Protein AF-A0A1V9XAT8-F1 (afdb_monomer_lite)

pLDDT: mean 76.66, std 19.84, range [25.23, 98.12]

Secondary structure (DSSP, 8-state):
---PPPP-PPPP------PPPPPPP-SSHHHHHHHHHHHHHHHHHHHHHHHHHHHHHHHHHHHHHHHHHHHHHHHHHHHHHHHHHHHHHHHHHHHHHSTTT--HHHHHHHHHHHSSHHHHGGG--HHHHHHHHHHHHHHHHHHHHHHHHHHHHHHHHHHHHHHHHTT-STTHHHHHHHHHHHHHHHHHHHHHHHHHHHHHHHHHHHHHHHHHHHHHHHHHHHHHHHHHHHHHHHHHHHHHHHHHHHHHHHHHHHHHHHHHTT---------------------HHHHHHHHHHHHHHHHHHHHHHHHHHHHHT--HHHHHHSHHHHHHHHHHHHHHHHHHHHHHHHHHHHHHHHHHHHHHHHHHHHHHHHHHHHHHHHHHHHHHHHHHHHHHHHHHHHHHHHHHHHHHHHHHHHHHHHHHHHHHHHHHHHHHHHHHHHHHHHHHHHHHHHHHHHHHHHHHHT------------------------------------------------STTHHHHHHHHHHHTTTT--HHHHHHHHHHHHHHHHHHHHHHHHHHHHHHHS-HHHHHHHHHHHHHHHHHHHHHHHHHHHHHHHHHHHHHHHHHHHHHHHHHHHHHHHHHHHHHHHHHHHHHHHHHHHHHHS-GGG--

Radius of gyration: 60.6 Å; chains: 1; bounding box: 123×68×230 Å

Foldseek 3Di:
DDDDDDDDDDDPDDPDDDDDDDDPDDDDPVRVVVVVVVVVVVVVVVVVVVVVVVVVVVVVVVVVVVVVVVVVVVVVVVVLVVLLVLLVVLVVLCVVQVVVPDDPVVPVVSVVLSPCCVVCCVVDDPVRNVVSVVVSVVSSVVSVVSSVVSVVVVVVVVVVVVCLVVVVDPCVVVVVVVVVVVVVVVVVVVVVVVVVVVVVVVVVVVVVVVVVVVVVVVVVVVVVVVVVVVVVVVVVVVVVVVVVVVVVVVVVVVVVCVVPCPDYDDYDDYDDEYDEEDDDDDDDVVVVVVVVVVVVVVVVVVVVVVVVVCVVPPDVVVVCPDPVVVVVVVVVVVVVVVVVVVVVVVVVVVVVVVVVVVVVVVVVVVVVVVVVVVVVVVVVVVVVVVVVVVVVVVVVVVVVVVVVVVVVVVVVCVVVVVVVVVVVVVVVVVVVVVVVVVVVVVVVVVVVVVVVVVVVVVVVVVDPDDDDDDDDDDDDDDDDDDDDDDDDDDDDDDDDDDDDDDDDDDDDDDDPPPPVVVVVVVVVVPVPDDPVVVVVVVVVVVVVVVVVVVVVVVVVVVVVVDDPVVVVVVVVVVVVVVVVVVVVVVVVVVVVVVVVVVVVVVVVVVVVVVVVVVVVVVVVVVVVVVVVVVVVVVVVVVVVPPDPVPPD

Sequence (648 aa):
MAKRLSLAEGPPAKKVHFEPVQLGAVSTLEEMDMRTLHFQNRKLAQRLEQRHRHEQELRGRIEHLEKRQQSDEGVLTTVNRYWNQLNEDLRILLQRFDAETADETEKENEDAATTSFMATLAQWDKEELEERLGQRVLVSTRAVSKLLQAFDRLMQRNHKIMEALNGKQGTAATLEKSVRALNQELTDENARLQAVITRLSEKDHCAELRHSTLQDRADSLETKNDELLNKVEELEYELHKSWTRSAKLDTSLADCLQRLKAQTMPGDKGGGDLGSKSGGLSVEGRIQELEQLNEEHKMALRTIEQLKMDLQYLPEHVVRETTEYKCLQSQFSVLYNESMQLQTQLEEYRQQLQGARLSHQRTIERMESEELTMQKKLRTEVIRLEDALAQVRKEYEKLRIEFEQNVTATEQAAPLTREMRNLLQTLQAHNRQAKGETARYKRKLKESTIEVARLRAELNSQGHHLVTSSCENLSLGGEPSEATSSGAEQSSSGSTRDGTAPVERQRQHGDDTVEIMLDLEELERDKGKSDAEIIRELRSQLKKAEEDKKELKLLLDTYKQVPKETRDKVALLAAEKRALADVDQIKEQIRKLIEAERKERRKLADEEALRKIRTLEEQVSQLKQSIASQKQEEILQWRITVDPSVFH

Structure (mmCIF, N/CA/C/O backbone):
data_AF-A0A1V9XAT8-F1
#
_entry.id   AF-A0A1V9XAT8-F1
#
loop_
_atom_site.group_PDB
_atom_site.id
_atom_site.type_symbol
_atom_site.label_atom_id
_atom_site.label_alt_id
_atom_site.label_comp_id
_atom_site.label_asym_id
_atom_site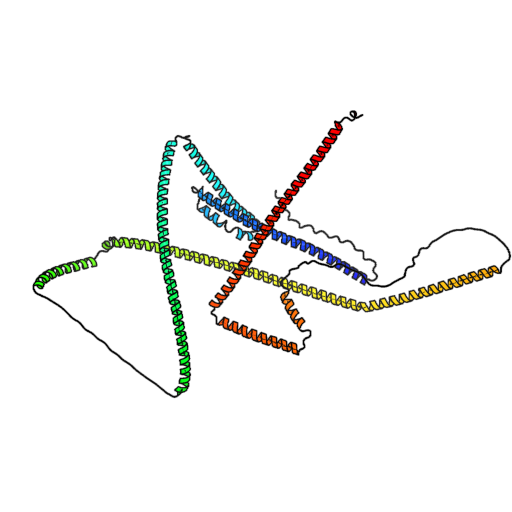.label_entity_id
_atom_site.label_seq_id
_atom_site.pdbx_PDB_ins_code
_atom_site.Cartn_x
_atom_site.Cartn_y
_atom_site.Cartn_z
_atom_site.occupancy
_atom_site.B_iso_or_equiv
_atom_site.auth_seq_id
_atom_site.auth_comp_id
_atom_site.auth_asym_id
_atom_site.auth_atom_id
_atom_site.pdbx_PDB_model_num
ATOM 1 N N . MET A 1 1 ? -16.111 -30.204 -32.776 1.00 37.34 1 MET A N 1
ATOM 2 C CA . MET A 1 1 ? -15.130 -29.731 -33.782 1.00 37.34 1 MET A CA 1
ATOM 3 C C . MET A 1 1 ? -14.201 -28.737 -33.105 1.00 37.34 1 MET A C 1
ATOM 5 O O . MET A 1 1 ? -14.707 -27.755 -32.583 1.00 37.34 1 MET A O 1
ATOM 9 N N . ALA A 1 2 ? -12.889 -28.979 -33.070 1.00 34.09 2 ALA A N 1
ATOM 10 C CA . ALA A 1 2 ? -11.941 -28.068 -32.424 1.00 34.09 2 ALA A CA 1
ATOM 11 C C . ALA A 1 2 ? -11.316 -27.111 -33.452 1.00 34.09 2 ALA A C 1
ATOM 13 O O . ALA A 1 2 ? -10.606 -27.555 -34.355 1.00 34.09 2 ALA A O 1
ATOM 14 N N . LYS A 1 3 ? -11.544 -25.798 -33.312 1.00 34.69 3 LYS A N 1
ATOM 15 C CA . LYS A 1 3 ? -10.731 -24.791 -34.008 1.00 34.69 3 LYS A CA 1
ATOM 16 C C . LYS A 1 3 ? -9.427 -24.612 -33.232 1.00 34.69 3 LYS A C 1
ATOM 18 O O . LYS A 1 3 ? -9.426 -23.966 -32.189 1.00 34.69 3 LYS A O 1
ATOM 23 N N . ARG A 1 4 ? -8.316 -25.148 -33.749 1.00 32.34 4 ARG A N 1
ATOM 24 C CA . ARG A 1 4 ? -6.984 -24.680 -33.337 1.00 32.34 4 ARG A CA 1
ATOM 25 C C . ARG A 1 4 ? -6.882 -23.197 -33.687 1.00 32.34 4 ARG A C 1
ATOM 27 O O . ARG A 1 4 ? -7.002 -22.846 -34.859 1.00 32.34 4 ARG A O 1
ATOM 34 N N . LEU A 1 5 ? -6.653 -22.348 -32.690 1.00 37.62 5 LEU A N 1
ATOM 35 C CA . LEU A 1 5 ? -6.169 -20.994 -32.930 1.00 37.62 5 LEU A CA 1
ATOM 36 C C . LEU A 1 5 ? -4.722 -21.105 -33.423 1.00 37.62 5 LEU A C 1
ATOM 38 O O . LEU A 1 5 ? -3.895 -21.764 -32.793 1.00 37.62 5 LEU A O 1
ATOM 42 N N . SER A 1 6 ? -4.433 -20.523 -34.583 1.00 33.72 6 SER A N 1
ATOM 43 C CA . SER A 1 6 ? -3.071 -20.426 -35.104 1.00 33.72 6 SER A CA 1
ATOM 44 C C . SER A 1 6 ? -2.253 -19.481 -34.230 1.00 33.72 6 SER A C 1
ATOM 46 O O . SER A 1 6 ? -2.740 -18.399 -33.892 1.00 33.72 6 SER A O 1
ATOM 48 N N . LEU A 1 7 ? -1.001 -19.840 -33.928 1.00 37.28 7 LEU A N 1
ATOM 49 C CA . LEU A 1 7 ? -0.043 -18.859 -33.419 1.00 37.28 7 LEU A CA 1
ATOM 50 C C . LEU A 1 7 ? 0.028 -17.681 -34.398 1.00 37.28 7 LEU A C 1
ATOM 52 O O . LEU A 1 7 ? 0.025 -17.882 -35.613 1.00 37.28 7 LEU A O 1
ATOM 56 N N . ALA A 1 8 ? 0.071 -16.461 -33.868 1.00 38.25 8 ALA A N 1
ATOM 57 C CA . ALA A 1 8 ? 0.208 -15.269 -34.689 1.00 38.25 8 ALA A CA 1
ATOM 58 C C . ALA A 1 8 ? 1.612 -15.240 -35.308 1.00 38.25 8 ALA A C 1
ATOM 60 O O . ALA A 1 8 ? 2.594 -14.960 -34.620 1.00 38.25 8 ALA A O 1
ATOM 61 N N . GLU A 1 9 ? 1.710 -15.541 -36.604 1.00 41.03 9 GLU A N 1
ATOM 62 C CA . GLU A 1 9 ? 2.953 -15.360 -37.349 1.00 41.03 9 GLU A CA 1
ATOM 63 C C . GLU A 1 9 ? 3.373 -13.885 -37.289 1.00 41.03 9 GLU A C 1
ATOM 65 O O . GLU A 1 9 ? 2.584 -12.977 -37.570 1.00 41.03 9 GLU A O 1
ATOM 70 N N . GLY A 1 10 ? 4.629 -13.638 -36.908 1.00 42.91 10 GLY A N 1
ATOM 71 C CA . GLY A 1 10 ? 5.208 -12.299 -36.969 1.00 42.91 10 GLY A CA 1
ATOM 72 C C . GLY A 1 10 ? 5.201 -11.770 -38.410 1.00 42.91 10 GLY A C 1
ATOM 73 O O . GLY A 1 10 ? 5.281 -12.564 -39.351 1.00 42.91 10 GLY A O 1
ATOM 74 N N . PRO A 1 11 ? 5.117 -10.441 -38.618 1.00 43.28 11 PRO A N 1
ATOM 75 C CA . PRO A 1 11 ? 5.024 -9.869 -39.957 1.00 43.28 11 PRO A CA 1
ATOM 76 C C . PRO A 1 11 ? 6.204 -10.339 -40.826 1.00 43.28 11 PRO A C 1
ATOM 78 O O . PRO A 1 11 ? 7.355 -10.242 -40.388 1.00 43.28 11 PRO A O 1
ATOM 81 N N . PRO A 1 12 ? 5.955 -10.846 -42.049 1.00 45.50 12 PRO A N 1
ATOM 82 C CA . PRO A 1 12 ? 6.986 -11.499 -42.844 1.00 45.50 12 PRO A CA 1
ATOM 83 C C . PRO A 1 12 ? 8.121 -10.526 -43.161 1.00 45.50 12 PRO A C 1
ATOM 85 O O . PRO A 1 12 ? 7.894 -9.414 -43.646 1.00 45.50 12 PRO A O 1
ATOM 88 N N . ALA A 1 13 ? 9.356 -10.962 -42.901 1.00 46.41 13 ALA A N 1
ATOM 89 C CA . ALA A 1 13 ? 10.553 -10.153 -43.090 1.00 46.41 13 ALA A CA 1
ATOM 90 C C . ALA A 1 13 ? 10.678 -9.701 -44.556 1.00 46.41 13 ALA A C 1
ATOM 92 O O . ALA A 1 13 ? 11.070 -10.475 -45.435 1.00 46.41 13 ALA A O 1
ATOM 93 N N . LYS A 1 14 ? 10.341 -8.430 -44.817 1.00 51.28 14 LYS A N 1
ATOM 94 C CA . LYS A 1 14 ? 10.412 -7.806 -46.143 1.00 51.28 14 LYS A CA 1
ATOM 95 C C . LYS A 1 14 ? 11.852 -7.888 -46.654 1.00 51.28 14 LYS A C 1
ATOM 97 O O . LYS A 1 14 ? 12.721 -7.150 -46.194 1.00 51.28 14 LYS A O 1
ATOM 102 N N . LYS A 1 15 ? 12.116 -8.796 -47.601 1.00 52.34 15 LYS A N 1
ATOM 103 C CA . LYS A 1 15 ? 13.439 -8.962 -48.218 1.00 52.34 15 LYS A CA 1
ATOM 104 C C . LYS A 1 15 ? 13.790 -7.692 -48.995 1.00 52.34 15 LYS A C 1
ATOM 106 O O . LYS A 1 15 ? 13.301 -7.489 -50.102 1.00 52.34 15 LYS A O 1
ATOM 111 N N . VAL A 1 16 ? 14.615 -6.836 -48.393 1.00 56.38 16 VAL A N 1
ATOM 112 C CA . VAL A 1 16 ? 15.017 -5.549 -48.972 1.00 56.38 16 VAL A CA 1
ATOM 113 C C . VAL A 1 16 ? 15.812 -5.792 -50.254 1.00 56.38 16 VAL A C 1
ATOM 115 O O . VAL A 1 16 ? 16.942 -6.284 -50.217 1.00 56.38 16 VAL A O 1
ATOM 118 N N . HIS A 1 17 ? 15.214 -5.444 -51.391 1.00 52.28 17 HIS A N 1
ATOM 119 C CA . HIS A 1 17 ? 15.908 -5.396 -52.668 1.00 52.28 17 HIS A CA 1
ATOM 120 C C . HIS A 1 17 ? 16.767 -4.125 -52.709 1.00 52.28 17 HIS A C 1
ATOM 122 O O . HIS A 1 17 ? 16.271 -3.032 -52.447 1.00 52.28 17 HIS A O 1
ATOM 128 N N . PHE A 1 18 ? 18.057 -4.274 -53.004 1.00 60.31 18 PHE A N 1
ATOM 129 C CA . PHE A 1 18 ? 18.987 -3.157 -53.174 1.00 60.31 18 PHE A CA 1
ATOM 130 C C . PHE A 1 18 ? 19.388 -3.099 -54.643 1.00 60.31 18 PHE A C 1
ATOM 132 O O . PHE A 1 18 ? 19.916 -4.084 -55.162 1.00 60.31 18 PHE A O 1
ATOM 139 N N . GLU A 1 19 ? 19.157 -1.955 -55.277 1.00 55.06 19 GLU A N 1
ATOM 140 C CA . GLU A 1 19 ? 19.412 -1.738 -56.700 1.00 55.06 19 GLU A CA 1
ATOM 141 C C . GLU A 1 19 ? 20.907 -1.930 -57.057 1.00 55.06 19 GLU A C 1
ATOM 143 O O . GLU A 1 19 ? 21.779 -1.526 -56.272 1.00 55.06 19 GLU A O 1
ATOM 148 N N . PRO A 1 20 ? 21.249 -2.573 -58.194 1.00 57.06 20 PRO A N 1
ATOM 149 C CA . PRO A 1 20 ? 22.641 -2.765 -58.597 1.00 57.06 20 PRO A CA 1
ATOM 150 C C . PRO A 1 20 ? 23.293 -1.448 -59.038 1.00 57.06 20 PRO A C 1
ATOM 152 O O . PRO A 1 20 ? 22.922 -0.868 -60.055 1.00 57.06 20 PRO A O 1
ATOM 155 N N . VAL A 1 21 ? 24.316 -0.998 -58.309 1.00 62.34 21 VAL A N 1
ATOM 156 C CA . VAL A 1 21 ? 25.124 0.164 -58.704 1.00 62.34 21 VAL A CA 1
ATOM 157 C C . VAL A 1 21 ? 26.245 -0.293 -59.634 1.00 62.34 21 VAL A C 1
ATOM 159 O O . VAL A 1 21 ? 27.079 -1.110 -59.244 1.00 62.34 21 VAL A O 1
ATOM 162 N N . GLN A 1 22 ? 26.289 0.249 -60.852 1.00 60.12 22 GLN A N 1
ATOM 163 C CA . GLN A 1 22 ? 27.420 0.044 -61.755 1.00 60.12 22 GLN A CA 1
ATOM 164 C C . GLN A 1 22 ? 28.644 0.815 -61.248 1.00 60.12 22 GLN A C 1
ATOM 166 O O . GLN A 1 22 ? 28.597 2.031 -61.062 1.00 60.12 22 GLN A O 1
ATOM 171 N N . LEU A 1 23 ? 29.758 0.109 -61.053 1.00 61.81 23 LEU A N 1
ATOM 172 C CA . LEU A 1 23 ? 31.059 0.745 -60.874 1.00 61.81 23 LEU A CA 1
ATOM 173 C C . LEU A 1 23 ? 31.529 1.254 -62.244 1.00 61.81 23 LEU A C 1
ATOM 175 O O . LEU A 1 23 ? 31.688 0.468 -63.175 1.00 61.81 23 LEU A O 1
ATOM 179 N N . GLY A 1 24 ? 31.734 2.569 -62.368 1.00 67.31 24 GLY A N 1
ATOM 180 C CA . GLY A 1 24 ? 32.330 3.167 -63.568 1.00 67.31 24 GLY A CA 1
ATOM 181 C C . GLY A 1 24 ? 33.772 2.697 -63.793 1.00 67.31 24 GLY A C 1
ATOM 182 O O . GLY A 1 24 ? 34.345 2.028 -62.934 1.00 67.31 24 GLY A O 1
ATOM 183 N N . ALA A 1 25 ? 34.377 3.079 -64.923 1.00 64.25 25 ALA A N 1
ATOM 184 C CA . ALA A 1 25 ? 35.721 2.642 -65.320 1.00 64.25 25 ALA A CA 1
ATOM 185 C C . ALA A 1 25 ? 36.759 2.741 -64.181 1.00 64.25 25 ALA A C 1
ATOM 187 O O . ALA A 1 25 ? 36.764 3.709 -63.411 1.00 64.25 25 ALA A O 1
ATOM 188 N N . VAL A 1 26 ? 37.605 1.714 -64.076 1.00 74.38 26 VAL A N 1
ATOM 189 C CA . VAL A 1 26 ? 38.590 1.508 -63.005 1.00 74.38 26 VAL A CA 1
ATOM 190 C C . VAL A 1 26 ? 39.963 1.282 -63.637 1.00 74.38 26 VAL A C 1
ATOM 192 O O . VAL A 1 26 ? 40.059 0.586 -64.647 1.00 74.38 26 VAL A O 1
ATOM 195 N N . SER A 1 27 ? 41.007 1.868 -63.056 1.00 71.94 27 SER A N 1
ATOM 196 C CA . SER A 1 27 ? 42.354 1.929 -63.643 1.00 71.94 27 SER A CA 1
ATOM 197 C C . SER A 1 27 ? 43.361 0.991 -62.968 1.00 71.94 27 SER A C 1
ATOM 199 O O . SER A 1 27 ? 44.339 0.595 -63.598 1.00 71.94 27 SER A O 1
ATOM 201 N N . THR A 1 28 ? 43.141 0.634 -61.697 1.00 82.62 28 THR A N 1
ATOM 202 C CA . THR A 1 28 ? 43.992 -0.282 -60.915 1.00 82.62 28 THR A CA 1
ATOM 203 C C . THR A 1 28 ? 43.147 -1.216 -60.044 1.00 82.62 28 THR A C 1
ATOM 205 O O . THR A 1 28 ? 41.977 -0.940 -59.772 1.00 82.62 28 THR A O 1
ATOM 208 N N . LEU A 1 29 ? 43.740 -2.322 -59.579 1.00 79.38 29 LEU A N 1
ATOM 209 C CA . LEU A 1 29 ? 43.073 -3.249 -58.657 1.00 79.38 29 LEU A CA 1
ATOM 210 C C . LEU A 1 29 ? 42.745 -2.570 -57.314 1.00 79.38 29 LEU A C 1
ATOM 212 O O . LEU A 1 29 ? 41.621 -2.664 -56.839 1.00 79.38 29 LEU A O 1
ATOM 216 N N . GLU A 1 30 ? 43.678 -1.780 -56.777 1.00 79.44 30 GLU A N 1
ATOM 217 C CA . GLU A 1 30 ? 43.482 -0.983 -55.556 1.00 79.44 30 GLU A CA 1
ATOM 218 C C . GLU A 1 30 ? 42.294 -0.014 -55.676 1.00 79.44 30 GLU A C 1
ATOM 220 O O . GLU A 1 30 ? 41.520 0.148 -54.735 1.00 79.44 30 GLU A O 1
ATOM 225 N N . GLU A 1 31 ? 42.097 0.607 -56.847 1.00 78.69 31 GLU A N 1
ATOM 226 C CA . GLU A 1 31 ? 40.939 1.466 -57.098 1.00 78.69 31 GLU A CA 1
ATOM 227 C C . GLU A 1 31 ? 39.627 0.657 -57.126 1.00 78.69 31 GLU A C 1
ATOM 229 O O . GLU A 1 31 ? 38.596 1.137 -56.644 1.00 78.69 31 GLU A O 1
ATOM 234 N N . MET A 1 32 ? 39.652 -0.581 -57.634 1.00 78.00 32 MET A N 1
ATOM 235 C CA . MET A 1 32 ? 38.500 -1.489 -57.603 1.00 78.00 32 MET A CA 1
ATOM 236 C C . MET A 1 32 ? 38.144 -1.879 -56.165 1.00 78.00 32 MET A C 1
ATOM 238 O O . MET A 1 32 ? 36.976 -1.786 -55.775 1.00 78.00 32 MET A O 1
ATOM 242 N N . ASP A 1 33 ? 39.138 -2.276 -55.374 1.00 79.56 33 ASP A N 1
ATOM 243 C CA . ASP A 1 33 ? 38.952 -2.737 -53.999 1.00 79.56 33 ASP A CA 1
ATOM 244 C C . ASP A 1 33 ? 38.520 -1.588 -53.084 1.00 79.56 33 ASP A C 1
ATOM 246 O O . ASP A 1 33 ? 37.549 -1.727 -52.338 1.00 79.56 33 ASP A O 1
ATOM 250 N N . MET A 1 34 ? 39.120 -0.401 -53.224 1.00 81.00 34 MET A N 1
ATOM 251 C CA . MET A 1 34 ? 38.693 0.798 -52.497 1.00 81.00 34 MET A CA 1
ATOM 252 C C . MET A 1 34 ? 37.253 1.195 -52.836 1.00 81.00 34 MET A C 1
ATOM 254 O O . MET A 1 34 ? 36.460 1.441 -51.922 1.00 81.00 34 MET A O 1
ATOM 258 N N . ARG A 1 35 ? 36.861 1.213 -54.120 1.00 81.75 35 ARG A N 1
ATOM 259 C CA . ARG A 1 35 ? 35.462 1.472 -54.520 1.00 81.75 35 ARG A CA 1
ATOM 260 C C . ARG A 1 35 ? 34.510 0.391 -53.989 1.00 81.75 35 ARG A C 1
ATOM 262 O O . ARG A 1 35 ? 33.398 0.709 -53.564 1.00 81.75 35 ARG A O 1
ATOM 269 N N . THR A 1 36 ? 34.953 -0.866 -53.954 1.00 82.56 36 THR A N 1
ATOM 270 C CA . THR A 1 36 ? 34.185 -2.002 -53.425 1.00 82.56 36 THR A CA 1
ATOM 271 C C . THR A 1 36 ? 33.974 -1.888 -51.915 1.00 82.56 36 THR A C 1
ATOM 273 O O . THR A 1 36 ? 32.838 -2.016 -51.457 1.00 82.56 36 THR A O 1
ATOM 276 N N . LEU A 1 37 ? 35.012 -1.557 -51.142 1.00 85.81 37 LEU A N 1
ATOM 277 C CA . LEU A 1 37 ? 34.921 -1.305 -49.701 1.00 85.81 37 LEU A CA 1
ATOM 278 C C . LEU A 1 37 ? 34.008 -0.113 -49.387 1.00 85.81 37 LEU A C 1
ATOM 280 O O . LEU A 1 37 ? 33.147 -0.221 -48.514 1.00 85.81 37 LEU A O 1
ATOM 284 N N . HIS A 1 38 ? 34.104 0.988 -50.142 1.00 78.31 38 HIS A N 1
ATOM 285 C CA . HIS A 1 38 ? 33.191 2.130 -49.996 1.00 78.31 38 HIS A CA 1
ATOM 286 C C . HIS A 1 38 ? 31.727 1.736 -50.258 1.00 78.31 38 HIS A C 1
ATOM 288 O O . HIS A 1 38 ? 30.834 2.142 -49.511 1.00 78.31 38 HIS A O 1
ATOM 294 N N . PHE A 1 39 ? 31.460 0.911 -51.277 1.00 81.88 39 PHE A N 1
ATOM 295 C CA . PHE A 1 39 ? 30.113 0.406 -51.555 1.00 81.88 39 PHE A CA 1
ATOM 296 C C . PHE A 1 39 ? 29.604 -0.551 -50.466 1.00 81.88 39 PHE A C 1
ATOM 298 O O . PHE A 1 39 ? 28.462 -0.421 -50.019 1.00 81.88 39 PHE A O 1
ATOM 305 N N . GLN A 1 40 ? 30.442 -1.481 -49.996 1.00 82.00 40 GLN A N 1
ATOM 306 C CA . GLN A 1 40 ? 30.100 -2.397 -48.904 1.00 82.00 40 GLN A CA 1
ATOM 307 C C . GLN A 1 40 ? 29.796 -1.633 -47.610 1.00 82.00 40 GLN A C 1
ATOM 309 O O . GLN A 1 40 ? 28.754 -1.871 -47.001 1.00 82.00 40 GLN A O 1
ATOM 314 N N . ASN A 1 41 ? 30.639 -0.667 -47.234 1.00 82.25 41 ASN A N 1
ATOM 315 C CA . ASN A 1 41 ? 30.453 0.163 -46.046 1.00 82.25 41 ASN A CA 1
ATOM 316 C C . ASN A 1 41 ? 29.171 1.014 -46.156 1.00 82.25 41 ASN A C 1
ATOM 318 O O . ASN A 1 41 ? 28.315 0.956 -45.275 1.00 82.25 41 ASN A O 1
ATOM 322 N N . ARG A 1 42 ? 28.922 1.666 -47.304 1.00 83.38 42 ARG A N 1
ATOM 323 C CA . ARG A 1 42 ? 27.652 2.373 -47.573 1.00 83.38 42 ARG A CA 1
ATOM 324 C C . ARG A 1 42 ? 26.425 1.457 -47.444 1.00 83.38 42 ARG A C 1
ATOM 326 O O . ARG A 1 42 ? 25.396 1.882 -46.920 1.00 83.38 42 ARG A O 1
ATOM 333 N N . LYS A 1 43 ? 26.524 0.196 -47.877 1.00 81.31 43 LYS A N 1
ATOM 334 C CA . LYS A 1 43 ? 25.447 -0.804 -47.767 1.00 81.31 43 LYS A CA 1
ATOM 335 C C . LYS A 1 43 ? 25.281 -1.353 -46.342 1.00 81.31 43 LYS A C 1
ATOM 337 O O . LYS A 1 43 ? 24.171 -1.730 -45.967 1.00 81.31 43 LYS A O 1
ATOM 342 N N . LEU A 1 44 ? 26.341 -1.373 -45.531 1.00 84.25 44 LEU A N 1
ATOM 343 C CA . LEU A 1 44 ? 26.272 -1.653 -44.092 1.00 84.25 44 LEU A CA 1
ATOM 344 C C . LEU A 1 44 ? 25.628 -0.488 -43.331 1.00 84.25 44 LEU A C 1
ATOM 346 O O . LEU A 1 44 ? 24.702 -0.730 -42.561 1.00 84.25 44 LEU A O 1
ATOM 350 N N . ALA A 1 45 ? 26.013 0.758 -43.618 1.00 83.38 45 ALA A N 1
ATOM 351 C CA . ALA A 1 45 ? 25.391 1.953 -43.049 1.00 83.38 45 ALA A CA 1
ATOM 352 C C . ALA A 1 45 ? 23.876 1.998 -43.326 1.00 83.38 45 ALA A C 1
ATOM 354 O O . ALA A 1 45 ? 23.088 2.162 -42.398 1.00 83.38 45 ALA A O 1
ATOM 355 N N . GLN A 1 46 ? 23.445 1.723 -44.564 1.00 82.12 46 GLN A N 1
ATOM 356 C CA . GLN A 1 46 ? 22.018 1.609 -44.909 1.00 82.12 46 GLN A CA 1
ATOM 357 C C . GLN A 1 46 ? 21.286 0.507 -44.120 1.00 82.12 46 GLN A C 1
ATOM 359 O O . GLN A 1 46 ? 20.133 0.688 -43.735 1.00 82.12 46 GLN A O 1
ATOM 364 N N . ARG A 1 47 ? 21.935 -0.637 -43.855 1.00 82.50 47 ARG A N 1
ATOM 365 C CA . ARG A 1 47 ? 21.360 -1.725 -43.040 1.00 82.50 47 ARG A CA 1
ATOM 366 C C . ARG A 1 47 ? 21.282 -1.367 -41.554 1.00 82.50 47 ARG A C 1
ATOM 368 O O . ARG A 1 47 ? 20.318 -1.758 -40.899 1.00 82.50 47 ARG A O 1
ATOM 375 N N . LEU A 1 48 ? 22.274 -0.648 -41.028 1.00 85.12 48 LEU A N 1
ATOM 376 C CA . LEU A 1 48 ? 22.274 -0.136 -39.656 1.00 85.12 48 LEU A CA 1
ATOM 377 C C . LEU A 1 48 ? 21.178 0.916 -39.471 1.00 85.12 48 LEU A C 1
ATOM 379 O O . LEU A 1 48 ? 20.401 0.815 -38.529 1.00 85.12 48 LEU A O 1
ATOM 383 N N . GLU A 1 49 ? 21.039 1.850 -40.411 1.00 86.12 49 GLU A N 1
ATOM 384 C CA . GLU A 1 49 ? 19.977 2.857 -40.388 1.00 86.12 49 GLU A CA 1
ATOM 385 C C . GLU A 1 49 ? 18.580 2.213 -40.474 1.00 86.12 49 GLU A C 1
ATOM 387 O O . GLU A 1 49 ? 17.690 2.558 -39.700 1.00 86.12 49 GLU A O 1
ATOM 392 N N . GLN A 1 50 ? 18.389 1.216 -41.348 1.00 82.25 50 GLN A N 1
ATOM 393 C CA . GLN A 1 50 ? 17.146 0.434 -41.414 1.00 82.25 50 GLN A CA 1
ATOM 394 C C . GLN A 1 50 ? 16.849 -0.304 -40.100 1.00 82.25 50 GLN A C 1
ATOM 396 O O . GLN A 1 50 ? 15.706 -0.285 -39.641 1.00 82.25 50 GLN A O 1
ATOM 401 N N . ARG A 1 51 ? 17.860 -0.921 -39.468 1.00 87.31 51 ARG A N 1
ATOM 402 C CA . ARG A 1 51 ? 17.705 -1.545 -38.144 1.00 87.31 51 ARG A CA 1
ATOM 403 C C . ARG A 1 51 ? 17.333 -0.524 -37.077 1.00 87.31 51 ARG A C 1
ATOM 405 O O . ARG A 1 51 ? 16.418 -0.795 -36.315 1.00 87.31 51 ARG A O 1
ATOM 412 N N . HIS A 1 52 ? 17.985 0.635 -37.047 1.00 84.94 52 HIS A N 1
ATOM 413 C CA . HIS A 1 52 ? 17.730 1.657 -36.036 1.00 84.94 52 HIS A CA 1
ATOM 414 C C . HIS A 1 52 ? 16.342 2.300 -36.192 1.00 84.94 52 HIS A C 1
ATOM 416 O O . HIS A 1 52 ? 15.656 2.516 -35.199 1.00 84.94 52 HIS A O 1
ATOM 422 N N . ARG A 1 53 ? 15.859 2.513 -37.425 1.00 87.38 53 ARG A N 1
ATOM 423 C CA . ARG A 1 53 ? 14.460 2.916 -37.669 1.00 87.38 53 ARG A CA 1
ATOM 424 C C . ARG A 1 53 ? 13.474 1.863 -37.150 1.00 87.38 53 ARG A C 1
ATOM 426 O O . ARG A 1 53 ? 12.533 2.215 -36.451 1.00 87.38 53 ARG A O 1
ATOM 433 N N . HIS A 1 54 ? 13.712 0.578 -37.420 1.00 83.56 54 HIS A N 1
ATOM 434 C CA . HIS A 1 54 ? 12.846 -0.494 -36.918 1.00 83.56 54 HIS A CA 1
ATO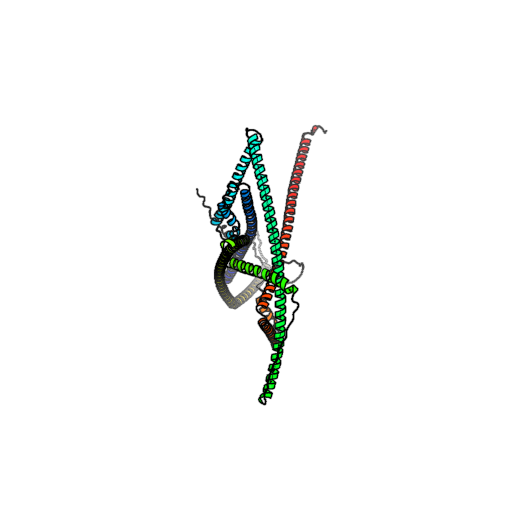M 435 C C . HIS A 1 54 ? 12.922 -0.662 -35.387 1.00 83.56 54 HIS A C 1
ATOM 437 O O . HIS A 1 54 ? 11.932 -0.961 -34.728 1.00 83.56 54 HIS A O 1
ATOM 443 N N . GLU A 1 55 ? 14.086 -0.410 -34.793 1.00 86.25 55 GLU A N 1
ATOM 444 C CA . GLU A 1 55 ? 14.268 -0.346 -33.344 1.00 86.25 55 GLU A CA 1
ATOM 445 C C . GLU A 1 55 ? 13.469 0.817 -32.730 1.00 86.25 55 GLU A C 1
ATOM 447 O O . GLU A 1 55 ? 12.808 0.630 -31.713 1.00 86.25 55 GLU A O 1
ATOM 452 N N . GLN A 1 56 ? 13.463 1.995 -33.366 1.00 88.56 56 GLN A N 1
ATOM 453 C CA . GLN A 1 56 ? 12.631 3.137 -32.964 1.00 88.56 56 GLN A CA 1
ATOM 454 C C . GLN A 1 56 ? 11.127 2.831 -33.100 1.00 88.56 56 GLN A C 1
ATOM 456 O O . GLN A 1 56 ? 10.367 3.143 -32.185 1.00 88.56 56 GLN A O 1
ATOM 461 N N . GLU A 1 57 ? 10.695 2.167 -34.182 1.00 89.19 57 GLU A N 1
ATOM 462 C CA . GLU A 1 57 ? 9.314 1.675 -34.348 1.00 89.19 57 GLU A CA 1
ATOM 463 C C . GLU A 1 57 ? 8.904 0.732 -33.202 1.00 89.19 57 GLU A C 1
ATOM 465 O O . GLU A 1 57 ? 7.807 0.851 -32.653 1.00 89.19 57 GLU A O 1
ATOM 470 N N . LEU A 1 58 ? 9.786 -0.198 -32.815 1.00 88.19 58 LEU A N 1
ATOM 471 C CA . LEU A 1 58 ? 9.539 -1.141 -31.723 1.00 88.19 58 LEU A CA 1
ATOM 472 C C . LEU A 1 58 ? 9.545 -0.455 -30.349 1.00 88.19 58 LEU A C 1
ATOM 474 O O . LEU A 1 58 ? 8.642 -0.714 -29.557 1.00 88.19 58 LEU A O 1
ATOM 478 N N . ARG A 1 59 ? 10.488 0.460 -30.084 1.00 89.19 59 ARG A N 1
ATOM 479 C CA . ARG A 1 59 ? 10.534 1.274 -28.853 1.00 89.19 59 ARG A CA 1
ATOM 480 C C . ARG A 1 59 ? 9.257 2.106 -28.685 1.00 89.19 59 ARG A C 1
ATOM 482 O O . ARG A 1 59 ? 8.623 2.027 -27.639 1.00 89.19 59 ARG A O 1
ATOM 489 N N . GLY A 1 60 ? 8.818 2.816 -29.727 1.00 89.81 60 GLY A N 1
ATOM 490 C CA . GLY A 1 60 ? 7.565 3.584 -29.696 1.00 89.81 60 GLY A CA 1
ATOM 491 C C . GLY A 1 60 ? 6.313 2.707 -29.555 1.00 89.81 60 GLY A C 1
ATOM 492 O O . GLY A 1 60 ? 5.328 3.114 -28.941 1.00 89.81 60 GLY A O 1
ATOM 493 N N . ARG A 1 61 ? 6.346 1.467 -30.068 1.00 91.19 61 ARG A N 1
ATOM 494 C CA . ARG A 1 61 ? 5.272 0.487 -29.847 1.00 91.19 61 ARG A CA 1
ATOM 495 C C . ARG A 1 61 ? 5.239 -0.035 -28.407 1.00 91.19 61 ARG A C 1
ATOM 497 O O . ARG A 1 61 ? 4.143 -0.263 -27.902 1.00 91.19 61 ARG A O 1
ATOM 504 N N . ILE A 1 62 ? 6.393 -0.216 -27.764 1.00 84.19 62 ILE A N 1
ATOM 505 C CA . ILE A 1 62 ? 6.492 -0.572 -26.340 1.00 84.19 62 ILE A CA 1
ATOM 506 C C . ILE A 1 62 ? 5.922 0.570 -25.490 1.00 84.19 62 ILE A C 1
ATOM 508 O O . ILE A 1 62 ? 4.951 0.344 -24.777 1.00 84.19 62 ILE A O 1
ATOM 512 N N . GLU A 1 63 ? 6.391 1.805 -25.691 1.00 91.75 63 GLU A N 1
ATOM 513 C CA . GLU A 1 63 ? 5.902 3.002 -24.984 1.00 91.75 63 GLU A CA 1
ATOM 514 C C . GLU A 1 63 ? 4.374 3.188 -25.120 1.00 91.75 63 GLU A C 1
ATOM 516 O O . GLU A 1 63 ? 3.680 3.562 -24.172 1.00 91.75 63 GLU A O 1
ATOM 521 N N . HIS A 1 64 ? 3.811 2.901 -26.300 1.00 89.94 64 HIS A N 1
ATOM 522 C CA . HIS A 1 64 ? 2.363 2.932 -26.515 1.00 89.94 64 HIS A CA 1
ATOM 523 C C . HIS A 1 64 ? 1.614 1.821 -25.754 1.00 89.94 64 HIS A C 1
ATOM 525 O O . HIS A 1 64 ? 0.523 2.066 -25.238 1.00 89.94 64 HIS A O 1
ATOM 531 N N . LEU A 1 65 ? 2.179 0.612 -25.674 1.00 88.81 65 LEU A N 1
ATOM 532 C CA . LEU A 1 65 ? 1.590 -0.501 -24.924 1.00 88.81 65 LEU A CA 1
ATOM 533 C C . LEU A 1 65 ? 1.662 -0.267 -23.410 1.00 88.81 65 LEU A C 1
ATOM 535 O O . LEU A 1 65 ? 0.670 -0.516 -22.734 1.00 88.81 65 LEU A O 1
ATOM 539 N N . GLU A 1 66 ? 2.767 0.280 -22.900 1.00 86.38 66 GLU A N 1
ATOM 540 C CA . GLU A 1 66 ? 2.945 0.658 -21.489 1.00 86.38 66 GLU A CA 1
ATOM 541 C C . GLU A 1 66 ? 1.930 1.730 -21.063 1.00 86.38 66 GLU A C 1
ATOM 543 O O . GLU A 1 66 ? 1.226 1.571 -20.065 1.00 86.38 66 GLU A O 1
ATOM 548 N N . LYS A 1 67 ? 1.765 2.791 -21.867 1.00 88.44 67 LYS A N 1
ATOM 549 C CA . LYS A 1 67 ? 0.747 3.829 -21.618 1.00 88.44 67 LYS A CA 1
ATOM 550 C C . LYS A 1 67 ? -0.677 3.279 -21.666 1.00 88.44 67 LYS A C 1
ATOM 552 O O . LYS A 1 67 ? -1.531 3.733 -20.905 1.00 88.44 67 LYS A O 1
ATOM 557 N N . ARG A 1 68 ? -0.953 2.302 -22.541 1.00 92.25 68 ARG A N 1
ATOM 558 C CA . ARG A 1 68 ? -2.264 1.641 -22.563 1.00 92.25 68 ARG A CA 1
ATOM 559 C C . ARG A 1 68 ? -2.462 0.764 -21.329 1.00 92.25 68 ARG A C 1
ATOM 561 O O . ARG A 1 68 ? -3.512 0.867 -20.715 1.00 92.25 68 ARG A O 1
ATOM 568 N N . GLN A 1 69 ? -1.453 -0.006 -20.918 1.00 85.69 69 GLN A N 1
ATOM 569 C CA . GLN A 1 69 ? -1.501 -0.823 -19.704 1.00 85.69 69 GLN A CA 1
ATOM 570 C C . GLN A 1 69 ? -1.830 0.025 -18.465 1.00 85.69 69 GLN A C 1
ATOM 572 O O . GLN A 1 69 ? -2.747 -0.324 -17.733 1.00 85.69 69 GLN A O 1
ATOM 577 N N . GLN A 1 70 ? -1.178 1.177 -18.281 1.00 81.62 70 GLN A N 1
ATOM 578 C CA . GLN A 1 70 ? -1.475 2.100 -17.171 1.00 81.62 70 GLN A CA 1
ATOM 579 C C . GLN A 1 70 ? -2.939 2.591 -17.182 1.00 81.62 70 GLN A C 1
ATOM 581 O O . GLN A 1 70 ? -3.570 2.730 -16.133 1.00 81.62 70 GLN A O 1
ATOM 586 N N . SER A 1 71 ? -3.509 2.824 -18.370 1.00 88.38 71 SER A N 1
ATOM 587 C CA . SER A 1 71 ? -4.933 3.152 -18.528 1.00 88.38 71 SER A CA 1
ATOM 588 C C . SER A 1 71 ? -5.838 1.953 -18.210 1.00 88.38 71 SER A C 1
ATOM 590 O O . SER A 1 71 ? -6.841 2.106 -17.510 1.00 88.38 71 SER A O 1
ATOM 592 N N . ASP A 1 72 ? -5.487 0.765 -18.704 1.00 84.62 72 ASP A N 1
ATOM 593 C CA . ASP A 1 72 ? -6.228 -0.484 -18.506 1.00 84.62 72 ASP A CA 1
ATOM 594 C C . ASP A 1 72 ? -6.246 -0.876 -17.002 1.00 84.62 72 ASP A C 1
ATOM 596 O O . ASP A 1 72 ? -7.288 -1.263 -16.471 1.00 84.62 72 ASP A O 1
ATOM 600 N N . GLU A 1 73 ? -5.143 -0.666 -16.272 1.00 84.19 73 GLU A N 1
ATOM 601 C CA . GLU A 1 73 ? -5.009 -0.847 -14.812 1.00 84.19 73 GLU A CA 1
ATOM 602 C C . GLU A 1 73 ? -5.887 0.127 -14.000 1.00 84.19 73 GLU A C 1
ATOM 604 O O . GLU A 1 73 ? -6.526 -0.266 -13.015 1.00 84.19 73 GLU A O 1
ATOM 609 N N . GLY A 1 74 ? -5.986 1.391 -14.430 1.00 84.12 74 GLY A N 1
ATOM 610 C CA . GLY A 1 74 ? -6.892 2.377 -13.830 1.00 84.12 74 GLY A CA 1
ATOM 611 C C . GLY A 1 74 ? -8.372 2.015 -14.014 1.00 84.12 74 GLY A C 1
ATOM 612 O O . GLY A 1 74 ? -9.182 2.161 -13.087 1.00 84.12 74 GLY A O 1
ATOM 613 N N . VAL A 1 75 ? -8.729 1.467 -15.181 1.00 89.88 75 VAL A N 1
ATOM 614 C CA . VAL A 1 75 ? -10.073 0.928 -15.449 1.00 89.88 75 VAL A CA 1
ATOM 615 C C . VAL A 1 75 ? -10.339 -0.318 -14.600 1.00 89.88 75 VAL A C 1
ATOM 617 O O . VAL A 1 75 ? -11.372 -0.369 -13.933 1.00 89.88 75 VAL A O 1
ATOM 620 N N . LEU A 1 76 ? -9.409 -1.277 -14.538 1.00 84.94 76 LEU A N 1
ATOM 621 C CA . LEU A 1 76 ? -9.516 -2.481 -13.699 1.00 84.94 76 LEU A CA 1
ATOM 622 C C . LEU A 1 76 ? -9.733 -2.139 -12.220 1.00 84.94 76 LEU A C 1
ATOM 624 O O . LEU A 1 76 ? -10.646 -2.672 -11.590 1.00 84.94 76 LEU A O 1
ATOM 628 N N . THR A 1 77 ? -8.961 -1.194 -11.683 1.00 83.06 77 THR A N 1
ATOM 629 C CA . THR A 1 77 ? -9.105 -0.709 -10.299 1.00 83.06 77 THR A CA 1
ATOM 630 C C . THR A 1 77 ? -10.491 -0.100 -10.058 1.00 83.06 77 THR A C 1
ATOM 632 O O . THR A 1 77 ? -11.134 -0.364 -9.038 1.00 83.06 77 THR A O 1
ATOM 635 N N . THR A 1 78 ? -10.995 0.668 -11.028 1.00 86.56 78 THR A N 1
ATOM 636 C CA . THR A 1 78 ? -12.331 1.280 -10.978 1.00 86.56 78 THR A CA 1
ATOM 637 C C . THR A 1 78 ? -13.443 0.226 -11.010 1.00 86.56 78 THR A C 1
ATOM 639 O O . THR A 1 78 ? -14.358 0.280 -10.185 1.00 86.56 78 THR A O 1
ATOM 642 N N . VAL A 1 79 ? -13.349 -0.759 -11.910 1.00 87.94 79 VAL A N 1
ATOM 643 C CA . VAL A 1 79 ? -14.293 -1.885 -12.018 1.00 87.94 79 VAL A CA 1
ATOM 644 C C . VAL A 1 79 ? -14.279 -2.730 -10.744 1.00 87.94 79 VAL A C 1
ATOM 646 O O . VAL A 1 79 ? -15.342 -3.035 -10.210 1.00 87.94 79 VAL A O 1
ATOM 649 N N . ASN A 1 80 ? -13.100 -3.041 -10.197 1.00 85.25 80 ASN A N 1
ATOM 650 C CA . ASN A 1 80 ? -12.966 -3.803 -8.957 1.00 85.25 80 ASN A CA 1
ATOM 651 C C . ASN A 1 80 ? -13.664 -3.120 -7.769 1.00 85.25 80 ASN A C 1
ATOM 653 O O . ASN A 1 80 ? -14.335 -3.790 -6.984 1.00 85.25 80 ASN A O 1
ATOM 657 N N . ARG A 1 81 ? -13.550 -1.788 -7.657 1.00 84.94 81 ARG A N 1
ATOM 658 C CA . ARG A 1 81 ? -14.237 -1.005 -6.618 1.00 84.94 81 ARG A CA 1
ATOM 659 C C . ARG A 1 81 ? -15.760 -1.088 -6.758 1.00 84.94 81 ARG A C 1
ATOM 661 O O . ARG A 1 81 ? -16.439 -1.323 -5.764 1.00 84.94 81 ARG A O 1
ATOM 668 N N . TYR A 1 82 ? -16.293 -0.934 -7.972 1.00 90.31 82 TYR A N 1
ATOM 669 C CA . TYR A 1 82 ? -17.735 -1.065 -8.213 1.00 90.31 82 TYR A CA 1
ATOM 670 C C . TYR A 1 82 ? -18.246 -2.499 -8.014 1.00 90.31 82 TYR A C 1
ATOM 672 O O . TYR A 1 82 ? -19.356 -2.673 -7.523 1.00 90.31 82 TYR A O 1
ATOM 680 N N . TRP A 1 83 ? -17.443 -3.523 -8.321 1.00 88.94 83 TRP A N 1
ATOM 681 C CA . TRP A 1 83 ? -17.814 -4.917 -8.061 1.00 88.94 83 TRP A CA 1
ATOM 682 C C . TRP A 1 83 ? -17.879 -5.229 -6.561 1.00 88.94 83 TRP A C 1
ATOM 684 O O . TRP A 1 83 ? -18.791 -5.917 -6.110 1.00 88.94 83 TRP A O 1
ATOM 694 N N . ASN A 1 84 ? -16.945 -4.699 -5.766 1.00 84.94 84 ASN A N 1
ATOM 695 C CA . ASN A 1 84 ? -16.998 -4.852 -4.311 1.00 84.94 84 ASN A CA 1
ATOM 696 C C . ASN A 1 84 ? -18.179 -4.090 -3.695 1.00 84.94 84 ASN A C 1
ATOM 698 O O . ASN A 1 84 ? -18.835 -4.638 -2.815 1.00 84.94 84 ASN A O 1
ATOM 702 N N . GLN A 1 85 ? -18.507 -2.894 -4.202 1.00 87.38 85 GLN A N 1
ATOM 703 C CA . GLN A 1 85 ? -19.732 -2.187 -3.809 1.00 87.38 85 GLN A CA 1
ATOM 704 C C . GLN A 1 85 ? -20.983 -3.020 -4.126 1.00 87.38 85 GLN A C 1
ATOM 706 O O . GLN A 1 85 ? -21.809 -3.216 -3.247 1.00 87.38 85 GLN A O 1
ATOM 711 N N . LEU A 1 86 ? -21.089 -3.574 -5.341 1.00 88.25 86 LEU A N 1
ATOM 712 C CA . LEU A 1 86 ? -22.212 -4.429 -5.741 1.00 88.25 86 LEU A CA 1
ATOM 713 C C . LEU A 1 86 ? -22.363 -5.654 -4.827 1.00 88.25 86 LEU A C 1
ATOM 715 O O . LEU A 1 86 ? -23.481 -5.996 -4.453 1.00 88.25 86 LEU A O 1
ATOM 719 N N . ASN A 1 87 ? -21.260 -6.312 -4.461 1.00 84.88 87 ASN A N 1
ATOM 720 C CA . ASN A 1 87 ? -21.308 -7.454 -3.549 1.00 84.88 87 ASN A CA 1
ATOM 721 C C . ASN A 1 87 ? -21.794 -7.049 -2.148 1.00 84.88 87 ASN A C 1
ATOM 723 O O . ASN A 1 87 ? -22.641 -7.743 -1.593 1.00 84.88 87 ASN A O 1
ATOM 727 N N . GLU A 1 88 ? -21.325 -5.922 -1.604 1.00 83.69 88 GLU A N 1
ATOM 728 C CA . GLU A 1 88 ? -21.787 -5.428 -0.300 1.00 83.69 88 GLU A CA 1
ATOM 729 C C . GLU A 1 88 ? -23.257 -4.980 -0.339 1.00 83.69 88 GLU A C 1
ATOM 731 O O . GLU A 1 88 ? -24.034 -5.333 0.548 1.00 83.69 88 GLU A O 1
ATOM 736 N N . ASP A 1 89 ? -23.680 -4.290 -1.401 1.00 87.44 89 ASP A N 1
ATOM 737 C CA . ASP A 1 89 ? -25.076 -3.897 -1.608 1.00 87.44 89 ASP A CA 1
ATOM 738 C C . ASP A 1 89 ? -25.990 -5.139 -1.664 1.00 87.44 89 ASP A C 1
ATOM 740 O O . ASP A 1 89 ? -27.041 -5.171 -1.020 1.00 87.44 89 ASP A O 1
ATOM 744 N N . LEU A 1 90 ? -25.577 -6.198 -2.376 1.00 86.12 90 LEU A N 1
ATOM 745 C CA . LEU A 1 90 ? -26.289 -7.481 -2.425 1.00 86.12 90 LEU A CA 1
ATOM 746 C C . LEU A 1 90 ? -26.337 -8.171 -1.054 1.00 86.12 90 LEU A C 1
ATOM 748 O O . LEU A 1 90 ? -27.396 -8.671 -0.672 1.00 86.12 90 LEU A O 1
ATOM 752 N N . ARG A 1 91 ? -25.232 -8.164 -0.297 1.00 84.38 91 ARG A N 1
ATOM 753 C CA . ARG A 1 91 ? -25.138 -8.741 1.054 1.00 84.38 91 ARG A CA 1
ATOM 754 C C . ARG A 1 91 ? -26.089 -8.038 2.029 1.00 84.38 91 ARG A C 1
ATOM 756 O O . ARG A 1 91 ? -26.876 -8.699 2.708 1.00 84.38 91 ARG A O 1
ATOM 763 N N . ILE A 1 92 ? -26.104 -6.702 2.023 1.00 84.50 92 ILE A N 1
ATOM 764 C CA . ILE A 1 92 ? -27.016 -5.870 2.826 1.00 84.50 92 ILE A CA 1
ATOM 765 C C . ILE A 1 92 ? -28.481 -6.090 2.414 1.00 84.50 92 ILE A C 1
ATOM 767 O O . ILE A 1 92 ? -29.362 -6.155 3.275 1.00 84.50 92 ILE A O 1
ATOM 771 N N . LEU A 1 93 ? -28.772 -6.208 1.115 1.00 86.38 93 LEU A N 1
ATOM 772 C CA . LEU A 1 93 ? -30.127 -6.478 0.624 1.00 86.38 93 LEU A CA 1
ATOM 773 C C . LEU A 1 93 ? -30.613 -7.874 1.040 1.00 86.38 93 LEU A C 1
ATOM 775 O O . LEU A 1 93 ? -31.739 -7.997 1.521 1.00 86.38 93 LEU A O 1
ATOM 779 N N . LEU A 1 94 ? -29.769 -8.905 0.941 1.00 84.31 94 LEU A N 1
ATOM 780 C CA . LEU A 1 94 ? -30.084 -10.254 1.420 1.00 84.31 94 LEU A CA 1
ATOM 781 C C . LEU A 1 94 ? -30.324 -10.282 2.933 1.00 84.31 94 LEU A C 1
ATOM 783 O O . LEU A 1 94 ? -31.335 -10.824 3.372 1.00 84.31 94 LEU A O 1
ATOM 787 N N . GLN A 1 95 ? -29.476 -9.620 3.728 1.00 81.62 95 GLN A N 1
ATOM 788 C CA . GLN A 1 95 ? -29.665 -9.512 5.179 1.00 81.62 95 GLN A CA 1
ATOM 789 C C . GLN A 1 95 ? -30.995 -8.830 5.558 1.00 81.62 95 GLN A C 1
ATOM 791 O O . GLN A 1 95 ? -31.567 -9.137 6.601 1.00 81.62 95 GLN A O 1
ATOM 796 N N . ARG A 1 96 ? -31.507 -7.915 4.722 1.00 82.44 96 ARG A N 1
ATOM 797 C CA . ARG A 1 96 ? -32.781 -7.207 4.951 1.00 82.44 96 ARG A CA 1
ATOM 798 C C . ARG A 1 96 ? -34.015 -7.963 4.462 1.00 82.44 96 ARG A C 1
ATOM 800 O O . ARG A 1 96 ? -35.078 -7.795 5.053 1.00 82.44 96 ARG A O 1
ATOM 807 N N . PHE A 1 97 ? -33.903 -8.735 3.379 1.00 79.75 97 PHE A N 1
ATOM 808 C CA . PHE A 1 97 ? -35.058 -9.326 2.688 1.00 79.75 97 PHE A CA 1
ATOM 809 C C . PHE A 1 97 ? -35.157 -10.856 2.772 1.00 79.75 97 PHE A C 1
ATOM 811 O O . PHE A 1 97 ? -36.246 -11.376 2.544 1.00 79.75 97 PHE A O 1
ATOM 818 N N . ASP A 1 98 ? -34.084 -11.566 3.134 1.00 76.38 98 ASP A N 1
ATOM 819 C CA . ASP A 1 98 ? -34.059 -13.035 3.267 1.00 76.38 98 ASP A CA 1
ATOM 820 C C . ASP A 1 98 ? -33.679 -13.509 4.686 1.00 76.38 98 ASP A C 1
ATOM 822 O O . ASP A 1 98 ? -33.295 -14.658 4.892 1.00 76.38 98 ASP A O 1
ATOM 826 N N . ALA A 1 99 ? -33.817 -12.633 5.690 1.00 62.28 99 ALA A N 1
ATOM 827 C CA . ALA A 1 99 ? -33.488 -12.903 7.097 1.00 62.28 99 ALA A CA 1
ATOM 828 C C . ALA A 1 99 ? -34.205 -14.132 7.700 1.00 62.28 99 ALA A C 1
ATOM 830 O O . ALA A 1 99 ? -33.735 -14.692 8.684 1.00 62.28 99 ALA A O 1
ATOM 831 N N . GLU A 1 100 ? -35.324 -14.562 7.108 1.00 59.25 100 GLU A N 1
ATOM 832 C CA . GLU A 1 100 ? -36.081 -15.755 7.510 1.00 59.25 100 GLU A CA 1
ATOM 833 C C . GLU A 1 100 ? -35.423 -17.079 7.039 1.00 59.25 100 GLU A C 1
ATOM 835 O O . GLU A 1 100 ? -35.779 -18.140 7.551 1.00 59.25 100 GLU A O 1
ATOM 840 N N . THR A 1 101 ? -34.464 -17.050 6.094 1.00 60.38 101 THR A N 1
ATOM 841 C CA . THR A 1 101 ? -33.732 -18.244 5.601 1.00 60.38 101 THR A CA 1
ATOM 842 C C . THR A 1 101 ? -32.218 -18.052 5.428 1.00 60.38 101 THR A C 1
ATOM 844 O O . THR A 1 101 ? -31.575 -18.836 4.731 1.00 60.38 101 THR A O 1
ATOM 847 N N . ALA A 1 102 ? -31.628 -17.025 6.041 1.00 57.28 102 ALA A N 1
ATOM 848 C CA . ALA A 1 102 ? -30.192 -16.770 5.954 1.00 57.28 102 ALA A CA 1
ATOM 849 C C . ALA A 1 102 ? -29.381 -17.786 6.785 1.00 57.28 102 ALA A C 1
ATOM 851 O O . ALA A 1 102 ? -29.405 -17.747 8.013 1.00 57.28 102 ALA A O 1
ATOM 852 N N . ASP A 1 103 ? -28.632 -18.667 6.118 1.00 57.22 103 ASP A N 1
ATOM 853 C CA . ASP A 1 103 ? -27.663 -19.558 6.764 1.00 57.22 103 ASP A CA 1
ATOM 854 C C . ASP A 1 103 ? -26.374 -18.778 7.086 1.00 57.22 103 ASP A C 1
ATOM 856 O O . ASP A 1 103 ? -25.737 -18.208 6.195 1.00 57.22 103 ASP A O 1
ATOM 860 N N . GLU A 1 104 ? -25.997 -18.720 8.366 1.00 54.50 104 GLU A N 1
ATOM 861 C CA . GLU A 1 104 ? -24.807 -17.987 8.823 1.00 54.50 104 GLU A CA 1
ATOM 862 C C . GLU A 1 104 ? -23.512 -18.527 8.188 1.00 54.50 104 GLU A C 1
ATOM 864 O O . GLU A 1 104 ? -22.593 -17.753 7.919 1.00 54.50 104 GLU A O 1
ATOM 869 N N . THR A 1 105 ? -23.461 -19.825 7.858 1.00 52.59 105 THR A N 1
ATOM 870 C CA . THR A 1 105 ? -22.259 -20.484 7.313 1.00 52.59 105 THR A CA 1
ATOM 871 C C . THR A 1 105 ? -21.887 -20.038 5.893 1.00 52.59 105 THR A C 1
ATOM 873 O O . THR A 1 105 ? -20.739 -20.197 5.470 1.00 52.59 105 THR A O 1
ATOM 876 N N . GLU A 1 106 ? -22.819 -19.440 5.141 1.00 53.41 106 GLU A N 1
ATOM 877 C CA . GLU A 1 106 ? -22.514 -18.893 3.814 1.00 53.41 106 GLU A CA 1
ATOM 878 C C . GLU A 1 106 ? -21.897 -17.484 3.871 1.00 53.41 106 GLU A C 1
ATOM 880 O O . GLU A 1 106 ? -21.170 -17.120 2.948 1.00 53.41 106 GLU A O 1
ATOM 885 N N . LYS A 1 107 ? -22.128 -16.700 4.937 1.00 55.47 107 LYS A N 1
ATOM 886 C CA . LYS A 1 107 ? -21.682 -15.293 5.016 1.00 55.47 107 LYS A CA 1
ATOM 887 C C . LYS A 1 107 ? -20.160 -15.162 5.109 1.00 55.47 107 LYS A C 1
ATOM 889 O O . LYS A 1 107 ? -19.564 -14.348 4.407 1.00 55.47 107 LYS A O 1
ATOM 894 N N . GLU A 1 108 ? -19.526 -16.001 5.929 1.00 51.19 108 GLU A N 1
ATOM 895 C CA . GLU A 1 108 ? -18.079 -15.952 6.205 1.00 51.19 108 GLU A CA 1
ATOM 896 C C . GLU A 1 108 ? -17.214 -16.147 4.943 1.00 51.19 108 GLU A C 1
ATOM 898 O O . GLU A 1 108 ? -16.097 -15.634 4.858 1.00 51.19 108 GLU A O 1
ATOM 903 N N . ASN A 1 109 ? -17.736 -16.850 3.931 1.00 50.06 109 ASN A N 1
ATOM 904 C CA . ASN A 1 109 ? -17.026 -17.121 2.680 1.00 50.06 109 ASN A CA 1
ATOM 905 C C . ASN A 1 109 ? -17.062 -15.948 1.677 1.00 50.06 109 ASN A C 1
ATOM 907 O O . ASN A 1 109 ? -16.190 -15.868 0.809 1.00 50.06 109 ASN A O 1
ATOM 911 N N . GLU A 1 110 ? -18.040 -15.039 1.766 1.00 56.53 110 GLU A N 1
ATOM 912 C CA . GLU A 1 110 ? -18.181 -13.919 0.819 1.00 56.53 110 GLU A CA 1
ATOM 913 C C . GLU A 1 110 ? -17.305 -12.711 1.222 1.00 56.53 110 GLU A C 1
ATOM 915 O O . GLU A 1 110 ? -16.658 -12.096 0.363 1.00 56.53 110 GLU A O 1
ATOM 920 N N . ASP A 1 111 ? -17.192 -12.432 2.526 1.00 53.53 111 ASP A N 1
ATOM 921 C CA . ASP A 1 111 ? -16.403 -11.314 3.073 1.00 53.53 111 ASP A CA 1
ATOM 922 C C . ASP A 1 111 ? -14.882 -11.487 2.828 1.00 53.53 111 ASP A C 1
ATOM 924 O O . ASP A 1 111 ? -14.173 -10.525 2.516 1.00 53.53 111 ASP A O 1
ATOM 928 N N . ALA A 1 112 ? -14.366 -12.721 2.895 1.00 50.06 112 ALA A N 1
ATOM 929 C CA . ALA A 1 112 ? -12.939 -13.016 2.708 1.00 50.06 112 ALA A CA 1
ATOM 930 C C . ALA A 1 112 ? -12.462 -12.922 1.241 1.00 50.06 112 ALA A C 1
ATOM 932 O O . ALA A 1 112 ? -11.290 -12.643 0.977 1.00 50.06 112 ALA A O 1
ATOM 933 N N . ALA A 1 113 ? -13.350 -13.153 0.269 1.00 54.28 113 ALA A N 1
ATOM 934 C CA . ALA A 1 113 ? -12.984 -13.267 -1.147 1.00 54.28 113 ALA A CA 1
ATOM 935 C C . ALA A 1 113 ? -12.844 -11.912 -1.872 1.00 54.28 113 ALA A C 1
ATOM 937 O O . ALA A 1 113 ? -12.152 -11.808 -2.888 1.00 54.28 113 ALA A O 1
ATOM 938 N N . THR A 1 114 ? -13.511 -10.865 -1.381 1.00 52.84 114 THR A N 1
ATOM 939 C CA . THR A 1 114 ? -13.646 -9.577 -2.088 1.00 52.84 114 THR A CA 1
ATOM 940 C C . THR A 1 114 ? -12.500 -8.599 -1.826 1.00 52.84 114 THR A C 1
ATOM 942 O O . THR A 1 114 ? -12.151 -7.807 -2.706 1.00 52.84 114 THR A O 1
ATOM 945 N N . THR A 1 115 ? -11.882 -8.648 -0.647 1.00 52.38 115 THR A N 1
ATOM 946 C CA . THR A 1 115 ? -10.884 -7.659 -0.196 1.00 52.38 115 THR A CA 1
ATOM 947 C C . THR A 1 115 ? -9.482 -7.868 -0.781 1.00 52.38 115 THR A C 1
ATOM 949 O O . THR A 1 115 ? -8.756 -6.894 -0.963 1.00 52.38 115 THR A O 1
ATOM 952 N N . SER A 1 116 ? -9.109 -9.102 -1.140 1.00 63.06 116 SER A N 1
ATOM 953 C CA . SER A 1 116 ? -7.743 -9.452 -1.583 1.00 63.06 116 SER A CA 1
ATOM 954 C C . SER A 1 116 ? -7.529 -9.443 -3.113 1.00 63.06 116 SER A C 1
ATOM 956 O O . SER A 1 116 ? -6.395 -9.392 -3.586 1.00 63.06 116 SER A O 1
ATOM 958 N N . PHE A 1 117 ? -8.602 -9.443 -3.916 1.00 69.44 117 PHE A N 1
ATOM 959 C CA . PHE A 1 117 ? -8.567 -9.801 -5.350 1.00 69.44 117 PHE A CA 1
ATOM 960 C C . PHE A 1 117 ? -7.567 -9.013 -6.226 1.00 69.44 117 PHE A C 1
ATOM 962 O O . PHE A 1 117 ? -6.991 -9.578 -7.150 1.00 69.44 117 PHE A O 1
ATOM 969 N N . MET A 1 118 ? -7.335 -7.720 -5.963 1.00 69.31 118 MET A N 1
ATOM 970 C CA . MET A 1 118 ? -6.363 -6.924 -6.740 1.00 69.31 118 MET A CA 1
ATOM 971 C C . MET A 1 118 ? -4.904 -7.190 -6.343 1.00 69.31 118 MET A C 1
ATOM 973 O O . MET A 1 118 ? -4.018 -7.021 -7.175 1.00 69.31 118 MET A O 1
ATOM 977 N N . ALA A 1 119 ? -4.638 -7.603 -5.100 1.00 68.88 119 ALA A N 1
ATOM 978 C CA . ALA A 1 119 ? -3.278 -7.847 -4.611 1.00 68.88 119 ALA A CA 1
ATOM 979 C C . ALA A 1 119 ? -2.681 -9.154 -5.166 1.00 68.88 119 ALA A C 1
ATOM 981 O O . ALA A 1 119 ? -1.463 -9.283 -5.290 1.00 68.88 119 ALA A O 1
ATOM 982 N N . THR A 1 120 ? -3.541 -10.109 -5.524 1.00 71.19 120 THR A N 1
ATOM 983 C CA . THR A 1 120 ? -3.177 -11.399 -6.125 1.00 71.19 120 THR A CA 1
ATOM 984 C C . THR A 1 120 ? -3.295 -11.423 -7.651 1.00 71.19 120 THR A C 1
ATOM 986 O O . THR A 1 120 ? -2.690 -12.288 -8.276 1.00 71.19 120 THR A O 1
ATOM 989 N N . LEU A 1 121 ? -3.975 -10.448 -8.273 1.00 72.62 121 LEU A N 1
ATOM 990 C CA . LEU A 1 121 ? -4.184 -10.378 -9.730 1.00 72.62 121 LEU A CA 1
ATOM 991 C C . LEU A 1 121 ? -2.879 -10.459 -10.549 1.00 72.62 121 LEU A C 1
ATOM 993 O O . LEU A 1 121 ? -2.858 -11.057 -11.618 1.00 72.62 121 LEU A O 1
ATOM 997 N N . ALA A 1 122 ? -1.789 -9.874 -10.041 1.00 69.50 122 ALA A N 1
ATOM 998 C CA . ALA A 1 122 ? -0.473 -9.868 -10.689 1.00 69.50 122 ALA A CA 1
ATOM 999 C C . ALA A 1 122 ? 0.334 -11.174 -10.503 1.00 69.50 122 ALA A C 1
ATOM 1001 O O . ALA A 1 122 ? 1.462 -11.267 -10.983 1.00 69.50 122 ALA A O 1
ATOM 1002 N N . GLN A 1 123 ? -0.210 -12.153 -9.772 1.00 73.81 123 GLN A N 1
ATOM 1003 C CA . GLN A 1 123 ? 0.434 -13.437 -9.466 1.00 73.81 123 GLN A CA 1
ATOM 1004 C C . GLN A 1 123 ? -0.163 -14.602 -10.270 1.00 73.81 123 GLN A C 1
ATOM 1006 O O . GLN A 1 123 ? 0.453 -15.661 -10.325 1.00 73.81 123 GLN A O 1
ATOM 1011 N N . TRP A 1 124 ? -1.340 -14.410 -10.874 1.00 80.75 124 TRP A N 1
ATOM 1012 C CA . TRP A 1 124 ? -2.055 -15.435 -11.635 1.00 80.75 124 TRP A CA 1
ATOM 1013 C C . TRP A 1 124 ? -1.604 -15.491 -13.092 1.00 80.75 124 TRP A C 1
ATOM 1015 O O . TRP A 1 124 ? -1.363 -14.456 -13.721 1.00 80.75 124 TRP A O 1
ATOM 1025 N N . ASP A 1 125 ? -1.548 -16.699 -13.653 1.00 79.19 125 ASP A N 1
ATOM 1026 C CA . ASP A 1 125 ? -1.438 -16.861 -15.102 1.00 79.19 125 ASP A CA 1
ATOM 1027 C C . ASP A 1 125 ? -2.790 -16.635 -15.814 1.00 79.19 125 ASP A C 1
ATOM 1029 O O . ASP A 1 125 ? -3.801 -16.277 -15.204 1.00 79.19 125 ASP A O 1
ATOM 1033 N N . LYS A 1 126 ? -2.817 -16.788 -17.143 1.00 79.56 126 LYS A N 1
ATOM 1034 C CA . LYS A 1 126 ? -4.022 -16.516 -17.937 1.00 79.56 126 LYS A CA 1
ATOM 1035 C C . LYS A 1 126 ? -5.164 -17.511 -17.661 1.00 79.56 126 LYS A C 1
ATOM 1037 O O . LYS A 1 126 ? -6.327 -17.121 -17.756 1.00 79.56 126 LYS A O 1
ATOM 1042 N N . GLU A 1 127 ? -4.857 -18.774 -17.384 1.00 80.50 127 GLU A N 1
ATOM 1043 C CA . GLU A 1 127 ? -5.865 -19.814 -17.146 1.00 80.50 127 GLU A CA 1
ATOM 1044 C C . GLU A 1 127 ? -6.394 -19.706 -15.708 1.00 80.50 127 GLU A C 1
ATOM 1046 O O . GLU A 1 127 ? -7.610 -19.710 -15.501 1.00 80.50 127 GLU A O 1
ATOM 1051 N N . GLU A 1 128 ? -5.510 -19.446 -14.737 1.00 81.75 128 GLU A N 1
ATOM 1052 C CA . GLU A 1 128 ? -5.901 -19.109 -13.363 1.00 81.75 128 GLU A CA 1
ATOM 1053 C C . GLU A 1 128 ? -6.763 -17.837 -13.294 1.00 81.75 128 GLU A C 1
ATOM 1055 O O . GLU A 1 128 ? -7.785 -17.821 -12.608 1.00 81.75 128 GLU A O 1
ATOM 1060 N N . LEU A 1 129 ? -6.400 -16.769 -14.016 1.00 82.06 129 LEU A N 1
ATOM 1061 C CA . LEU A 1 129 ? -7.152 -15.509 -14.026 1.00 82.06 129 LEU A CA 1
ATOM 1062 C C . LEU A 1 129 ? -8.583 -15.689 -14.562 1.00 82.06 129 LEU A C 1
ATOM 1064 O O . LEU A 1 129 ? -9.521 -15.118 -13.998 1.00 82.06 129 LEU A O 1
ATOM 1068 N N . GLU A 1 130 ? -8.766 -16.483 -15.623 1.00 84.31 130 GLU A N 1
ATOM 1069 C CA . GLU A 1 130 ? -10.099 -16.799 -16.155 1.00 84.31 130 GLU A CA 1
ATOM 1070 C C . GLU A 1 130 ? -10.926 -17.619 -15.148 1.00 84.31 130 GLU A C 1
ATOM 1072 O O . GLU A 1 130 ? -12.106 -17.314 -14.946 1.00 84.31 130 GLU A O 1
ATOM 1077 N N . GLU A 1 131 ? -10.318 -18.579 -14.436 1.00 85.00 131 GLU A N 1
ATOM 1078 C CA . GLU A 1 131 ? -11.009 -19.333 -13.383 1.00 85.00 131 GLU A CA 1
ATOM 1079 C C . GLU A 1 131 ? -11.393 -18.443 -12.186 1.00 85.00 131 GLU A C 1
ATOM 1081 O O . GLU A 1 131 ? -12.551 -18.438 -11.763 1.00 85.00 131 GLU A O 1
ATOM 1086 N N . ARG A 1 132 ? -10.458 -17.645 -11.650 1.00 80.94 132 ARG A N 1
ATOM 1087 C CA . ARG A 1 132 ? -10.688 -16.782 -10.474 1.00 80.94 132 ARG A CA 1
ATOM 1088 C C . ARG A 1 132 ? -11.716 -15.690 -10.742 1.00 80.94 132 ARG A C 1
ATOM 1090 O O . ARG A 1 132 ? -12.544 -15.399 -9.874 1.00 80.94 132 ARG A O 1
ATOM 1097 N N . LEU A 1 133 ? -11.716 -15.114 -11.945 1.00 83.94 133 LEU A N 1
ATOM 1098 C CA . LEU A 1 133 ? -12.759 -14.178 -12.358 1.00 83.94 133 LEU A CA 1
ATOM 1099 C C . LEU A 1 133 ? -14.118 -14.889 -12.482 1.00 83.94 133 LEU A C 1
ATOM 1101 O O . LEU A 1 133 ? -15.120 -14.368 -11.991 1.00 83.94 133 LEU A O 1
ATOM 1105 N N . GLY A 1 134 ? -14.150 -16.102 -13.046 1.00 85.94 134 GLY A N 1
ATOM 1106 C CA . GLY A 1 134 ? -15.348 -16.944 -13.107 1.00 85.94 134 GLY A CA 1
ATOM 1107 C C . GLY A 1 134 ? -15.927 -17.279 -11.727 1.00 85.94 134 GLY A C 1
ATOM 1108 O O . GLY A 1 134 ? -17.128 -17.107 -11.511 1.00 85.94 134 GLY A O 1
ATOM 1109 N N . GLN A 1 135 ? -15.081 -17.671 -10.767 1.00 84.25 135 GLN A N 1
ATOM 1110 C CA . GLN A 1 135 ? -15.464 -17.917 -9.370 1.00 84.25 135 GLN A CA 1
ATOM 1111 C C . GLN A 1 135 ? -16.110 -16.669 -8.739 1.00 84.25 135 GLN A C 1
ATOM 1113 O O . GLN A 1 135 ? -17.194 -16.759 -8.159 1.00 84.25 135 GLN A O 1
ATOM 1118 N N . ARG A 1 136 ? -15.504 -15.484 -8.910 1.00 85.06 136 ARG A N 1
ATOM 1119 C CA . ARG A 1 136 ? -16.040 -14.213 -8.389 1.00 85.06 136 ARG A CA 1
ATOM 1120 C C . ARG A 1 136 ? -17.395 -13.845 -9.002 1.00 85.06 136 ARG A C 1
ATOM 1122 O O . ARG A 1 136 ? -18.298 -13.433 -8.277 1.00 85.06 136 ARG A O 1
ATOM 1129 N N . VAL A 1 137 ? -17.556 -14.021 -10.316 1.00 88.50 137 VAL A N 1
ATOM 1130 C CA . VAL A 1 137 ? -18.835 -13.786 -11.013 1.00 88.50 137 VAL A CA 1
ATOM 1131 C C . VAL A 1 137 ? -19.912 -14.769 -10.544 1.00 88.50 137 VAL A C 1
ATOM 1133 O O . VAL A 1 137 ? -21.068 -14.375 -10.370 1.00 88.50 137 VAL A O 1
ATOM 1136 N N . LEU A 1 138 ? -19.549 -16.030 -10.287 1.00 86.94 138 LEU A N 1
ATOM 1137 C CA . LEU A 1 138 ? -20.471 -17.059 -9.804 1.00 86.94 138 LEU A CA 1
ATOM 1138 C C . LEU A 1 138 ? -21.034 -16.729 -8.412 1.00 86.94 138 LEU A C 1
ATOM 1140 O O . LEU A 1 138 ? -22.237 -16.893 -8.205 1.00 86.94 138 LEU A O 1
ATOM 1144 N N . VAL A 1 139 ? -20.209 -16.212 -7.491 1.00 84.00 139 VAL A N 1
ATOM 1145 C CA . VAL A 1 139 ? -20.656 -15.748 -6.161 1.00 84.00 139 VAL A CA 1
ATOM 1146 C C . VAL A 1 139 ? -21.693 -14.631 -6.295 1.00 84.00 139 VAL A C 1
ATOM 1148 O O . VAL A 1 139 ? -22.824 -14.790 -5.836 1.00 84.00 139 VAL A O 1
ATOM 1151 N N . SER A 1 140 ? -21.376 -13.550 -7.017 1.00 85.88 140 SER A N 1
ATOM 1152 C CA . SER A 1 140 ? -22.322 -12.443 -7.238 1.00 85.88 140 SER A CA 1
ATOM 1153 C C . SER A 1 140 ? -23.619 -12.914 -7.915 1.00 85.88 140 SER A C 1
ATOM 1155 O O . SER A 1 140 ? -24.710 -12.474 -7.557 1.00 85.88 140 SER A O 1
ATOM 1157 N N . THR A 1 141 ? -23.530 -13.867 -8.849 1.00 90.62 141 THR A N 1
ATOM 1158 C CA . THR A 1 141 ? -24.696 -14.457 -9.533 1.00 90.62 141 THR A CA 1
ATOM 1159 C C . THR A 1 141 ? -25.560 -15.301 -8.587 1.00 90.62 141 THR A C 1
ATOM 1161 O O . THR A 1 141 ? -26.791 -15.241 -8.662 1.00 90.62 141 THR A O 1
ATOM 1164 N N . ARG A 1 142 ? -24.950 -16.050 -7.656 1.00 86.31 142 ARG A N 1
ATOM 1165 C CA . ARG A 1 142 ? -25.652 -16.794 -6.592 1.00 86.31 142 ARG A CA 1
ATOM 1166 C C . ARG A 1 142 ? -26.374 -15.828 -5.647 1.00 86.31 142 ARG A C 1
ATOM 1168 O O . ARG A 1 142 ? -27.551 -16.044 -5.367 1.00 86.31 142 ARG A O 1
ATOM 1175 N N . ALA A 1 143 ? -25.721 -14.740 -5.235 1.00 85.38 143 ALA A N 1
ATOM 1176 C CA . ALA A 1 143 ? -26.316 -13.701 -4.392 1.00 85.38 143 ALA A CA 1
ATOM 1177 C C . ALA A 1 143 ? -27.523 -13.012 -5.065 1.00 85.38 143 ALA A C 1
ATOM 1179 O O . ALA A 1 143 ? -28.598 -12.940 -4.470 1.00 85.38 143 ALA A O 1
ATOM 1180 N N . VAL A 1 144 ? -27.406 -12.609 -6.339 1.00 90.81 144 VAL A N 1
ATOM 1181 C CA . VAL A 1 144 ? -28.540 -12.074 -7.125 1.00 90.81 144 VAL A CA 1
ATOM 1182 C C . VAL A 1 144 ? -29.678 -13.098 -7.229 1.00 90.81 144 VAL A C 1
ATOM 1184 O O . VAL A 1 144 ? -30.844 -12.750 -7.052 1.00 90.81 144 VAL A O 1
ATOM 1187 N N . SER A 1 145 ? -29.356 -14.374 -7.458 1.00 89.75 145 SER A N 1
ATOM 1188 C CA . SER A 1 145 ? -30.355 -15.447 -7.580 1.00 89.75 145 SER A CA 1
ATOM 1189 C C . SER A 1 145 ? -31.120 -15.709 -6.276 1.00 89.75 145 SER A C 1
ATOM 1191 O O . SER A 1 145 ? -32.316 -16.000 -6.325 1.00 89.75 145 SER A O 1
ATOM 1193 N N . LYS A 1 146 ? -30.465 -15.586 -5.112 1.00 86.81 146 LYS A N 1
ATOM 1194 C CA . LYS A 1 146 ? -31.126 -15.592 -3.794 1.00 86.81 146 LYS A CA 1
ATOM 1195 C C . LYS A 1 146 ? -32.027 -14.367 -3.621 1.00 86.81 146 LYS A C 1
ATOM 1197 O O . LYS A 1 146 ? -33.175 -14.510 -3.213 1.00 86.81 146 LYS A O 1
ATOM 1202 N N . LEU A 1 147 ? -31.541 -13.176 -3.980 1.00 88.56 147 LEU A N 1
ATOM 1203 C CA . LEU A 1 147 ? -32.275 -11.922 -3.784 1.00 88.56 147 LEU A CA 1
ATOM 1204 C C . LEU A 1 147 ? -33.566 -11.876 -4.616 1.00 88.56 147 LEU A C 1
ATOM 1206 O O . LEU A 1 147 ? -34.593 -11.409 -4.129 1.00 88.56 147 LEU A O 1
ATOM 1210 N N . LEU A 1 148 ? -33.542 -12.427 -5.834 1.00 90.94 148 LEU A N 1
ATOM 1211 C CA . LEU A 1 148 ? -34.742 -12.610 -6.655 1.00 90.94 148 LEU A CA 1
ATOM 1212 C C . LEU A 1 148 ? -35.753 -13.561 -5.991 1.00 90.94 148 LEU A C 1
ATOM 1214 O O . LEU A 1 148 ? -36.935 -13.237 -5.934 1.00 90.94 148 LEU A O 1
ATOM 1218 N N . GLN A 1 149 ? -35.306 -14.680 -5.409 1.00 89.31 149 GLN A N 1
ATOM 1219 C CA . GLN A 1 149 ? -36.195 -15.591 -4.671 1.00 89.31 149 GLN A CA 1
ATOM 1220 C C . GLN A 1 149 ? -36.798 -14.933 -3.422 1.00 89.31 149 GLN A C 1
ATOM 1222 O O . GLN A 1 149 ? -37.988 -15.104 -3.160 1.00 89.31 149 GLN A O 1
ATOM 1227 N N . ALA A 1 150 ? -36.010 -14.162 -2.668 1.00 86.69 150 ALA A N 1
ATOM 1228 C CA . ALA A 1 150 ? -36.494 -13.384 -1.529 1.00 86.69 150 ALA A CA 1
ATOM 1229 C C . ALA A 1 150 ? -37.569 -12.369 -1.963 1.00 86.69 150 ALA A C 1
ATOM 1231 O O . ALA A 1 150 ? -38.634 -12.270 -1.348 1.00 86.69 150 ALA A O 1
ATOM 1232 N N . PHE A 1 151 ? -37.336 -11.676 -3.083 1.00 87.56 151 PHE A N 1
ATOM 1233 C CA . PHE A 1 151 ? -38.295 -10.741 -3.665 1.00 87.56 151 PHE A CA 1
ATOM 1234 C C . PHE A 1 151 ? -39.582 -11.435 -4.140 1.00 87.56 151 PHE A C 1
ATOM 1236 O O . PHE A 1 151 ? -40.672 -10.950 -3.839 1.00 87.56 151 PHE A O 1
ATOM 1243 N N . ASP A 1 152 ? -39.494 -12.600 -4.791 1.00 89.81 152 ASP A N 1
ATOM 1244 C CA . ASP A 1 152 ? -40.662 -13.393 -5.201 1.00 89.81 152 ASP A CA 1
ATOM 1245 C C . ASP A 1 152 ? -41.493 -13.869 -3.998 1.00 89.81 152 ASP A C 1
ATOM 1247 O O . ASP A 1 152 ? -42.724 -13.765 -4.012 1.00 89.81 152 ASP A O 1
ATOM 1251 N N . ARG A 1 153 ? -40.847 -14.345 -2.923 1.00 85.31 153 ARG A N 1
ATOM 1252 C CA . ARG A 1 153 ? -41.522 -14.713 -1.661 1.00 85.31 153 ARG A CA 1
ATOM 1253 C C . ARG A 1 153 ? -42.252 -13.508 -1.062 1.00 85.31 153 ARG A C 1
ATOM 1255 O O . ARG A 1 153 ? -43.423 -13.617 -0.689 1.00 85.31 153 ARG A O 1
ATOM 1262 N N . LEU A 1 154 ? -41.589 -12.352 -1.011 1.00 86.44 154 LEU A N 1
ATOM 1263 C CA . LEU A 1 154 ? -42.142 -11.105 -0.481 1.00 86.44 154 LEU A CA 1
ATOM 1264 C C . LEU A 1 154 ? -43.305 -10.582 -1.340 1.00 86.44 154 LEU A C 1
ATOM 1266 O O . LEU A 1 154 ? -44.338 -10.193 -0.795 1.00 86.44 154 LEU A O 1
ATOM 1270 N N . MET A 1 155 ? -43.202 -10.659 -2.668 1.00 87.81 155 MET A N 1
ATOM 1271 C CA . MET A 1 155 ? -44.289 -10.345 -3.601 1.00 87.81 155 MET A CA 1
ATOM 1272 C C . MET A 1 155 ? -45.493 -11.273 -3.408 1.00 87.81 155 MET A C 1
ATOM 1274 O O . MET A 1 155 ? -46.623 -10.793 -3.311 1.00 87.81 155 MET A O 1
ATOM 1278 N N . GLN A 1 156 ? -45.278 -12.584 -3.265 1.00 87.56 156 GLN A N 1
ATOM 1279 C CA . GLN A 1 156 ? -46.351 -13.541 -2.968 1.00 87.56 156 GLN A CA 1
ATOM 1280 C C . GLN A 1 156 ? -47.004 -13.283 -1.601 1.00 87.56 156 GLN A C 1
ATOM 1282 O O . GLN A 1 156 ? -48.227 -13.392 -1.477 1.00 87.56 156 GLN A O 1
ATOM 1287 N N . ARG A 1 157 ? -46.222 -12.921 -0.573 1.00 84.12 157 ARG A N 1
ATOM 1288 C CA . ARG A 1 157 ? -46.736 -12.540 0.755 1.00 84.12 157 ARG A CA 1
ATOM 1289 C C . ARG A 1 157 ? -47.600 -11.282 0.664 1.00 84.12 157 ARG A C 1
ATOM 1291 O O . ARG A 1 157 ? -48.735 -11.285 1.135 1.00 84.12 157 ARG A O 1
ATOM 1298 N N . ASN A 1 158 ? -47.102 -10.246 -0.008 1.00 85.31 158 ASN A N 1
ATOM 1299 C CA . ASN A 1 158 ? -47.814 -8.984 -0.202 1.00 85.31 158 ASN A CA 1
ATOM 1300 C C . ASN A 1 158 ? -49.091 -9.168 -1.039 1.00 85.31 158 ASN A C 1
ATOM 1302 O O . ASN A 1 158 ? -50.114 -8.566 -0.721 1.00 85.31 158 ASN A O 1
ATOM 1306 N N . HIS A 1 159 ? -49.076 -10.044 -2.049 1.00 85.19 159 HIS A N 1
ATOM 1307 C CA . HIS A 1 159 ? -50.267 -10.388 -2.829 1.00 85.19 159 HIS A CA 1
ATOM 1308 C C . HIS A 1 159 ? -51.337 -11.075 -1.966 1.00 85.19 159 HIS A C 1
ATOM 1310 O O . HIS A 1 159 ? -52.484 -10.636 -1.960 1.00 85.19 159 HIS A O 1
ATOM 1316 N N . LYS A 1 160 ? -50.962 -12.076 -1.154 1.00 80.31 160 LYS A N 1
ATOM 1317 C CA . LYS A 1 160 ? -51.881 -12.744 -0.208 1.00 80.31 160 LYS A CA 1
ATOM 1318 C C . LYS A 1 160 ? -52.487 -11.762 0.804 1.00 80.31 160 LYS A C 1
ATOM 1320 O O . LYS A 1 160 ? -53.686 -11.819 1.065 1.00 80.31 160 LYS A O 1
ATOM 1325 N N . ILE A 1 161 ? -51.683 -10.834 1.332 1.00 78.25 161 ILE A N 1
ATOM 1326 C CA . ILE A 1 161 ? -52.156 -9.759 2.222 1.00 78.25 161 ILE A CA 1
ATOM 1327 C C . ILE A 1 161 ? -53.142 -8.840 1.483 1.00 78.25 161 ILE A C 1
ATOM 1329 O O . ILE A 1 161 ? -54.210 -8.539 2.010 1.00 78.25 161 ILE A O 1
ATOM 1333 N N . MET A 1 162 ? -52.836 -8.446 0.244 1.00 82.06 162 MET A N 1
ATOM 1334 C CA . MET A 1 162 ? -53.709 -7.612 -0.587 1.00 82.06 162 MET A CA 1
ATOM 1335 C C . MET A 1 162 ? -55.045 -8.300 -0.912 1.00 82.06 162 MET A C 1
ATOM 1337 O O . MET A 1 162 ? -56.088 -7.652 -0.875 1.00 82.06 162 MET A O 1
ATOM 1341 N N . GLU A 1 163 ? -55.059 -9.606 -1.190 1.00 77.00 163 GLU A N 1
ATOM 1342 C CA . GLU A 1 163 ? -56.305 -10.355 -1.414 1.00 77.00 163 GLU A CA 1
ATOM 1343 C C . GLU A 1 163 ? -57.148 -10.512 -0.140 1.00 77.00 163 GLU A C 1
ATOM 1345 O O . GLU A 1 163 ? -58.378 -10.417 -0.207 1.00 77.00 163 GLU A O 1
ATOM 1350 N N . ALA A 1 164 ? -56.502 -10.691 1.018 1.00 69.38 164 ALA A N 1
ATOM 1351 C CA . ALA A 1 164 ? -57.172 -10.750 2.316 1.00 69.38 164 ALA A CA 1
ATOM 1352 C C . ALA A 1 164 ? -57.759 -9.388 2.738 1.00 69.38 164 ALA A C 1
ATOM 1354 O O . ALA A 1 164 ? -58.866 -9.348 3.276 1.00 69.38 164 ALA A O 1
ATOM 1355 N N . LEU A 1 165 ? -57.058 -8.281 2.454 1.00 70.00 165 LEU A N 1
ATOM 1356 C CA . LEU A 1 165 ? -57.547 -6.909 2.656 1.00 70.00 165 LEU A CA 1
ATOM 1357 C C . LEU A 1 165 ? -58.697 -6.556 1.701 1.00 70.00 165 LEU A C 1
ATOM 1359 O O . LEU A 1 165 ? -59.664 -5.925 2.114 1.00 70.00 165 LEU A O 1
ATOM 1363 N N . ASN A 1 166 ? -58.642 -7.026 0.451 1.00 75.25 166 ASN A N 1
ATOM 1364 C CA . ASN A 1 166 ? -59.715 -6.868 -0.538 1.00 75.25 166 ASN A CA 1
ATOM 1365 C C . ASN A 1 166 ? -60.930 -7.796 -0.295 1.00 75.25 166 ASN A C 1
ATOM 1367 O O . ASN A 1 166 ? -61.787 -7.922 -1.168 1.00 75.25 166 ASN A O 1
ATOM 1371 N N . GLY A 1 167 ? -61.013 -8.470 0.859 1.00 61.41 167 GLY A N 1
ATOM 1372 C CA . GLY A 1 167 ? -62.205 -9.208 1.297 1.00 61.41 167 GLY A CA 1
ATOM 1373 C C . GLY A 1 167 ? -62.577 -10.439 0.461 1.00 61.41 167 GLY A C 1
ATOM 1374 O O . GLY A 1 167 ? -63.682 -10.957 0.611 1.00 61.41 167 GLY A O 1
ATOM 1375 N N . LYS A 1 168 ? -61.686 -10.933 -0.411 1.00 58.88 168 LYS A N 1
ATOM 1376 C CA . LYS A 1 168 ? -61.974 -12.073 -1.308 1.00 58.88 168 LYS A CA 1
ATOM 1377 C C . LYS A 1 168 ? -62.073 -13.428 -0.599 1.00 58.88 168 LYS A C 1
ATOM 1379 O O . LYS A 1 168 ? -62.506 -14.407 -1.202 1.00 58.88 168 LYS A O 1
ATOM 1384 N N . GLN A 1 169 ? -61.669 -13.498 0.664 1.00 54.34 169 GLN A N 1
ATOM 1385 C CA . GLN A 1 169 ? -61.906 -14.638 1.543 1.00 54.34 169 GLN A CA 1
ATOM 1386 C C . GLN A 1 169 ? -62.641 -14.156 2.797 1.00 54.34 169 GLN A C 1
ATOM 1388 O O . GLN A 1 169 ? -62.543 -12.989 3.176 1.00 54.34 169 GLN A O 1
ATOM 1393 N N . GLY A 1 170 ? -63.301 -15.073 3.514 1.00 55.38 170 GLY A N 1
ATOM 1394 C CA . GLY A 1 170 ? -63.899 -14.818 4.837 1.00 55.38 170 GLY A CA 1
ATOM 1395 C C . GLY A 1 170 ? -62.880 -14.501 5.946 1.00 55.38 170 GLY A C 1
ATOM 1396 O O . GLY A 1 170 ? -63.184 -14.619 7.129 1.00 55.38 170 GLY A O 1
ATOM 1397 N N . THR A 1 171 ? -61.659 -14.121 5.572 1.00 54.50 171 THR A N 1
ATOM 1398 C CA . THR A 1 171 ? -60.528 -13.824 6.442 1.00 54.50 171 THR A CA 1
ATOM 1399 C C . THR A 1 171 ? -60.669 -12.516 7.195 1.00 54.50 171 THR A C 1
ATOM 1401 O O . THR A 1 171 ? -59.922 -12.353 8.142 1.00 54.50 171 THR A O 1
ATOM 1404 N N . ALA A 1 172 ? -61.575 -11.595 6.843 1.00 54.66 172 ALA A N 1
ATOM 1405 C CA . ALA A 1 172 ? -61.628 -10.251 7.440 1.00 54.66 172 ALA A CA 1
ATOM 1406 C C . ALA A 1 172 ? -61.583 -10.257 8.986 1.00 54.66 172 ALA A C 1
ATOM 1408 O O . ALA A 1 172 ? -60.712 -9.621 9.571 1.00 54.66 172 ALA A O 1
ATOM 1409 N N . ALA A 1 173 ? -62.424 -11.059 9.650 1.00 58.19 173 ALA A N 1
ATOM 1410 C CA . ALA A 1 173 ? -62.443 -11.175 11.116 1.00 58.19 173 ALA A CA 1
ATOM 1411 C C . ALA A 1 173 ? -61.240 -11.944 11.712 1.00 58.19 173 ALA A C 1
ATOM 1413 O O . ALA A 1 173 ? -60.929 -11.801 12.895 1.00 58.19 173 ALA A O 1
ATOM 1414 N N . THR A 1 174 ? -60.558 -12.768 10.913 1.00 62.44 174 THR A N 1
ATOM 1415 C CA . THR A 1 174 ? -59.322 -13.472 11.303 1.00 62.44 174 THR A CA 1
ATOM 1416 C C . THR A 1 174 ? -58.111 -12.555 11.143 1.00 62.44 174 THR A C 1
ATOM 1418 O O . THR A 1 174 ? -57.275 -12.477 12.034 1.00 62.44 174 THR A O 1
ATOM 1421 N N . LEU A 1 175 ? -58.065 -11.799 10.045 1.00 63.91 175 LEU A N 1
ATOM 1422 C CA . LEU A 1 175 ? -57.067 -10.790 9.724 1.00 63.91 175 LEU A CA 1
ATOM 1423 C C . LEU A 1 175 ? -57.133 -9.644 10.732 1.00 63.91 175 LEU A C 1
ATOM 1425 O O . LEU A 1 175 ? -56.097 -9.224 11.216 1.00 63.91 175 LEU A O 1
ATOM 1429 N N . GLU A 1 176 ? -58.325 -9.197 11.132 1.00 71.56 176 GLU A N 1
ATOM 1430 C CA . GLU A 1 176 ? -58.487 -8.189 12.186 1.00 71.56 176 GLU A CA 1
ATOM 1431 C C . GLU A 1 176 ? -57.940 -8.679 13.542 1.00 71.56 176 GLU A C 1
ATOM 1433 O O . GLU A 1 176 ? -57.300 -7.918 14.267 1.00 71.56 176 GLU A O 1
ATOM 1438 N N . LYS A 1 177 ? -58.116 -9.970 13.870 1.00 72.56 177 LYS A N 1
ATOM 1439 C CA . LYS A 1 177 ? -57.496 -10.590 15.054 1.00 72.56 177 LYS A CA 1
ATOM 1440 C C . LYS A 1 177 ? -55.975 -10.688 14.921 1.00 72.56 177 LYS A C 1
ATOM 1442 O O . LYS A 1 177 ? -55.285 -10.316 15.862 1.00 72.56 177 LYS A O 1
ATOM 1447 N N . SER A 1 178 ? -55.450 -11.126 13.775 1.00 73.56 178 SER A N 1
ATOM 1448 C CA . SER A 1 178 ? -54.002 -11.188 13.523 1.00 73.56 178 SER A CA 1
ATOM 1449 C C . SER A 1 178 ? -53.349 -9.805 13.476 1.00 73.56 178 SER A C 1
ATOM 1451 O O . SER A 1 178 ? -52.236 -9.658 13.954 1.00 73.56 178 SER A O 1
ATOM 1453 N N . VAL A 1 179 ? -54.034 -8.778 12.969 1.00 75.19 179 VAL A N 1
ATOM 1454 C CA . VAL A 1 179 ? -53.572 -7.380 12.983 1.00 75.19 179 VAL A CA 1
ATOM 1455 C C . VAL A 1 179 ? -53.625 -6.803 14.397 1.00 75.19 179 VAL A C 1
ATOM 1457 O O . VAL A 1 179 ? -52.734 -6.044 14.765 1.00 75.19 179 VAL A O 1
ATOM 1460 N N . ARG A 1 180 ? -54.607 -7.178 15.228 1.00 76.62 180 ARG A N 1
ATOM 1461 C CA . ARG A 1 180 ? -54.593 -6.832 16.660 1.00 76.62 180 ARG A CA 1
ATOM 1462 C C . ARG A 1 180 ? -53.486 -7.562 17.430 1.00 76.62 180 ARG A C 1
ATOM 1464 O O . ARG A 1 180 ? -52.850 -6.925 18.258 1.00 76.62 180 ARG A O 1
ATOM 1471 N N . ALA A 1 181 ? -53.204 -8.830 17.122 1.00 77.38 181 ALA A N 1
ATOM 1472 C CA . ALA A 1 181 ? -52.074 -9.566 17.698 1.00 77.38 181 ALA A CA 1
ATOM 1473 C C . ALA A 1 181 ? -50.724 -8.954 17.285 1.00 77.38 181 ALA A C 1
ATOM 1475 O O . ALA A 1 181 ? -49.947 -8.577 18.151 1.00 77.38 181 ALA A O 1
ATOM 1476 N N . LEU A 1 182 ? -50.499 -8.729 15.986 1.00 76.62 182 LEU A N 1
ATOM 1477 C CA . LEU A 1 182 ? -49.284 -8.087 15.471 1.00 76.62 182 LEU A CA 1
ATOM 1478 C C . LEU A 1 182 ? -49.105 -6.655 15.986 1.00 76.62 182 LEU A C 1
ATOM 1480 O O . LEU A 1 182 ? -47.981 -6.258 16.259 1.00 76.62 182 LEU A O 1
ATOM 1484 N N . ASN A 1 183 ? -50.178 -5.872 16.153 1.00 80.31 183 ASN A N 1
ATOM 1485 C CA . ASN A 1 183 ? -50.068 -4.558 16.796 1.00 80.31 183 ASN A CA 1
ATOM 1486 C C . ASN A 1 183 ? -49.707 -4.673 18.282 1.00 80.31 183 ASN A C 1
ATOM 1488 O O . ASN A 1 183 ? -48.930 -3.848 18.750 1.00 80.31 183 ASN A O 1
ATOM 1492 N N . GLN A 1 184 ? -50.222 -5.676 19.005 1.00 87.75 184 GLN A N 1
ATOM 1493 C CA . GLN A 1 184 ? -49.838 -5.922 20.398 1.00 87.75 184 GLN A CA 1
ATOM 1494 C C . GLN A 1 184 ? -48.358 -6.318 20.493 1.00 87.75 184 GLN A C 1
ATOM 1496 O O . GLN A 1 184 ? -47.607 -5.690 21.230 1.00 87.75 184 GLN A O 1
ATOM 1501 N N . GLU A 1 185 ? -47.912 -7.272 19.672 1.00 86.38 185 GLU A N 1
ATOM 1502 C CA . GLU A 1 185 ? -46.504 -7.674 19.551 1.00 86.38 185 GLU A CA 1
ATOM 1503 C C . GLU A 1 185 ? -45.606 -6.480 19.172 1.00 86.38 185 GLU A C 1
ATOM 1505 O O . GLU A 1 185 ? -44.531 -6.305 19.742 1.00 86.38 185 GLU A O 1
ATOM 1510 N N . LEU A 1 186 ? -46.064 -5.598 18.275 1.00 85.12 186 LEU A N 1
ATOM 1511 C CA . LEU A 1 186 ? -45.343 -4.385 17.886 1.00 85.12 186 LEU A CA 1
ATOM 1512 C C . LEU A 1 186 ? -45.307 -3.330 19.006 1.00 85.12 186 LEU A C 1
ATOM 1514 O O . LEU A 1 186 ? -44.308 -2.618 19.120 1.00 85.12 186 LEU A O 1
ATOM 1518 N N . THR A 1 187 ? -46.348 -3.201 19.837 1.00 88.38 187 THR A N 1
ATOM 1519 C CA . THR A 1 187 ? -46.308 -2.327 21.025 1.00 88.38 187 THR A CA 1
ATOM 1520 C C . THR A 1 187 ? -45.432 -2.901 22.130 1.00 88.38 187 THR A C 1
ATOM 1522 O O . THR A 1 187 ? -44.701 -2.145 22.768 1.00 88.38 187 THR A O 1
ATOM 1525 N N . ASP A 1 188 ? -45.443 -4.220 22.312 1.00 89.25 188 ASP A N 1
ATOM 1526 C CA . ASP A 1 188 ? -44.658 -4.915 23.330 1.00 89.25 188 ASP A CA 1
ATOM 1527 C C . ASP A 1 188 ? -43.162 -4.885 22.964 1.00 89.25 188 ASP A C 1
ATOM 1529 O O . ASP A 1 188 ? -42.324 -4.560 23.810 1.00 89.25 188 ASP A O 1
ATOM 1533 N N . GLU A 1 189 ? -42.810 -5.097 21.687 1.00 85.94 189 GLU A N 1
ATOM 1534 C CA . GLU A 1 189 ? -41.430 -4.932 21.213 1.00 85.94 189 GLU A CA 1
ATOM 1535 C C . GLU A 1 189 ? -41.013 -3.451 21.175 1.00 85.94 189 GLU A C 1
ATOM 1537 O O . GLU A 1 189 ? -39.871 -3.150 21.501 1.00 85.94 189 GLU A O 1
ATOM 1542 N N . ASN A 1 190 ? -41.908 -2.488 20.899 1.00 85.56 190 ASN A N 1
ATOM 1543 C CA . ASN A 1 190 ? -41.580 -1.063 21.086 1.00 85.56 190 ASN A CA 1
ATOM 1544 C C . ASN A 1 190 ? -41.272 -0.736 22.555 1.00 85.56 190 ASN A C 1
ATOM 1546 O O . ASN A 1 190 ? -40.294 -0.043 22.829 1.00 85.56 190 ASN A O 1
ATOM 1550 N N . ALA A 1 191 ? -42.062 -1.241 23.506 1.00 91.38 191 ALA A N 1
ATOM 1551 C CA . ALA A 1 191 ? -41.809 -1.049 24.934 1.00 91.38 191 ALA A CA 1
ATOM 1552 C C . ALA A 1 191 ? -40.477 -1.690 25.365 1.00 91.38 191 ALA A C 1
ATOM 1554 O O . ALA A 1 191 ? -39.710 -1.099 26.129 1.00 91.38 191 ALA A O 1
ATOM 1555 N N . ARG A 1 192 ? -40.156 -2.868 24.819 1.00 93.62 192 ARG A N 1
ATOM 1556 C CA . ARG A 1 192 ? -38.869 -3.548 25.004 1.00 93.62 192 ARG A CA 1
ATOM 1557 C C . ARG A 1 192 ? -37.699 -2.780 24.384 1.00 93.62 192 ARG A C 1
ATOM 1559 O O . ARG A 1 192 ? -36.682 -2.621 25.054 1.00 93.62 192 ARG A O 1
ATOM 1566 N N . LEU A 1 193 ? -37.834 -2.267 23.162 1.00 90.06 193 LEU A N 1
ATOM 1567 C CA . LEU A 1 193 ? -36.818 -1.450 22.492 1.00 90.06 193 LEU A CA 1
ATOM 1568 C C . LEU A 1 193 ? -36.574 -0.137 23.243 1.00 90.06 193 LEU A C 1
ATOM 1570 O O . LEU A 1 193 ? -35.420 0.213 23.468 1.00 90.06 193 LEU A O 1
ATOM 1574 N N . GLN A 1 194 ? -37.626 0.537 23.719 1.00 90.44 194 GLN A N 1
ATOM 1575 C CA . GLN A 1 194 ? -37.505 1.699 24.608 1.00 90.44 194 GLN A CA 1
ATOM 1576 C C . GLN A 1 194 ? -36.731 1.340 25.886 1.00 90.44 194 GLN A C 1
ATOM 1578 O O . GLN A 1 194 ? -35.747 1.999 26.207 1.00 90.44 194 GLN A O 1
ATOM 1583 N N . ALA A 1 195 ? -37.083 0.241 26.564 1.00 91.44 195 ALA A N 1
ATOM 1584 C CA . ALA A 1 195 ? -36.363 -0.215 27.755 1.00 91.44 195 ALA A CA 1
ATOM 1585 C C . ALA A 1 195 ? -34.894 -0.607 27.477 1.00 91.44 195 ALA A C 1
ATOM 1587 O O . ALA A 1 195 ? -34.041 -0.458 28.353 1.00 91.44 195 ALA A O 1
ATOM 1588 N N . VAL A 1 196 ? -34.572 -1.094 26.273 1.00 91.62 196 VAL A N 1
ATOM 1589 C CA . VAL A 1 196 ? -33.185 -1.328 25.835 1.00 91.62 196 VAL A CA 1
ATOM 1590 C C . VAL A 1 196 ? -32.460 -0.005 25.582 1.00 91.62 196 VAL A C 1
ATOM 1592 O O . VAL A 1 196 ? -31.337 0.143 26.053 1.00 91.62 196 VAL A O 1
ATOM 1595 N N . ILE A 1 197 ? -33.092 0.970 24.923 1.00 90.31 197 ILE A N 1
ATOM 1596 C CA . ILE A 1 197 ? -32.530 2.313 24.696 1.00 90.31 197 ILE A CA 1
ATOM 1597 C C . ILE A 1 197 ? -32.233 3.007 26.032 1.00 90.31 197 ILE A C 1
ATOM 1599 O O . ILE A 1 197 ? -31.125 3.511 26.208 1.00 90.31 197 ILE A O 1
ATOM 1603 N N . THR A 1 198 ? -33.152 2.966 27.005 1.00 92.19 198 THR A N 1
ATOM 1604 C CA . THR A 1 198 ? -32.913 3.508 28.354 1.00 92.19 198 THR A CA 1
ATOM 1605 C C . THR A 1 198 ? -31.707 2.838 29.014 1.00 92.19 198 THR A C 1
ATOM 1607 O O . THR A 1 198 ? -30.779 3.530 29.418 1.00 92.19 198 THR A O 1
ATOM 1610 N N . ARG A 1 199 ? -31.647 1.498 29.034 1.00 91.94 199 ARG A N 1
ATOM 1611 C CA . ARG A 1 199 ? -30.519 0.744 29.622 1.00 91.94 199 ARG A CA 1
ATOM 1612 C C . ARG A 1 199 ? -29.187 0.964 28.911 1.00 91.94 199 ARG A C 1
ATOM 1614 O O . ARG A 1 199 ? -28.137 0.830 29.536 1.00 91.94 199 ARG A O 1
ATOM 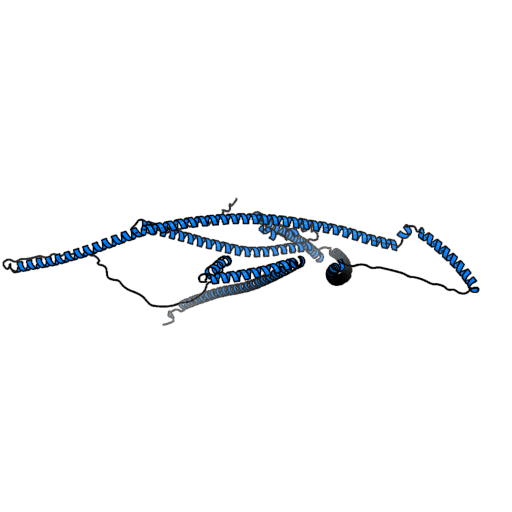1621 N N . LEU A 1 200 ? -29.205 1.231 27.606 1.00 87.88 200 LEU A N 1
ATOM 1622 C CA . LEU A 1 200 ? -28.003 1.593 26.863 1.00 87.88 200 LEU A CA 1
ATOM 1623 C C . LEU A 1 200 ? -27.563 3.009 27.227 1.00 87.88 200 LEU A C 1
ATOM 1625 O O . LEU A 1 200 ? -26.398 3.178 27.554 1.00 87.88 200 LEU A O 1
ATOM 1629 N N . SER A 1 201 ? -28.477 3.982 27.293 1.00 87.50 201 SER A N 1
ATOM 1630 C CA . SER A 1 201 ? -28.149 5.350 27.719 1.00 87.50 201 SER A CA 1
ATOM 1631 C C . SER A 1 201 ? -27.641 5.414 29.167 1.00 87.50 201 SER A C 1
ATOM 1633 O O . SER A 1 201 ? -26.685 6.131 29.443 1.00 87.50 201 SER A O 1
ATOM 1635 N N . GLU A 1 202 ? -28.221 4.629 30.081 1.00 91.06 202 GLU A N 1
ATOM 1636 C CA . GLU A 1 202 ? -27.742 4.483 31.465 1.00 91.06 202 GLU A CA 1
ATOM 1637 C C . GLU A 1 202 ? -26.309 3.926 31.515 1.00 91.06 202 GLU A C 1
ATOM 1639 O O . GLU A 1 202 ? -25.475 4.396 32.292 1.00 91.06 202 GLU A O 1
ATOM 1644 N N . LYS A 1 203 ? -26.007 2.922 30.679 1.00 88.19 203 LYS A N 1
ATOM 1645 C CA . LYS A 1 203 ? -24.666 2.326 30.575 1.00 88.19 203 LYS A CA 1
ATOM 1646 C C . LYS A 1 203 ? -23.652 3.269 29.942 1.00 88.19 203 LYS A C 1
ATOM 1648 O O . LYS A 1 203 ? -22.522 3.310 30.418 1.00 88.19 203 LYS A O 1
ATOM 1653 N N . ASP A 1 204 ? -24.056 3.986 28.901 1.00 83.75 204 ASP A N 1
ATOM 1654 C CA . ASP A 1 204 ? -23.233 4.948 28.170 1.00 83.75 204 ASP A CA 1
ATOM 1655 C C . ASP A 1 204 ? -22.822 6.087 29.108 1.00 83.75 204 ASP A C 1
ATOM 1657 O O . ASP A 1 204 ? -21.638 6.281 29.363 1.00 83.75 204 ASP A O 1
ATOM 1661 N N . HIS A 1 205 ? -23.787 6.695 29.805 1.00 90.12 205 HIS A N 1
ATOM 1662 C CA . HIS A 1 205 ? -23.512 7.719 30.813 1.00 90.12 205 HIS A CA 1
ATOM 1663 C C . HIS A 1 205 ? -22.659 7.207 31.994 1.00 90.12 205 HIS A C 1
ATOM 1665 O O . HIS A 1 205 ? -21.791 7.907 32.518 1.00 90.12 205 HIS A O 1
ATOM 1671 N N . CYS A 1 206 ? -22.840 5.945 32.402 1.00 90.56 206 CYS A N 1
ATOM 1672 C CA . CYS A 1 206 ? -21.967 5.311 33.393 1.00 90.56 206 CYS A CA 1
ATOM 1673 C C . CYS A 1 206 ? -20.532 5.098 32.864 1.00 90.56 206 CYS A C 1
ATOM 1675 O O . CYS A 1 206 ? -19.574 5.172 33.639 1.00 90.56 206 CYS A O 1
ATOM 1677 N N . ALA A 1 207 ? -20.360 4.856 31.561 1.00 82.38 207 ALA A N 1
ATOM 1678 C CA . ALA A 1 207 ? -19.058 4.762 30.909 1.00 82.38 207 ALA A CA 1
ATOM 1679 C C . ALA A 1 207 ? -18.396 6.141 30.740 1.00 82.38 207 ALA A C 1
ATOM 1681 O O . ALA A 1 207 ? -17.213 6.257 31.052 1.00 82.38 207 ALA A O 1
ATOM 1682 N N . GLU A 1 208 ? -19.143 7.186 30.361 1.00 87.06 208 GLU A N 1
ATOM 1683 C CA . GLU A 1 208 ? -18.679 8.585 30.343 1.00 87.06 208 GLU A CA 1
ATOM 1684 C C . GLU A 1 208 ? -18.134 9.011 31.714 1.00 87.06 208 GLU A C 1
ATOM 1686 O O . GLU A 1 208 ? -17.014 9.513 31.823 1.00 87.06 208 GLU A O 1
ATOM 1691 N N . LEU A 1 209 ? -18.896 8.759 32.785 1.00 87.56 209 LEU A N 1
ATOM 1692 C CA . LEU A 1 209 ? -18.491 9.122 34.143 1.00 87.56 209 LEU A CA 1
ATOM 1693 C C . LEU A 1 209 ? -17.216 8.378 34.572 1.00 87.56 209 LEU A C 1
ATOM 1695 O O . LEU A 1 209 ? -16.306 8.979 35.144 1.00 87.56 209 LEU A O 1
ATOM 1699 N N . ARG A 1 210 ? -17.108 7.082 34.246 1.00 85.19 210 ARG A N 1
ATOM 1700 C CA . ARG A 1 210 ? -15.883 6.296 34.477 1.00 85.19 210 ARG A CA 1
ATOM 1701 C C . ARG A 1 210 ? -14.705 6.845 33.676 1.00 85.19 210 ARG A C 1
ATOM 1703 O O . ARG A 1 210 ? -13.627 6.989 34.247 1.00 85.19 210 ARG A O 1
ATOM 1710 N N . HIS A 1 211 ? -14.910 7.186 32.403 1.00 82.19 211 HIS A N 1
ATOM 1711 C CA . HIS A 1 211 ? -13.893 7.799 31.550 1.00 82.19 211 HIS A CA 1
ATOM 1712 C C . HIS A 1 211 ? -13.369 9.099 32.170 1.00 82.19 211 HIS A C 1
ATOM 1714 O O . HIS A 1 211 ? -12.158 9.242 32.304 1.00 82.19 211 HIS A O 1
ATOM 1720 N N . SER A 1 212 ? -14.253 9.993 32.637 1.00 81.38 212 SER A N 1
ATOM 1721 C CA . SER A 1 212 ? -13.848 11.211 33.358 1.00 81.38 212 SER A CA 1
ATOM 1722 C C . SER A 1 212 ? -12.960 10.878 34.559 1.00 81.38 212 SER A C 1
ATOM 1724 O O . SER A 1 212 ? -11.827 11.335 34.616 1.00 81.38 212 SER A O 1
ATOM 1726 N N . THR A 1 213 ? -13.398 9.981 35.454 1.00 85.25 213 THR A N 1
ATOM 1727 C CA . THR A 1 213 ? -12.605 9.632 36.653 1.00 85.25 213 THR A CA 1
ATOM 1728 C C . THR A 1 213 ? -11.265 8.946 36.353 1.00 85.25 213 THR A C 1
ATOM 1730 O O . THR A 1 213 ? -10.360 8.965 37.191 1.00 85.25 213 THR A O 1
ATOM 1733 N N . LEU A 1 214 ? -11.121 8.321 35.179 1.00 78.81 214 LEU A N 1
ATOM 1734 C CA . LEU A 1 214 ? -9.854 7.759 34.710 1.00 78.81 214 LEU A CA 1
ATOM 1735 C C . LEU A 1 214 ? -8.955 8.831 34.082 1.00 78.81 214 LEU A C 1
ATOM 1737 O O . LEU A 1 214 ? -7.749 8.782 34.312 1.00 78.81 214 LEU A O 1
ATOM 1741 N N . GLN A 1 215 ? -9.526 9.809 33.373 1.00 83.50 215 GLN A N 1
ATOM 1742 C CA . GLN A 1 215 ? -8.808 10.980 32.862 1.00 83.50 215 GLN A CA 1
ATOM 1743 C C . GLN A 1 215 ? -8.281 11.840 34.018 1.00 83.50 215 GLN A C 1
ATOM 1745 O O . GLN A 1 215 ? -7.075 12.026 34.122 1.00 83.50 215 GLN A O 1
ATOM 1750 N N . ASP A 1 216 ? -9.139 12.225 34.971 1.00 89.38 216 ASP A N 1
ATOM 1751 C CA . ASP A 1 216 ? -8.758 12.987 36.173 1.00 89.38 216 ASP A CA 1
ATOM 1752 C C . ASP A 1 216 ? -7.594 12.312 36.932 1.00 89.38 216 ASP A C 1
ATOM 1754 O O . ASP A 1 216 ? -6.707 12.960 37.497 1.00 89.38 216 ASP A O 1
ATOM 1758 N N . ARG A 1 217 ? -7.579 10.971 36.938 1.00 86.12 217 ARG A N 1
ATOM 1759 C CA . ARG A 1 217 ? -6.514 10.160 37.536 1.00 86.12 217 ARG A CA 1
ATOM 1760 C C . ARG A 1 217 ? -5.243 10.111 36.683 1.00 86.12 217 ARG A C 1
ATOM 1762 O O . ARG A 1 217 ? -4.163 10.056 37.271 1.00 86.12 217 ARG A O 1
ATOM 1769 N N . ALA A 1 218 ? -5.350 10.090 35.356 1.00 75.56 218 ALA A N 1
ATOM 1770 C CA . ALA A 1 218 ? -4.211 10.139 34.444 1.00 75.56 218 ALA A CA 1
ATOM 1771 C C . ALA A 1 218 ? -3.497 11.493 34.553 1.00 75.56 218 ALA A C 1
ATOM 1773 O O . ALA A 1 218 ? -2.308 11.519 34.861 1.00 75.56 218 ALA A O 1
ATOM 1774 N N . ASP A 1 219 ? -4.244 12.594 34.469 1.00 83.94 219 ASP A N 1
ATOM 1775 C CA . ASP A 1 219 ? -3.751 13.969 34.618 1.00 83.94 219 ASP A CA 1
ATOM 1776 C C . ASP A 1 219 ? -3.076 14.163 35.995 1.00 83.94 219 ASP A C 1
ATOM 1778 O O . ASP A 1 219 ? -1.999 14.752 36.123 1.00 83.94 219 ASP A O 1
ATOM 1782 N N . SER A 1 220 ? -3.660 13.581 37.053 1.00 89.81 220 SER A N 1
ATOM 1783 C CA . SER A 1 220 ? -3.076 13.575 38.403 1.00 89.81 220 SER A CA 1
ATOM 1784 C C . SER A 1 220 ? -1.826 12.687 38.547 1.00 89.81 220 SER A C 1
ATOM 1786 O O . SER A 1 220 ? -1.113 12.799 39.545 1.00 89.81 220 SER A O 1
ATOM 1788 N N . LEU A 1 221 ? -1.543 11.780 37.612 1.00 85.19 221 LEU A N 1
ATOM 1789 C CA . LEU A 1 221 ? -0.310 10.982 37.589 1.00 85.19 221 LEU A CA 1
ATOM 1790 C C . LEU A 1 221 ? 0.759 11.612 36.689 1.00 85.19 221 LEU A C 1
ATOM 1792 O O . LEU A 1 221 ? 1.929 11.569 37.056 1.00 85.19 221 LEU A O 1
ATOM 1796 N N . GLU A 1 222 ? 0.365 12.244 35.584 1.00 87.62 222 GLU A N 1
ATOM 1797 C CA . GLU A 1 222 ? 1.247 13.026 34.709 1.00 87.62 222 GLU A CA 1
ATOM 1798 C C . GLU A 1 222 ? 1.856 14.211 35.473 1.00 87.62 222 GLU A C 1
ATOM 1800 O O . GLU A 1 222 ? 3.075 14.305 35.593 1.00 87.62 222 GLU A O 1
ATOM 1805 N N . THR A 1 223 ? 1.028 15.006 36.157 1.00 90.75 223 THR A N 1
ATOM 1806 C CA . THR A 1 223 ? 1.498 16.098 37.036 1.00 90.75 223 THR A CA 1
ATOM 1807 C C . THR A 1 223 ? 2.466 15.633 38.134 1.00 90.75 223 THR A C 1
ATOM 1809 O O . THR A 1 223 ? 3.468 16.298 38.387 1.00 90.75 223 THR A O 1
ATOM 1812 N N . LYS A 1 224 ? 2.238 14.465 38.755 1.00 91.19 224 LYS A N 1
ATOM 1813 C CA . LYS A 1 224 ? 3.188 13.884 39.731 1.00 91.19 224 LYS A CA 1
ATOM 1814 C C . LYS A 1 224 ? 4.476 13.382 39.081 1.00 91.19 224 LYS A C 1
ATOM 1816 O O . LYS A 1 224 ? 5.522 13.384 39.725 1.00 91.19 224 LYS A O 1
ATOM 1821 N N . ASN A 1 225 ? 4.414 12.916 37.836 1.00 87.12 225 ASN A N 1
ATOM 1822 C CA . ASN A 1 225 ? 5.598 12.520 37.085 1.00 87.12 225 ASN A CA 1
ATOM 1823 C C . ASN A 1 225 ? 6.461 13.749 36.767 1.00 87.12 225 ASN A C 1
ATOM 1825 O O . ASN A 1 225 ? 7.668 13.704 36.987 1.00 87.12 225 ASN A O 1
ATOM 1829 N N . ASP A 1 226 ? 5.847 14.866 36.378 1.00 91.62 226 ASP A N 1
ATOM 1830 C CA . ASP A 1 226 ? 6.543 16.140 36.176 1.00 91.62 226 ASP A CA 1
ATOM 1831 C C . ASP A 1 226 ? 7.157 16.671 37.482 1.00 91.62 226 ASP A C 1
ATOM 1833 O O . ASP A 1 226 ? 8.324 17.065 37.494 1.00 91.62 226 ASP A O 1
ATOM 1837 N N . GLU A 1 227 ? 6.436 16.630 38.610 1.00 95.50 227 GLU A N 1
ATOM 1838 C CA . GLU A 1 227 ? 6.991 16.961 39.936 1.00 95.50 227 GLU A CA 1
ATOM 1839 C C . GLU A 1 227 ? 8.231 16.110 40.275 1.00 95.50 227 GLU A C 1
ATOM 1841 O O . GLU A 1 227 ? 9.231 16.631 40.778 1.00 95.50 227 GLU A O 1
ATOM 1846 N N . LEU A 1 228 ? 8.197 14.807 39.971 1.00 92.00 228 LEU A N 1
ATOM 1847 C CA . LEU A 1 228 ? 9.319 13.895 40.201 1.00 92.00 228 LEU A CA 1
ATOM 1848 C C . LEU A 1 228 ? 10.489 14.133 39.235 1.00 92.00 228 LEU A C 1
ATOM 1850 O O . LEU A 1 228 ? 11.635 14.072 39.677 1.00 92.00 228 LEU A O 1
ATOM 1854 N N . LEU A 1 229 ? 10.232 14.446 37.962 1.00 93.81 229 LEU A N 1
ATOM 1855 C CA . LEU A 1 229 ? 11.266 14.796 36.980 1.00 93.81 229 LEU A CA 1
ATOM 1856 C C . LEU A 1 229 ? 11.999 16.080 37.385 1.00 93.81 229 LEU A C 1
ATOM 1858 O O . LEU A 1 229 ? 13.222 16.062 37.515 1.00 93.81 229 LEU A O 1
ATOM 1862 N N . ASN A 1 230 ? 11.259 17.144 37.719 1.00 94.75 230 ASN A N 1
ATOM 1863 C CA . ASN A 1 230 ? 11.832 18.370 38.288 1.00 94.75 230 ASN A CA 1
ATOM 1864 C C . ASN A 1 230 ? 12.682 18.060 39.536 1.00 94.75 230 ASN A C 1
ATOM 1866 O O . ASN A 1 230 ? 13.760 18.626 39.725 1.00 94.75 230 ASN A O 1
ATOM 1870 N N . LYS A 1 231 ? 12.238 17.118 40.385 1.00 95.25 231 LYS A N 1
ATOM 1871 C CA . LYS A 1 231 ? 12.991 16.734 41.584 1.00 95.25 231 LYS A CA 1
ATOM 1872 C C . LYS A 1 231 ? 14.254 15.917 41.290 1.00 95.25 231 LYS A C 1
ATOM 1874 O O . LYS A 1 231 ? 15.216 16.022 42.053 1.00 95.25 231 LYS A O 1
ATOM 1879 N N . VAL A 1 232 ? 14.286 15.141 40.208 1.00 93.44 232 VAL A N 1
ATOM 1880 C CA . VAL A 1 232 ? 15.516 14.500 39.717 1.00 93.44 232 VAL A CA 1
ATOM 1881 C C . VAL A 1 232 ? 16.497 15.565 39.227 1.00 93.44 232 VAL A C 1
ATOM 1883 O O . VAL A 1 232 ? 17.637 15.562 39.683 1.00 93.44 232 VAL A O 1
ATOM 1886 N N . GLU A 1 233 ? 16.056 16.529 38.414 1.00 95.81 233 GLU A N 1
ATOM 1887 C CA . GLU A 1 233 ? 16.914 17.617 37.913 1.00 95.81 233 GLU A CA 1
ATOM 1888 C C . GLU A 1 233 ? 17.528 18.462 39.051 1.00 95.81 233 GLU A C 1
ATOM 1890 O O . GLU A 1 233 ? 18.731 18.739 39.043 1.00 95.81 233 GLU A O 1
ATOM 1895 N N . GLU A 1 234 ? 16.753 18.802 40.092 1.00 96.62 234 GLU A N 1
ATOM 1896 C CA . GLU A 1 234 ? 17.278 19.461 41.302 1.00 96.62 234 GLU A CA 1
ATOM 1897 C C . GLU A 1 234 ? 18.384 18.642 41.998 1.00 96.62 234 GLU A C 1
ATOM 1899 O O . GLU A 1 234 ? 19.387 19.196 42.466 1.00 96.62 234 GLU A O 1
ATOM 1904 N N . LEU A 1 235 ? 18.196 17.323 42.105 1.00 93.88 235 LEU A N 1
ATOM 1905 C CA . LEU A 1 235 ? 19.133 16.426 42.782 1.00 93.88 235 LEU A CA 1
ATOM 1906 C C . LEU A 1 235 ? 20.397 16.185 41.949 1.00 93.88 235 LEU A C 1
ATOM 1908 O O . LEU A 1 235 ? 21.489 16.158 42.517 1.00 93.88 235 LEU A O 1
ATOM 1912 N N . GLU A 1 236 ? 20.280 16.077 40.626 1.00 95.06 236 GLU A N 1
ATOM 1913 C CA . GLU A 1 236 ? 21.423 16.017 39.711 1.00 95.06 236 GLU A CA 1
ATOM 1914 C C . GLU A 1 236 ? 22.241 17.316 39.750 1.00 95.06 236 GLU A C 1
ATOM 1916 O O . GLU A 1 236 ? 23.474 17.268 39.800 1.00 95.06 236 GLU A O 1
ATOM 1921 N N . TYR A 1 237 ? 21.579 18.475 39.833 1.00 96.62 237 TYR A N 1
ATOM 1922 C CA . TYR A 1 237 ? 22.248 19.766 39.990 1.00 96.62 237 TYR A CA 1
ATOM 1923 C C . TYR A 1 237 ? 23.026 19.866 41.314 1.00 96.62 237 TYR A C 1
ATOM 1925 O O . TYR A 1 237 ? 24.221 20.190 41.307 1.00 96.62 237 TYR A O 1
ATOM 1933 N N . GLU A 1 238 ? 22.408 19.546 42.460 1.00 96.25 238 GLU A N 1
ATOM 1934 C CA . GLU A 1 238 ? 23.120 19.543 43.748 1.00 96.25 238 GLU A CA 1
ATOM 1935 C C . GLU A 1 238 ? 24.219 18.466 43.809 1.00 96.25 238 GLU A C 1
ATOM 1937 O O . GLU A 1 238 ? 25.277 18.716 44.395 1.00 96.25 238 GLU A O 1
ATOM 1942 N N . LEU A 1 239 ? 24.036 17.310 43.159 1.00 92.50 239 LEU A N 1
ATOM 1943 C CA . LEU A 1 239 ? 25.066 16.276 43.029 1.00 92.50 239 LEU A CA 1
ATOM 1944 C C . LEU A 1 239 ? 26.264 16.778 42.212 1.00 92.50 239 LEU A C 1
ATOM 1946 O O . LEU A 1 239 ? 27.397 16.677 42.682 1.00 92.50 239 LEU A O 1
ATOM 1950 N N . HIS A 1 240 ? 26.045 17.380 41.041 1.00 95.75 240 HIS A N 1
ATOM 1951 C CA . HIS A 1 240 ? 27.112 17.935 40.199 1.00 95.75 240 HIS A CA 1
ATOM 1952 C C . HIS A 1 240 ? 27.875 19.070 40.908 1.00 95.75 240 HIS A C 1
ATOM 1954 O O . HIS A 1 240 ? 29.110 19.141 40.884 1.00 95.75 240 HIS A O 1
ATOM 1960 N N . LYS A 1 241 ? 27.145 19.931 41.620 1.00 97.12 241 LYS A N 1
ATOM 1961 C CA . LYS A 1 241 ? 27.670 20.999 42.485 1.00 97.12 241 LYS A CA 1
ATOM 1962 C C . LYS A 1 241 ? 28.471 20.442 43.670 1.00 97.12 241 LYS A C 1
ATOM 1964 O O . LYS A 1 241 ? 29.506 21.010 44.026 1.00 97.12 241 LYS A O 1
ATOM 1969 N N . SER A 1 242 ? 28.041 19.325 44.260 1.00 89.56 242 SER A N 1
ATOM 1970 C CA . SER A 1 242 ? 28.773 18.603 45.309 1.00 89.56 242 SER A CA 1
ATOM 1971 C C . SER A 1 242 ? 30.047 17.947 44.767 1.00 89.56 242 SER A C 1
ATOM 1973 O O . SER A 1 242 ? 31.126 18.147 45.319 1.00 89.56 242 SER A O 1
ATOM 1975 N N . TRP A 1 243 ? 29.968 17.273 43.620 1.00 95.06 243 TRP A N 1
ATOM 1976 C CA . TRP A 1 243 ? 31.111 16.667 42.933 1.00 95.06 243 TRP A CA 1
ATOM 1977 C C . TRP A 1 243 ? 32.165 17.714 42.543 1.00 95.06 243 TRP A C 1
ATOM 1979 O O . TRP A 1 243 ? 33.354 17.532 42.797 1.00 95.06 243 TRP A O 1
ATOM 1989 N N . THR A 1 244 ? 31.727 18.883 42.067 1.00 94.12 244 THR A N 1
ATOM 1990 C CA . THR A 1 244 ? 32.592 20.045 41.794 1.00 94.12 244 THR A CA 1
ATOM 1991 C C . THR A 1 244 ? 33.264 20.603 43.058 1.00 94.12 244 THR A C 1
ATOM 1993 O O . THR A 1 244 ? 34.376 21.131 42.984 1.00 94.12 244 THR A O 1
ATOM 1996 N N . ARG A 1 245 ? 32.620 20.508 44.232 1.00 93.94 245 ARG A N 1
ATOM 1997 C CA . ARG A 1 245 ? 33.252 20.835 45.525 1.00 93.94 245 ARG A CA 1
ATOM 1998 C C . ARG A 1 245 ? 34.260 19.762 45.932 1.00 93.94 245 ARG A C 1
ATOM 2000 O O . ARG A 1 245 ? 35.354 20.142 46.340 1.00 93.94 245 ARG A O 1
ATOM 2007 N N . SER A 1 246 ? 33.930 18.475 45.773 1.00 89.50 246 SER A N 1
ATOM 2008 C CA . SER A 1 246 ? 34.861 17.366 46.029 1.00 89.50 246 SER A CA 1
ATOM 2009 C C . SER A 1 246 ? 36.119 17.543 45.197 1.00 89.50 246 SER A C 1
ATOM 2011 O O . SER A 1 246 ? 37.164 17.775 45.777 1.00 89.50 246 SER A O 1
ATOM 2013 N N . ALA A 1 247 ? 36.025 17.638 43.867 1.00 91.38 247 ALA A N 1
ATOM 2014 C CA . ALA A 1 247 ? 37.190 17.780 42.990 1.00 91.38 247 ALA A CA 1
ATOM 2015 C C . ALA A 1 247 ? 38.127 18.949 43.381 1.00 91.38 247 ALA A C 1
ATOM 2017 O O . ALA A 1 247 ? 39.351 18.833 43.287 1.00 91.38 247 ALA A O 1
ATOM 2018 N N . LYS A 1 248 ? 37.578 20.068 43.881 1.00 93.50 248 LYS A N 1
ATOM 2019 C CA . LYS A 1 248 ? 38.358 21.200 44.420 1.00 93.50 248 LYS A CA 1
ATOM 2020 C C . LYS A 1 248 ? 39.020 20.880 45.764 1.00 93.50 248 LYS A C 1
ATOM 2022 O O . LYS A 1 248 ? 40.169 21.270 45.973 1.00 93.50 248 LYS A O 1
ATOM 2027 N N . LEU A 1 249 ? 38.324 20.181 46.659 1.00 89.81 249 LEU A N 1
ATOM 2028 C CA . LEU A 1 249 ? 38.880 19.682 47.919 1.00 89.81 249 LEU A CA 1
ATOM 2029 C C . LEU A 1 249 ? 39.922 18.585 47.684 1.00 89.81 249 LEU A C 1
ATOM 2031 O O . LEU A 1 249 ? 40.970 18.649 48.300 1.00 89.81 249 LEU A O 1
ATOM 2035 N N . ASP A 1 250 ? 39.695 17.656 46.759 1.00 88.88 250 ASP A N 1
ATOM 2036 C CA . ASP A 1 250 ? 40.617 16.586 46.369 1.00 88.88 250 ASP A CA 1
ATOM 2037 C C . ASP A 1 250 ? 41.905 17.163 45.758 1.00 88.88 250 ASP A C 1
ATOM 2039 O O . ASP A 1 250 ? 43.005 16.740 46.109 1.00 88.88 250 ASP A O 1
ATOM 2043 N N . THR A 1 251 ? 41.790 18.212 44.931 1.00 88.19 251 THR A N 1
ATOM 2044 C CA . THR A 1 251 ? 42.948 18.981 44.433 1.00 88.19 251 THR A CA 1
ATOM 2045 C C . THR A 1 251 ? 43.687 19.670 45.587 1.00 88.19 251 THR A C 1
ATOM 2047 O O . THR A 1 251 ? 44.899 19.523 45.735 1.00 88.19 251 THR A O 1
ATOM 2050 N N . SER A 1 252 ? 42.952 20.362 46.465 1.00 89.19 252 SER A N 1
ATOM 2051 C CA . SER A 1 252 ? 43.522 21.045 47.639 1.00 89.19 252 SER A CA 1
ATOM 2052 C C . SER A 1 252 ? 44.147 20.065 48.639 1.00 89.19 252 SER A C 1
ATOM 2054 O O . SER A 1 252 ? 45.107 20.404 49.324 1.00 89.19 252 SER A O 1
ATOM 2056 N N . LEU A 1 253 ? 43.625 18.840 48.724 1.00 85.00 253 LEU A N 1
ATOM 2057 C CA . LEU A 1 253 ? 44.115 17.761 49.568 1.00 85.00 253 LEU A CA 1
ATOM 2058 C C . LEU A 1 253 ? 45.331 17.079 48.942 1.00 85.00 253 LEU A C 1
ATOM 2060 O O . LEU A 1 253 ? 46.223 16.694 49.684 1.00 85.00 253 LEU A O 1
ATOM 2064 N N . ALA A 1 254 ? 45.438 16.987 47.615 1.00 83.38 254 ALA A N 1
ATOM 2065 C CA . ALA A 1 254 ? 46.675 16.577 46.951 1.00 83.38 254 ALA A CA 1
ATOM 2066 C C . ALA A 1 254 ? 47.812 17.579 47.238 1.00 83.38 254 ALA A C 1
ATOM 2068 O O . ALA A 1 254 ? 48.891 17.171 47.677 1.00 83.38 254 ALA A O 1
ATOM 2069 N N . ASP A 1 255 ? 47.542 18.884 47.112 1.00 82.56 255 ASP A N 1
ATOM 2070 C CA . ASP A 1 255 ? 48.467 19.961 47.498 1.00 82.56 255 ASP A CA 1
ATOM 2071 C C . ASP A 1 255 ? 48.811 19.909 48.997 1.00 82.56 255 ASP A C 1
ATOM 2073 O O . ASP A 1 255 ? 49.972 20.035 49.399 1.00 82.56 255 ASP A O 1
ATOM 2077 N N . CYS A 1 256 ? 47.813 19.705 49.859 1.00 81.19 256 CYS A N 1
ATOM 2078 C CA . CYS A 1 256 ? 48.026 19.601 51.298 1.00 81.19 256 CYS A CA 1
ATOM 2079 C C . CYS A 1 256 ? 48.707 18.294 51.710 1.00 81.19 256 CYS A C 1
ATOM 2081 O O . CYS A 1 256 ? 49.450 18.329 52.678 1.00 81.19 256 CYS A O 1
ATOM 2083 N N . LEU A 1 257 ? 48.560 17.178 50.993 1.00 75.56 257 LEU A N 1
ATOM 2084 C CA . LEU A 1 257 ? 49.291 15.929 51.250 1.00 75.56 257 LEU A CA 1
ATOM 2085 C C . LEU A 1 257 ? 50.721 15.969 50.697 1.00 75.56 257 LEU A C 1
ATOM 2087 O O . LEU A 1 257 ? 51.599 15.341 51.288 1.00 75.56 257 LEU A O 1
ATOM 2091 N N . GLN A 1 258 ? 51.003 16.758 49.651 1.00 69.00 258 GLN A N 1
ATOM 2092 C CA . GLN A 1 258 ? 52.384 17.147 49.330 1.00 69.00 258 GLN A CA 1
ATOM 2093 C C . GLN A 1 258 ? 53.034 17.884 50.513 1.00 69.00 258 GLN A C 1
ATOM 2095 O O . GLN A 1 258 ? 54.171 17.581 50.867 1.00 69.00 258 GLN A O 1
ATOM 2100 N N . ARG A 1 259 ? 52.307 18.807 51.160 1.00 72.75 259 ARG A N 1
ATOM 2101 C CA . ARG A 1 259 ? 52.792 19.565 52.334 1.00 72.75 259 ARG A CA 1
ATOM 2102 C C . ARG A 1 259 ? 52.816 18.738 53.630 1.00 72.75 259 ARG A C 1
ATOM 2104 O O . ARG A 1 259 ? 53.705 18.922 54.454 1.00 72.75 259 ARG A O 1
ATOM 2111 N N . LEU A 1 260 ? 51.847 17.840 53.823 1.00 60.47 260 LEU A N 1
ATOM 2112 C CA . LEU A 1 260 ? 51.567 17.125 55.077 1.00 60.47 260 LEU A CA 1
ATOM 2113 C C . LEU A 1 260 ? 52.060 15.671 55.089 1.00 60.47 260 LEU A C 1
ATOM 2115 O O . LEU A 1 260 ? 52.070 15.050 56.147 1.00 60.47 260 LEU A O 1
ATOM 2119 N N . LYS A 1 261 ? 52.724 15.211 54.019 1.00 58.56 261 LYS A N 1
ATOM 2120 C CA . LYS A 1 261 ? 53.804 14.207 54.138 1.00 58.56 261 LYS A CA 1
ATOM 2121 C C . LYS A 1 261 ? 54.958 14.640 55.077 1.00 58.56 261 LYS A C 1
ATOM 2123 O O . LYS A 1 261 ? 55.964 13.943 55.161 1.00 58.56 261 LYS A O 1
ATOM 2128 N N . ALA A 1 262 ? 54.776 15.736 55.824 1.00 47.72 262 ALA A N 1
ATOM 2129 C CA . ALA A 1 262 ? 55.547 16.156 56.984 1.00 47.72 262 ALA A CA 1
ATOM 2130 C C . ALA A 1 262 ? 54.831 16.178 58.398 1.00 47.72 262 ALA A C 1
ATOM 2132 O O . ALA A 1 262 ? 55.598 16.365 59.340 1.00 47.72 262 ALA A O 1
ATOM 2133 N N . GLN A 1 263 ? 53.474 16.081 58.629 1.00 54.62 263 GLN A N 1
ATOM 2134 C CA . GLN A 1 263 ? 52.722 16.493 59.917 1.00 54.62 263 GLN A CA 1
ATOM 2135 C C . GLN A 1 263 ? 51.317 15.719 60.296 1.00 54.62 263 GLN A C 1
ATOM 2137 O O . GLN A 1 263 ? 51.057 14.770 59.567 1.00 54.62 263 GLN A O 1
ATOM 2142 N N . THR A 1 264 ? 50.428 15.977 61.372 1.00 45.16 264 THR A N 1
ATOM 2143 C CA . THR A 1 264 ? 49.369 15.017 62.080 1.00 45.16 264 THR A CA 1
ATOM 2144 C C . THR A 1 264 ? 47.776 15.282 62.484 1.00 45.16 264 THR A C 1
ATOM 2146 O O . THR A 1 264 ? 47.047 15.596 61.552 1.00 45.16 264 THR A O 1
ATOM 2149 N N . MET A 1 265 ? 47.139 15.011 63.725 1.00 39.97 265 MET A N 1
ATOM 2150 C CA . MET A 1 265 ? 45.731 14.343 64.074 1.00 39.97 265 MET A CA 1
ATOM 2151 C C . MET A 1 265 ? 44.613 14.845 65.216 1.00 39.97 265 MET A C 1
ATOM 2153 O O . MET A 1 265 ? 44.977 15.770 65.937 1.00 39.97 265 MET A O 1
ATOM 2157 N N . PRO A 1 266 ? 43.316 14.281 65.456 1.00 49.94 266 PRO A N 1
ATOM 2158 C CA . PRO A 1 266 ? 42.051 14.803 66.259 1.00 49.94 266 PRO A CA 1
ATOM 2159 C C . PRO A 1 266 ? 40.942 13.907 67.135 1.00 49.94 266 PRO A C 1
ATOM 2161 O O . PRO A 1 266 ? 41.134 12.697 67.185 1.00 49.94 266 PRO A O 1
ATOM 2164 N N . GLY A 1 267 ? 39.772 14.416 67.769 1.00 36.44 267 GLY A N 1
ATOM 2165 C CA . GLY A 1 267 ? 38.515 13.747 68.497 1.00 36.44 267 GLY A CA 1
ATOM 2166 C C . GLY A 1 267 ? 37.416 14.662 69.321 1.00 36.44 267 GLY A C 1
ATOM 2167 O O . GLY A 1 267 ? 37.735 15.846 69.309 1.00 36.44 267 GLY A O 1
ATOM 2168 N N . ASP A 1 268 ? 36.231 14.453 70.087 1.00 37.81 268 ASP A N 1
ATOM 2169 C CA . ASP A 1 268 ? 34.989 13.541 70.473 1.00 37.81 268 ASP A CA 1
ATOM 2170 C C . ASP A 1 268 ? 33.943 14.176 71.621 1.00 37.81 268 ASP A C 1
ATOM 2172 O O . ASP A 1 268 ? 34.438 15.162 72.157 1.00 37.81 268 ASP A O 1
ATOM 2176 N N . LYS A 1 269 ? 32.678 13.893 72.241 1.00 42.31 269 LYS A N 1
ATOM 2177 C CA . LYS A 1 269 ? 31.201 13.303 72.141 1.00 42.31 269 LYS A CA 1
ATOM 2178 C C . LYS A 1 269 ? 30.115 13.453 73.417 1.00 42.31 269 LYS A C 1
ATOM 2180 O O . LYS A 1 269 ? 30.626 13.407 74.528 1.00 42.31 269 LYS A O 1
ATOM 2185 N N . GLY A 1 270 ? 28.693 13.522 73.372 1.00 38.56 270 GLY A N 1
ATOM 2186 C CA . GLY A 1 270 ? 27.552 13.322 74.487 1.00 38.56 270 GLY A CA 1
ATOM 2187 C C . GLY A 1 270 ? 26.118 14.151 74.503 1.00 38.56 270 GLY A C 1
ATOM 2188 O O . GLY A 1 270 ? 26.136 15.072 73.697 1.00 38.56 270 GLY A O 1
ATOM 2189 N N . GLY A 1 271 ? 24.875 14.113 75.218 1.00 38.91 271 GLY A N 1
ATOM 2190 C CA . GLY A 1 271 ? 23.829 13.285 76.082 1.00 38.91 271 GLY A CA 1
ATOM 2191 C C . GLY A 1 271 ? 22.539 13.985 76.899 1.00 38.91 271 GLY A C 1
ATOM 2192 O O . GLY A 1 271 ? 22.759 15.123 77.295 1.00 38.91 271 GLY A O 1
ATOM 2193 N N . GLY A 1 272 ? 21.268 13.425 77.232 1.00 38.16 272 GLY A N 1
ATOM 2194 C CA . GLY A 1 272 ? 20.114 13.936 78.223 1.00 38.16 272 GLY A CA 1
ATOM 2195 C C . GLY A 1 272 ? 18.499 13.508 78.232 1.00 38.16 272 GLY A C 1
ATOM 2196 O O . GLY A 1 272 ? 18.127 12.985 77.188 1.00 38.16 272 GLY A O 1
ATOM 2197 N N . ASP A 1 273 ? 17.543 13.691 79.284 1.00 40.59 273 ASP A N 1
ATOM 2198 C CA . ASP A 1 273 ? 15.972 13.351 79.393 1.00 40.59 273 ASP A CA 1
ATOM 2199 C C . ASP A 1 273 ? 14.935 13.759 80.663 1.00 40.59 273 ASP A C 1
ATOM 2201 O O . ASP A 1 273 ? 15.477 14.210 81.672 1.00 40.59 273 ASP A O 1
ATOM 2205 N N . LEU A 1 274 ? 13.522 13.538 80.681 1.00 40.66 274 LEU A N 1
ATOM 2206 C CA . LEU A 1 274 ? 12.318 13.376 81.742 1.00 40.66 274 LEU A CA 1
ATOM 2207 C C . LEU A 1 274 ? 11.212 14.499 82.255 1.00 40.66 274 LEU A C 1
ATOM 2209 O O . LEU A 1 274 ? 11.578 15.660 82.117 1.00 40.66 274 LEU A O 1
ATOM 2213 N N . GLY A 1 275 ? 9.930 14.456 82.899 1.00 44.31 275 GLY A N 1
ATOM 2214 C CA . GLY A 1 275 ? 8.630 13.620 83.275 1.00 44.31 275 GLY A CA 1
ATOM 2215 C C . GLY A 1 275 ? 7.495 14.114 84.412 1.00 44.31 275 GLY A C 1
ATOM 2216 O O . GLY A 1 275 ? 7.956 14.773 85.338 1.00 44.31 275 GLY A O 1
ATOM 2217 N N . SER A 1 276 ? 6.087 13.860 84.476 1.00 44.53 276 SER A N 1
ATOM 2218 C CA . SER A 1 276 ? 5.005 14.217 85.617 1.00 44.53 276 SER A CA 1
ATOM 2219 C C . SER A 1 276 ? 3.408 13.717 85.689 1.00 44.53 276 SER A C 1
ATOM 2221 O O . SER A 1 276 ? 3.062 12.945 84.799 1.00 44.53 276 SER A O 1
ATOM 2223 N N . LYS A 1 277 ? 2.425 14.052 86.683 1.00 46.06 277 LYS A N 1
ATOM 2224 C CA . LYS A 1 277 ? 0.938 13.502 86.980 1.00 46.06 277 LYS A CA 1
ATOM 2225 C C . LYS A 1 277 ? -0.138 14.075 88.132 1.00 46.06 277 LYS A C 1
ATOM 2227 O O . LYS A 1 277 ? 0.405 14.474 89.154 1.00 46.06 277 LYS A O 1
ATOM 2232 N N . SER A 1 278 ? -1.571 13.986 88.130 1.00 46.28 278 SER A N 1
ATOM 2233 C CA . SER A 1 278 ? -2.692 13.698 89.266 1.00 46.28 278 SER A CA 1
ATOM 2234 C C . SER A 1 278 ? -4.225 14.360 89.419 1.00 46.28 278 SER A C 1
ATOM 2236 O O . SER A 1 278 ? -4.433 15.362 88.746 1.00 46.28 278 SER A O 1
ATOM 2238 N N . GLY A 1 279 ? -5.287 13.899 90.261 1.00 49.69 279 GLY A N 1
ATOM 2239 C CA . GLY A 1 279 ? -6.713 14.520 90.657 1.00 49.69 279 GLY A CA 1
ATOM 2240 C C . GLY A 1 279 ? -8.000 13.761 91.415 1.00 49.69 279 GLY A C 1
ATOM 2241 O O . GLY A 1 279 ? -7.907 12.540 91.492 1.00 49.69 279 GLY A O 1
ATOM 2242 N N . GLY A 1 280 ? -9.182 14.363 91.954 1.00 41.75 280 GLY A N 1
ATOM 2243 C CA . GLY A 1 280 ? -10.551 13.734 92.512 1.00 41.75 280 GLY A CA 1
ATOM 2244 C C . GLY A 1 280 ? -11.728 14.469 93.451 1.00 41.75 280 GLY A C 1
ATOM 2245 O O . GLY A 1 280 ? -11.397 15.540 93.948 1.00 41.75 280 GLY A O 1
ATOM 2246 N N . LEU A 1 281 ? -13.048 13.995 93.745 1.00 48.41 281 LEU A N 1
ATOM 2247 C CA . LEU A 1 281 ? -14.184 14.551 94.720 1.00 48.41 281 LEU A CA 1
ATOM 2248 C C . LEU A 1 281 ? -15.548 13.743 95.200 1.00 48.41 281 LEU A C 1
ATOM 2250 O O . LEU A 1 281 ? -16.160 13.076 94.374 1.00 48.41 281 LEU A O 1
ATOM 2254 N N . SER A 1 282 ? -16.123 13.972 96.446 1.00 50.19 282 SER A N 1
ATOM 2255 C CA . SER A 1 282 ? -17.498 13.716 97.145 1.00 50.19 282 SER A CA 1
ATOM 2256 C C . SER A 1 282 ? -18.122 12.305 97.533 1.00 50.19 282 SER A C 1
ATOM 2258 O O . SER A 1 282 ? -17.858 11.326 96.848 1.00 50.19 282 SER A O 1
ATOM 2260 N N . VAL A 1 283 ? -18.961 12.185 98.620 1.00 61.47 283 VAL A N 1
ATOM 2261 C CA . VAL A 1 283 ? -19.256 10.906 99.393 1.00 61.47 283 VAL A CA 1
ATOM 2262 C C . VAL A 1 283 ? -20.723 10.445 99.734 1.00 61.47 283 VAL A C 1
ATOM 2264 O O . VAL A 1 283 ? -21.179 9.498 99.113 1.00 61.47 283 VAL A O 1
ATOM 2267 N N . GLU A 1 284 ? -21.461 10.944 100.750 1.00 54.19 284 GLU A N 1
ATOM 2268 C CA . GLU A 1 284 ? -22.488 10.088 101.439 1.00 54.19 284 GLU A CA 1
ATOM 2269 C C . GLU A 1 284 ? -23.822 9.823 100.699 1.00 54.19 284 GLU A C 1
ATOM 2271 O O . GLU A 1 284 ? -24.176 8.676 100.450 1.00 54.19 284 GLU A O 1
ATOM 2276 N N . GLY A 1 285 ? -24.572 10.852 100.279 1.00 59.19 285 GLY A N 1
ATOM 2277 C CA . GLY A 1 285 ? -25.751 10.637 99.409 1.00 59.19 285 GLY A CA 1
ATOM 2278 C C . GLY A 1 285 ? -25.358 10.042 98.048 1.00 59.19 285 GLY A C 1
ATOM 2279 O O . GLY A 1 285 ? -26.134 9.348 97.396 1.00 59.19 285 GLY A O 1
ATOM 2280 N N . ARG A 1 286 ? -24.092 10.261 97.676 1.00 60.62 286 ARG A N 1
ATOM 2281 C CA . ARG A 1 286 ? -23.426 9.648 96.538 1.00 60.62 286 ARG A CA 1
ATOM 2282 C C . ARG A 1 286 ? -23.168 8.150 96.769 1.00 60.62 286 ARG A C 1
ATOM 2284 O O . ARG A 1 286 ? -23.152 7.439 95.781 1.00 60.62 286 ARG A O 1
ATOM 2291 N N . ILE A 1 287 ? -23.055 7.639 98.004 1.00 72.75 287 ILE A N 1
ATOM 2292 C CA . ILE A 1 287 ? -22.935 6.195 98.292 1.00 72.75 287 ILE A CA 1
ATOM 2293 C C . ILE A 1 287 ? -24.219 5.452 97.929 1.00 72.75 287 ILE A C 1
ATOM 2295 O O . ILE A 1 287 ? -24.121 4.479 97.201 1.00 72.75 287 ILE A O 1
ATOM 2299 N N . GLN A 1 288 ? -25.409 5.903 98.340 1.00 75.31 288 GLN A N 1
ATOM 2300 C CA . GLN A 1 288 ? -26.651 5.186 97.992 1.00 75.31 288 GLN A CA 1
ATOM 2301 C C . GLN A 1 288 ? -26.960 5.248 96.488 1.00 75.31 288 GLN A C 1
ATOM 2303 O O . GLN A 1 288 ? -27.341 4.239 95.894 1.00 75.31 288 GLN A O 1
ATOM 2308 N N . GLU A 1 289 ? -26.715 6.399 95.850 1.00 75.94 289 GLU A N 1
ATOM 2309 C CA . GLU A 1 289 ? -26.750 6.522 94.387 1.00 75.94 289 GLU A CA 1
ATOM 2310 C C . GLU A 1 289 ? -25.746 5.551 93.736 1.00 75.94 289 GLU A C 1
ATOM 2312 O O . GLU A 1 289 ? -26.119 4.794 92.845 1.00 75.94 289 GLU A O 1
ATOM 2317 N N . LEU A 1 290 ? -24.495 5.508 94.218 1.00 75.69 290 LEU A N 1
ATOM 2318 C CA . LEU A 1 290 ? -23.460 4.588 93.738 1.00 75.69 290 LEU A CA 1
ATOM 2319 C C . LEU A 1 290 ? -23.779 3.120 94.020 1.00 75.69 290 LEU A C 1
ATOM 2321 O O . LEU A 1 290 ? -23.394 2.294 93.210 1.00 75.69 290 LEU A O 1
ATOM 2325 N N . GLU A 1 291 ? -24.436 2.753 95.118 1.00 81.81 291 GLU A N 1
ATOM 2326 C CA . GLU A 1 291 ? -24.815 1.368 95.421 1.00 81.81 291 GLU A CA 1
ATOM 2327 C C . GLU A 1 291 ? -25.842 0.859 94.409 1.00 81.81 291 GLU A C 1
ATOM 2329 O O . GLU A 1 291 ? -25.683 -0.239 93.867 1.00 81.81 291 GLU A O 1
ATOM 2334 N N . GLN A 1 292 ? -26.833 1.695 94.088 1.00 84.06 292 GLN A N 1
ATOM 2335 C CA . GLN A 1 292 ? -27.834 1.410 93.066 1.00 84.06 292 GLN A CA 1
ATOM 2336 C C . GLN A 1 292 ? -27.191 1.356 91.669 1.00 84.06 292 GLN A C 1
ATOM 2338 O O . GLN A 1 292 ? -27.322 0.345 90.976 1.00 84.06 292 GLN A O 1
ATOM 2343 N N . LEU A 1 293 ? -26.374 2.358 91.313 1.00 84.06 293 LEU A N 1
ATOM 2344 C CA . LEU A 1 293 ? -25.616 2.391 90.055 1.00 84.06 293 LEU A CA 1
ATOM 2345 C C . LEU A 1 293 ? -24.623 1.222 89.929 1.00 84.06 293 LEU A C 1
ATOM 2347 O O . LEU A 1 293 ? -24.361 0.750 88.829 1.00 84.06 293 LEU A O 1
ATOM 2351 N N . ASN A 1 294 ? -24.052 0.747 91.038 1.00 86.50 294 ASN A N 1
ATOM 2352 C CA . ASN A 1 294 ? -23.099 -0.363 91.089 1.00 86.50 294 ASN A CA 1
ATOM 2353 C C . ASN A 1 294 ? -23.800 -1.708 90.884 1.00 86.50 294 ASN A C 1
ATOM 2355 O O . ASN A 1 294 ? -23.248 -2.568 90.202 1.00 86.50 294 ASN A O 1
ATOM 2359 N N . GLU A 1 295 ? -25.006 -1.921 91.421 1.00 89.38 295 GLU A N 1
ATOM 2360 C CA . GLU A 1 295 ? -25.753 -3.144 91.103 1.00 89.38 295 GLU A CA 1
ATOM 2361 C C . GLU A 1 295 ? -26.320 -3.108 89.675 1.00 89.38 295 GLU A C 1
ATOM 2363 O O . GLU A 1 295 ? -26.219 -4.112 88.975 1.00 89.38 295 GLU A O 1
ATOM 2368 N N . GLU A 1 296 ? -26.781 -1.954 89.177 1.00 88.19 296 GLU A N 1
ATOM 2369 C CA . GLU A 1 296 ? -27.100 -1.770 87.750 1.00 88.19 296 GLU A CA 1
ATOM 2370 C C . GLU A 1 296 ? -25.876 -2.032 86.855 1.00 88.19 296 GLU A C 1
ATOM 2372 O O . GLU A 1 296 ? -25.972 -2.758 85.866 1.00 88.19 296 GLU A O 1
ATOM 2377 N N . HIS A 1 297 ? -24.697 -1.531 87.236 1.00 88.69 297 HIS A N 1
ATOM 2378 C CA . HIS A 1 297 ? -23.438 -1.781 86.535 1.00 88.69 297 HIS A CA 1
ATOM 2379 C C . HIS A 1 297 ? -23.035 -3.261 86.578 1.00 88.69 297 HIS A C 1
ATOM 2381 O O . HIS A 1 297 ? -22.639 -3.807 85.552 1.00 88.69 297 HIS A O 1
ATOM 2387 N N . LYS A 1 298 ? -23.199 -3.952 87.714 1.00 91.81 298 LYS A N 1
ATOM 2388 C CA . LYS A 1 298 ? -22.998 -5.409 87.819 1.00 91.81 298 LYS A CA 1
ATOM 2389 C C . LYS A 1 298 ? -23.969 -6.188 86.932 1.00 91.81 298 LYS A C 1
ATOM 2391 O O . LYS A 1 298 ? -23.549 -7.148 86.292 1.00 91.81 298 LYS A O 1
ATOM 2396 N N . MET A 1 299 ? -25.240 -5.791 86.859 1.00 91.69 299 MET A N 1
ATOM 2397 C CA . MET A 1 299 ? -26.210 -6.400 85.941 1.00 91.69 299 MET A CA 1
ATOM 2398 C C . MET A 1 299 ? -25.804 -6.164 84.481 1.00 91.69 299 MET A C 1
ATOM 2400 O O . MET A 1 299 ? -25.740 -7.116 83.709 1.00 91.69 299 MET A O 1
ATOM 2404 N N . ALA A 1 300 ? -25.442 -4.931 84.114 1.00 88.50 300 ALA A N 1
ATOM 2405 C CA . ALA A 1 300 ? -24.965 -4.597 82.775 1.00 88.50 300 ALA A CA 1
ATOM 2406 C C . ALA A 1 300 ? -23.686 -5.366 82.398 1.00 88.50 300 ALA A C 1
ATOM 2408 O O . ALA A 1 300 ? -23.595 -5.872 81.282 1.00 88.50 300 ALA A O 1
ATOM 2409 N N . LEU A 1 301 ? -22.730 -5.520 83.322 1.00 90.44 301 LEU A N 1
ATOM 2410 C CA . LEU A 1 301 ? -21.523 -6.329 83.123 1.00 90.44 301 LEU A CA 1
ATOM 2411 C C . LEU A 1 301 ? -21.861 -7.801 82.864 1.00 90.44 301 LEU A C 1
ATOM 2413 O O . LEU A 1 301 ? -21.369 -8.346 81.881 1.00 90.44 301 LEU A O 1
ATOM 2417 N N . ARG A 1 302 ? -22.750 -8.417 83.660 1.00 91.25 302 ARG A N 1
ATOM 2418 C CA . ARG A 1 302 ? -23.217 -9.802 83.433 1.00 91.25 302 ARG A CA 1
ATOM 2419 C C . ARG A 1 302 ? -23.855 -9.954 82.045 1.00 91.25 302 ARG A C 1
ATOM 2421 O O . ARG A 1 302 ? -23.547 -10.905 81.332 1.00 91.25 302 ARG A O 1
ATOM 2428 N N . THR A 1 303 ? -24.682 -8.996 81.620 1.00 89.56 303 THR A N 1
ATOM 2429 C CA . THR A 1 303 ? -25.291 -8.992 80.275 1.00 89.56 303 THR A CA 1
ATOM 2430 C C . THR A 1 303 ? -24.247 -8.809 79.167 1.00 89.56 303 THR A C 1
ATOM 2432 O O . THR A 1 303 ? -24.338 -9.457 78.128 1.00 89.56 303 THR A O 1
ATOM 2435 N N . ILE A 1 304 ? -23.222 -7.976 79.378 1.00 88.06 304 ILE A N 1
ATOM 2436 C CA . ILE A 1 304 ? -22.102 -7.793 78.441 1.00 88.06 304 ILE A CA 1
ATOM 2437 C C . ILE A 1 304 ? -21.237 -9.060 78.350 1.00 88.06 304 ILE A C 1
ATOM 2439 O O . ILE A 1 304 ? -20.779 -9.401 77.264 1.00 88.06 304 ILE A O 1
ATOM 2443 N N . GLU A 1 305 ? -21.001 -9.763 79.457 1.00 88.50 305 GLU A N 1
ATOM 2444 C CA . GLU A 1 305 ? -20.265 -11.034 79.475 1.00 88.50 305 GLU A CA 1
ATOM 2445 C C . GLU A 1 305 ? -21.046 -12.152 78.775 1.00 88.50 305 GLU A C 1
ATOM 2447 O O . GLU A 1 305 ? -20.465 -12.869 77.960 1.00 88.50 305 GLU A O 1
ATOM 2452 N N . GLN A 1 306 ? -22.361 -12.233 78.997 1.00 88.69 306 GLN A N 1
ATOM 2453 C CA . GLN A 1 306 ? -23.248 -13.145 78.273 1.00 88.69 306 GLN A CA 1
ATOM 2454 C C . GLN A 1 306 ? -23.224 -12.862 76.761 1.00 88.69 306 GLN A C 1
ATOM 2456 O O . GLN A 1 306 ? -22.861 -13.737 75.981 1.00 88.69 306 GLN A O 1
ATOM 2461 N N . LEU A 1 307 ? -23.478 -11.614 76.346 1.00 86.50 307 LEU A N 1
ATOM 2462 C CA . LEU A 1 307 ? -23.459 -11.223 74.931 1.00 86.50 307 LEU A CA 1
ATOM 2463 C C . LEU A 1 307 ? -22.086 -11.429 74.268 1.00 86.50 307 LEU A C 1
ATOM 2465 O O . LEU A 1 307 ? -22.029 -11.737 73.080 1.00 86.50 307 LEU A O 1
ATOM 2469 N N . LYS A 1 308 ? -20.977 -11.295 75.012 1.00 86.75 308 LYS A N 1
ATOM 2470 C CA . LYS A 1 308 ? -19.632 -11.645 74.522 1.00 86.75 308 LYS A CA 1
ATOM 2471 C C . LYS A 1 308 ? -19.486 -13.142 74.266 1.00 86.75 308 LYS A C 1
ATOM 2473 O O . LYS A 1 308 ? -18.926 -13.502 73.236 1.00 86.75 308 LYS A O 1
ATOM 2478 N N . MET A 1 309 ? -19.977 -13.997 75.164 1.00 86.75 309 MET A N 1
ATOM 2479 C CA . MET A 1 309 ? -19.959 -15.452 74.965 1.00 86.75 309 MET A CA 1
ATOM 2480 C C . MET A 1 309 ? -20.837 -15.855 73.775 1.00 86.75 309 MET A C 1
ATOM 2482 O O . MET A 1 309 ? -20.388 -16.618 72.922 1.00 86.75 309 MET A O 1
ATOM 2486 N N . ASP A 1 310 ? -22.032 -15.276 73.655 1.00 82.12 310 ASP A N 1
ATOM 2487 C CA . ASP A 1 310 ? -22.953 -15.544 72.543 1.00 82.12 310 ASP A CA 1
ATOM 2488 C C . ASP A 1 310 ? -22.367 -15.106 71.184 1.00 82.12 310 ASP A C 1
ATOM 2490 O O . ASP A 1 310 ? -22.501 -15.818 70.189 1.00 82.12 310 ASP A O 1
ATOM 2494 N N . LEU A 1 311 ? -21.634 -13.984 71.143 1.00 81.25 311 LEU A N 1
ATOM 2495 C CA . LEU A 1 311 ? -20.841 -13.558 69.978 1.00 81.25 311 LEU A CA 1
ATOM 2496 C C . LEU A 1 311 ? -19.654 -14.487 69.685 1.00 81.25 311 LEU A C 1
ATOM 2498 O O . LEU A 1 311 ? -19.330 -14.718 68.521 1.00 81.25 311 LEU A O 1
ATOM 2502 N N . GLN A 1 312 ? -18.989 -15.008 70.718 1.00 84.19 312 GLN A N 1
ATOM 2503 C CA . GLN A 1 312 ? -17.776 -15.819 70.578 1.00 84.19 312 GLN A CA 1
ATOM 2504 C C . GLN A 1 312 ? -18.053 -17.253 70.094 1.00 84.19 312 GLN A C 1
ATOM 2506 O O . GLN A 1 312 ? -17.164 -17.877 69.513 1.00 84.19 312 GLN A O 1
ATOM 2511 N N . TYR A 1 313 ? -19.281 -17.749 70.272 1.00 81.56 313 TYR A N 1
ATOM 2512 C CA . TYR A 1 313 ? -19.747 -19.048 69.769 1.00 81.56 313 TYR A CA 1
ATOM 2513 C C . TYR A 1 313 ? -20.861 -18.929 68.711 1.00 81.56 313 TYR A C 1
ATOM 2515 O O . TYR A 1 313 ? -21.588 -19.894 68.469 1.00 81.56 313 TYR A O 1
ATOM 2523 N N . LEU A 1 314 ? -20.991 -17.762 68.063 1.00 81.56 314 LEU A N 1
ATOM 2524 C CA . LEU A 1 314 ? -22.028 -17.485 67.066 1.00 81.56 314 LEU A CA 1
ATOM 2525 C C . LEU A 1 314 ? -21.969 -18.496 65.895 1.00 81.56 314 LEU A C 1
ATOM 2527 O O . LEU A 1 314 ? -20.968 -18.531 65.173 1.00 81.56 314 LEU A O 1
ATOM 2531 N N . PRO A 1 315 ? -23.017 -19.313 65.658 1.00 85.81 315 PRO A N 1
ATOM 2532 C CA . PRO A 1 315 ? -22.970 -20.345 64.626 1.00 85.81 315 PRO A CA 1
ATOM 2533 C C . PRO A 1 315 ? -22.887 -19.770 63.209 1.00 85.81 315 PRO A C 1
ATOM 2535 O O . PRO A 1 315 ? -23.607 -18.836 62.859 1.00 85.81 315 PRO A O 1
ATOM 2538 N N . GLU A 1 316 ? -22.076 -20.392 62.349 1.00 84.06 316 GLU A N 1
ATOM 2539 C CA . GLU A 1 316 ? -21.803 -19.874 60.999 1.00 84.06 316 GLU A CA 1
ATOM 2540 C C . GLU A 1 316 ? -23.069 -19.721 60.131 1.00 84.06 316 GLU A C 1
ATOM 2542 O O . GLU A 1 316 ? -23.141 -18.816 59.304 1.00 84.06 316 GLU A O 1
ATOM 2547 N N . HIS A 1 317 ? -24.096 -20.557 60.337 1.00 88.31 317 HIS A N 1
ATOM 2548 C CA . HIS A 1 317 ? -25.364 -20.428 59.611 1.00 88.31 317 HIS A CA 1
ATOM 2549 C C . HIS A 1 317 ? -26.073 -19.099 59.909 1.00 88.31 317 HIS A C 1
ATOM 2551 O O . HIS A 1 317 ? -26.584 -18.485 58.980 1.00 88.31 317 HIS A O 1
ATOM 2557 N N . VAL A 1 318 ? -26.012 -18.594 61.149 1.00 87.31 318 VAL A N 1
ATOM 2558 C CA . VAL A 1 318 ? -26.595 -17.293 61.523 1.00 87.31 318 VAL A CA 1
ATOM 2559 C C . VAL A 1 318 ? -25.908 -16.170 60.748 1.00 87.31 318 VAL A C 1
ATOM 2561 O O . VAL A 1 318 ? -26.577 -15.308 60.183 1.00 87.31 318 VAL A O 1
ATOM 2564 N N . VAL A 1 319 ? -24.575 -16.221 60.637 1.00 87.69 319 VAL A N 1
ATOM 2565 C CA . VAL A 1 319 ? -23.795 -15.261 59.839 1.00 87.69 319 VAL A CA 1
ATOM 2566 C C . VAL A 1 319 ? -24.162 -15.364 58.357 1.00 87.69 319 VAL A C 1
ATOM 2568 O O . VAL A 1 319 ? -24.466 -14.345 57.739 1.00 87.69 319 VAL A O 1
ATOM 2571 N N . ARG A 1 320 ? -24.209 -16.579 57.792 1.00 91.00 320 ARG A N 1
ATOM 2572 C CA . ARG A 1 320 ? -24.597 -16.820 56.388 1.00 91.00 320 ARG A CA 1
ATOM 2573 C C . ARG A 1 320 ? -26.047 -16.428 56.081 1.00 91.00 320 ARG A C 1
ATOM 2575 O O . ARG A 1 320 ? -26.378 -16.141 54.932 1.00 91.00 320 ARG A O 1
ATOM 2582 N N . GLU A 1 321 ? -26.919 -16.415 57.085 1.00 90.94 321 GLU A N 1
ATOM 2583 C CA . GLU A 1 321 ? -28.314 -16.004 56.950 1.00 90.94 321 GLU A CA 1
ATOM 2584 C C . GLU A 1 321 ? -28.514 -14.482 56.982 1.00 90.94 321 GLU A C 1
ATOM 2586 O O . GLU A 1 321 ? -29.537 -14.018 56.465 1.00 90.94 321 GLU A O 1
ATOM 2591 N N . THR A 1 322 ? -27.543 -13.704 57.475 1.00 92.94 322 THR A N 1
ATOM 2592 C CA . THR A 1 322 ? -27.601 -12.232 57.431 1.00 92.94 322 THR A CA 1
ATOM 2593 C C . THR A 1 322 ? -27.733 -11.691 56.005 1.00 92.94 322 THR A C 1
ATOM 2595 O O . THR A 1 322 ? -27.220 -12.248 55.028 1.00 92.94 322 THR A O 1
ATOM 2598 N N . THR A 1 323 ? -28.419 -10.556 55.887 1.00 92.56 323 THR A N 1
ATOM 2599 C CA . THR A 1 323 ? -28.516 -9.763 54.656 1.00 92.56 323 THR A CA 1
ATOM 2600 C C . THR A 1 323 ? -27.143 -9.318 54.155 1.00 92.56 323 THR A C 1
ATOM 2602 O O . THR A 1 323 ? -26.865 -9.364 52.961 1.00 92.56 323 THR A O 1
ATOM 2605 N N . GLU A 1 324 ? -26.267 -8.957 55.082 1.00 93.25 324 GLU A N 1
ATOM 2606 C CA . GLU A 1 324 ? -24.917 -8.451 54.895 1.00 93.25 324 GLU A CA 1
ATOM 2607 C C . GLU A 1 324 ? -24.023 -9.507 54.236 1.00 93.25 324 GLU A C 1
ATOM 2609 O O . GLU A 1 324 ? -23.405 -9.231 53.205 1.00 93.25 324 GLU A O 1
ATOM 2614 N N . TYR A 1 325 ? -24.018 -10.739 54.762 1.00 94.62 325 TYR A N 1
ATOM 2615 C CA . TYR A 1 325 ? -23.281 -11.850 54.157 1.00 94.62 325 TYR A CA 1
ATOM 2616 C C . TYR A 1 325 ? -23.807 -12.180 52.758 1.00 94.62 325 TYR A C 1
ATOM 2618 O O . TYR A 1 325 ? -23.015 -12.342 51.834 1.00 94.62 325 TYR A O 1
ATOM 2626 N N . LYS A 1 326 ? -25.131 -12.235 52.567 1.00 94.38 326 LYS A N 1
ATOM 2627 C CA . LYS A 1 326 ? -25.747 -12.533 51.259 1.00 94.38 326 LYS A CA 1
ATOM 2628 C C . LYS A 1 326 ? -25.429 -11.459 50.213 1.00 94.38 326 LYS A C 1
ATOM 2630 O O . LYS A 1 326 ? -25.117 -11.789 49.069 1.00 94.38 326 LYS A O 1
ATOM 2635 N N . CYS A 1 327 ? -25.435 -10.184 50.605 1.00 94.06 327 CYS A N 1
ATOM 2636 C CA . CYS A 1 327 ? -24.990 -9.077 49.760 1.00 94.06 327 CYS A CA 1
ATOM 2637 C C . CYS A 1 327 ? -23.504 -9.203 49.393 1.00 94.06 327 CYS A C 1
ATOM 2639 O O . CYS A 1 327 ? -23.163 -9.091 48.216 1.00 94.06 327 CYS A O 1
ATOM 2641 N N . LEU A 1 328 ? -22.631 -9.496 50.363 1.00 96.38 328 LEU A N 1
ATOM 2642 C CA . LEU A 1 328 ? -21.196 -9.668 50.122 1.00 96.38 328 LEU A CA 1
ATOM 2643 C C . LEU A 1 328 ? -20.897 -10.896 49.243 1.00 96.38 328 LEU A C 1
ATOM 2645 O O . LEU A 1 328 ? -20.081 -10.813 48.330 1.00 96.38 328 LEU A O 1
ATOM 2649 N N . GLN A 1 329 ? -21.600 -12.012 49.454 1.00 95.25 329 GLN A N 1
ATOM 2650 C CA . GLN A 1 329 ? -21.517 -13.222 48.631 1.00 95.25 329 GLN A CA 1
ATOM 2651 C C . GLN A 1 329 ? -21.944 -12.947 47.182 1.00 95.25 329 GLN A C 1
ATOM 2653 O O . GLN A 1 329 ? -21.293 -13.417 46.249 1.00 95.25 329 GLN A O 1
ATOM 2658 N N . SER A 1 330 ? -23.007 -12.161 46.984 1.00 95.31 330 SER A N 1
ATOM 2659 C CA . SER A 1 330 ? -23.463 -11.730 45.658 1.00 95.31 330 SER A CA 1
ATOM 2660 C C . SER A 1 330 ? -22.416 -10.851 44.960 1.00 95.31 330 SER A C 1
ATOM 2662 O O . SER A 1 330 ? -22.011 -11.150 43.837 1.00 95.31 330 SER A O 1
ATOM 2664 N N . GLN A 1 331 ? -21.883 -9.838 45.654 1.00 95.12 331 GLN A N 1
ATOM 2665 C CA . GLN A 1 331 ? -20.810 -8.974 45.141 1.00 95.12 331 GLN A CA 1
ATOM 2666 C C . GLN A 1 331 ? -19.549 -9.775 44.781 1.00 95.12 331 GLN A C 1
ATOM 2668 O O . GLN A 1 331 ? -19.007 -9.611 43.691 1.00 95.12 331 GLN A O 1
ATOM 2673 N N . PHE A 1 332 ? -19.117 -10.692 45.652 1.00 97.19 332 PHE A N 1
ATOM 2674 C CA . PHE A 1 332 ? -17.969 -11.562 45.390 1.00 97.19 332 PHE A CA 1
ATOM 2675 C C . PHE A 1 332 ? -18.211 -12.490 44.192 1.00 97.19 332 PHE A C 1
ATOM 2677 O O . PHE A 1 332 ? -17.299 -12.724 43.406 1.00 97.19 332 PHE A O 1
ATOM 2684 N N . SER A 1 333 ? -19.443 -12.976 44.005 1.00 96.88 333 SER A N 1
ATOM 2685 C CA . SER A 1 333 ? -19.815 -13.801 42.848 1.00 96.88 333 SER A CA 1
ATOM 2686 C C . SER A 1 333 ? -19.758 -13.013 41.534 1.00 96.88 333 SER A C 1
ATOM 2688 O O . SER A 1 333 ? -19.306 -13.550 40.525 1.00 96.88 333 SER A O 1
ATOM 2690 N N . VAL A 1 334 ? -20.160 -11.735 41.536 1.00 96.94 334 VAL A N 1
ATOM 2691 C CA . VAL A 1 334 ? -19.996 -10.839 40.376 1.00 96.94 334 VAL A CA 1
ATOM 2692 C C . VAL A 1 334 ? -18.511 -10.611 40.084 1.00 96.94 334 VAL A C 1
ATOM 2694 O O . VAL A 1 334 ? -18.066 -10.925 38.984 1.00 96.94 334 VAL A O 1
ATOM 2697 N N . LEU A 1 335 ? -17.728 -10.181 41.079 1.00 96.62 335 LEU A N 1
ATOM 2698 C CA . LEU A 1 335 ? -16.288 -9.922 40.935 1.00 96.62 335 LEU A CA 1
ATOM 2699 C C . LEU A 1 335 ? -15.494 -11.163 40.492 1.00 96.62 335 LEU A C 1
ATOM 2701 O O . LEU A 1 335 ? -14.553 -11.055 39.706 1.00 96.62 335 LEU A O 1
ATOM 2705 N N . TYR A 1 336 ? -15.870 -12.354 40.965 1.00 97.56 336 TYR A N 1
ATOM 2706 C CA . TYR A 1 336 ? -15.263 -13.614 40.539 1.00 97.56 336 TYR A CA 1
ATOM 2707 C C . TYR A 1 336 ? -15.558 -13.915 39.063 1.00 97.56 336 TYR A C 1
ATOM 2709 O O . TYR A 1 336 ? -14.644 -14.251 38.312 1.00 97.56 336 TYR A O 1
ATOM 2717 N N . ASN A 1 337 ? -16.808 -13.735 38.625 1.00 96.00 337 ASN A N 1
ATOM 2718 C CA . ASN A 1 337 ? -17.192 -13.923 37.225 1.00 96.00 337 ASN A CA 1
ATOM 2719 C C . ASN A 1 337 ? -16.527 -12.890 36.298 1.00 96.00 337 ASN A C 1
ATOM 2721 O O . ASN A 1 337 ? -16.047 -13.261 35.229 1.00 96.00 337 ASN A O 1
ATOM 2725 N N . GLU A 1 338 ? -16.438 -11.623 36.714 1.00 95.94 338 GLU A N 1
ATOM 2726 C CA . GLU A 1 338 ? -15.707 -10.573 35.990 1.00 95.94 338 GLU A CA 1
ATOM 2727 C C . GLU A 1 338 ? -14.210 -10.910 35.880 1.00 95.94 338 GLU A C 1
ATOM 2729 O O . GLU A 1 338 ? -13.639 -10.836 34.794 1.00 95.94 338 GLU A O 1
ATOM 2734 N N . SER A 1 339 ? -13.582 -11.372 36.967 1.00 94.31 339 SER A N 1
ATOM 2735 C CA . SER A 1 339 ? -12.178 -11.813 36.972 1.00 94.31 339 SER A CA 1
ATOM 2736 C C . SER A 1 339 ? -11.929 -13.009 36.040 1.00 94.31 339 SER A C 1
ATOM 2738 O O . SER A 1 339 ? -10.949 -13.018 35.296 1.00 94.31 339 SER A O 1
ATOM 2740 N N . MET A 1 340 ? -12.844 -13.986 36.000 1.00 97.25 340 MET A N 1
ATOM 2741 C CA . MET A 1 340 ? -12.770 -15.108 35.054 1.00 97.25 340 MET A CA 1
ATOM 2742 C C . MET A 1 340 ? -12.940 -14.652 33.597 1.00 97.25 340 MET A C 1
ATOM 2744 O O . MET A 1 340 ? -12.197 -15.108 32.731 1.00 97.25 340 MET A O 1
ATOM 2748 N N . GLN A 1 341 ? -13.858 -13.723 33.309 1.00 94.56 341 GLN A N 1
ATOM 2749 C CA . GLN A 1 341 ? -14.023 -13.159 31.961 1.00 94.56 341 GLN A CA 1
ATOM 2750 C C . GLN A 1 341 ? -12.780 -12.382 31.507 1.00 94.56 341 GLN A C 1
ATOM 2752 O O . GLN A 1 341 ? -12.305 -12.591 30.391 1.00 94.56 341 GLN A O 1
ATOM 2757 N N . LEU A 1 342 ? -12.209 -11.546 32.381 1.00 94.06 342 LEU A N 1
ATOM 2758 C CA . LEU A 1 342 ? -10.959 -10.830 32.118 1.00 94.06 342 LEU A CA 1
ATOM 2759 C C . LEU A 1 342 ? -9.784 -11.795 31.900 1.00 94.06 342 LEU A C 1
ATOM 2761 O O . LEU A 1 342 ? -8.963 -11.561 31.017 1.00 94.06 342 LEU A O 1
ATOM 2765 N N . GLN A 1 343 ? -9.714 -12.899 32.651 1.00 96.81 343 GLN A N 1
ATOM 2766 C CA . GLN A 1 343 ? -8.687 -13.924 32.459 1.00 96.81 343 GLN A CA 1
ATOM 2767 C C . GLN A 1 343 ? -8.819 -14.630 31.097 1.00 96.81 343 GLN A C 1
ATOM 2769 O O . GLN A 1 343 ? -7.802 -14.853 30.440 1.00 96.81 343 GLN A O 1
ATOM 2774 N N . THR A 1 344 ? -10.042 -14.927 30.641 1.00 95.50 344 THR A N 1
ATOM 2775 C CA . THR A 1 344 ? -10.290 -15.486 29.299 1.00 95.50 344 THR A CA 1
ATOM 2776 C C . THR A 1 344 ? -9.877 -14.507 28.198 1.00 95.50 344 THR A C 1
ATOM 2778 O O . THR A 1 344 ? -9.084 -14.871 27.333 1.00 95.50 344 THR A O 1
ATOM 2781 N N . GLN A 1 345 ? -10.318 -13.245 28.273 1.00 93.56 345 GLN A N 1
ATOM 2782 C CA . GLN A 1 345 ? -9.949 -12.197 27.307 1.00 93.56 345 GLN A CA 1
ATOM 2783 C C . GLN A 1 345 ? -8.430 -11.984 27.234 1.00 93.56 345 GLN A C 1
ATOM 2785 O O . GLN A 1 345 ? -7.866 -11.813 26.157 1.00 93.56 345 GLN A O 1
ATOM 2790 N N . LEU A 1 346 ? -7.736 -12.025 28.375 1.00 92.38 346 LEU A N 1
ATOM 2791 C CA . LEU A 1 346 ? -6.280 -11.889 28.431 1.00 92.38 346 LEU A CA 1
ATOM 2792 C C . LEU A 1 346 ? -5.580 -13.049 27.698 1.00 92.38 346 LEU A C 1
ATOM 2794 O O . LEU A 1 346 ? -4.592 -12.823 26.995 1.00 92.38 346 LEU A O 1
ATOM 2798 N N . GLU A 1 347 ? -6.106 -14.272 27.796 1.00 96.75 347 GLU A N 1
ATOM 2799 C CA . GLU A 1 347 ? -5.581 -15.427 27.061 1.00 96.75 347 GLU A CA 1
ATOM 2800 C C . GLU A 1 347 ? -5.906 -15.371 25.556 1.00 96.75 347 GLU A C 1
ATOM 2802 O O . GLU A 1 347 ? -5.057 -15.715 24.731 1.00 96.75 347 GLU A O 1
ATOM 2807 N N . GLU A 1 348 ? -7.073 -14.846 25.172 1.00 95.19 348 GLU A N 1
ATOM 2808 C CA . GLU A 1 348 ? -7.409 -14.543 23.773 1.00 95.19 348 GLU A CA 1
ATOM 2809 C C . GLU A 1 348 ? -6.438 -13.509 23.178 1.00 95.19 348 GLU A C 1
ATOM 2811 O O . GLU A 1 348 ? -5.855 -13.748 22.118 1.00 95.19 348 GLU A O 1
ATOM 2816 N N . TYR A 1 349 ? -6.169 -12.400 23.880 1.00 94.25 349 TYR A N 1
ATOM 2817 C CA . TYR A 1 349 ? -5.195 -11.394 23.440 1.00 94.25 349 TYR A CA 1
ATOM 2818 C C . TYR A 1 349 ? -3.762 -11.949 23.363 1.00 94.25 349 TYR A C 1
ATOM 2820 O O . TYR A 1 349 ? -3.018 -11.587 22.448 1.00 94.25 349 TYR A O 1
ATOM 2828 N N . ARG A 1 350 ? -3.364 -12.870 24.256 1.00 95.00 350 ARG A N 1
ATOM 2829 C CA . ARG A 1 350 ? -2.084 -13.602 24.146 1.00 95.00 350 ARG A CA 1
ATOM 2830 C C . ARG A 1 350 ? -2.016 -14.431 22.863 1.00 95.00 350 ARG A C 1
ATOM 2832 O O . ARG A 1 350 ? -1.008 -14.368 22.157 1.00 95.00 350 ARG A O 1
ATOM 2839 N N . GLN A 1 351 ? -3.077 -15.170 22.535 1.00 93.31 351 GLN A N 1
ATOM 2840 C CA . GLN A 1 351 ? -3.137 -15.973 21.309 1.00 93.31 351 GLN A CA 1
ATOM 2841 C C . GLN A 1 351 ? -3.134 -15.096 20.049 1.00 93.31 351 GLN A C 1
ATOM 2843 O O . GLN A 1 351 ? -2.386 -15.387 19.115 1.00 93.31 351 GLN A O 1
ATOM 2848 N N . GLN A 1 352 ? -3.876 -13.983 20.042 1.00 91.25 352 GLN A N 1
ATOM 2849 C CA . GLN A 1 352 ? -3.858 -12.998 18.952 1.00 91.25 352 GLN A CA 1
ATOM 2850 C C . GLN A 1 352 ? -2.459 -12.393 18.755 1.00 91.25 352 GLN A C 1
ATOM 2852 O O . GLN A 1 352 ? -1.947 -12.383 17.635 1.00 91.25 352 GLN A O 1
ATOM 2857 N N . LEU A 1 353 ? -1.795 -11.962 19.835 1.00 89.12 353 LEU A N 1
ATOM 2858 C CA . LEU A 1 353 ? -0.431 -11.421 19.798 1.00 89.12 353 LEU A CA 1
ATOM 2859 C C . LEU A 1 353 ? 0.585 -12.451 19.278 1.00 89.12 353 LEU A C 1
ATOM 2861 O O . LEU A 1 353 ? 1.457 -12.118 18.472 1.00 89.12 353 LEU A O 1
ATOM 2865 N N . GLN A 1 354 ? 0.468 -13.713 19.698 1.00 91.31 354 GLN A N 1
ATOM 2866 C CA . GLN A 1 354 ? 1.334 -14.787 19.212 1.00 91.31 354 GLN A CA 1
ATOM 2867 C C . GLN A 1 354 ? 1.055 -15.130 17.738 1.00 91.31 354 GLN A C 1
ATOM 2869 O O . GLN A 1 354 ? 2.000 -15.344 16.977 1.00 91.31 354 GLN A O 1
ATOM 2874 N N . GLY A 1 355 ? -0.208 -15.098 17.304 1.00 89.31 355 GLY A N 1
ATOM 2875 C CA . GLY A 1 355 ? -0.601 -15.225 15.899 1.00 89.31 355 GLY A CA 1
ATOM 2876 C C . GLY A 1 355 ? -0.027 -14.105 15.026 1.00 89.31 355 GLY A C 1
ATOM 2877 O O . GLY A 1 355 ? 0.596 -14.385 14.000 1.00 89.31 355 GLY A O 1
ATOM 2878 N N . ALA A 1 356 ? -0.146 -12.849 15.468 1.00 86.50 356 ALA A N 1
ATOM 2879 C CA . ALA A 1 356 ? 0.436 -11.684 14.800 1.00 86.50 356 ALA A CA 1
ATOM 2880 C C . ALA A 1 356 ? 1.967 -11.797 14.697 1.00 86.50 356 ALA A C 1
ATOM 2882 O O . ALA A 1 356 ? 2.523 -11.670 13.605 1.00 86.50 356 ALA A O 1
ATOM 2883 N N . ARG A 1 357 ? 2.652 -12.150 15.795 1.00 95.56 357 ARG A N 1
ATOM 2884 C CA . ARG A 1 357 ? 4.105 -12.396 15.810 1.00 95.56 357 ARG A CA 1
ATOM 2885 C C . ARG A 1 357 ? 4.520 -13.473 14.800 1.00 95.56 357 ARG A C 1
ATOM 2887 O O . ARG A 1 357 ? 5.467 -13.264 14.047 1.00 95.56 357 ARG A O 1
ATOM 2894 N N . LEU A 1 358 ? 3.805 -14.599 14.747 1.00 91.88 358 LEU A N 1
ATOM 2895 C CA . LEU A 1 358 ? 4.068 -15.684 13.791 1.00 91.88 358 LEU A CA 1
ATOM 2896 C C . LEU A 1 358 ? 3.695 -15.318 12.343 1.00 91.88 358 LEU A C 1
ATOM 2898 O O . LEU A 1 358 ? 4.196 -15.942 11.410 1.00 91.88 358 LEU A O 1
ATOM 2902 N N . SER A 1 359 ? 2.811 -14.341 12.127 1.00 86.12 359 SER A N 1
ATOM 2903 C CA . SER A 1 359 ? 2.486 -13.804 10.798 1.00 86.12 359 SER A CA 1
ATOM 2904 C C . SER A 1 359 ? 3.581 -12.852 10.296 1.00 86.12 359 SER A C 1
ATOM 2906 O O . SER A 1 359 ? 4.092 -13.011 9.185 1.00 86.12 359 SER A O 1
ATOM 2908 N N . HIS A 1 360 ? 4.027 -11.922 11.147 1.00 90.62 360 HIS A N 1
ATOM 2909 C CA . HIS A 1 360 ? 5.125 -11.008 10.831 1.00 90.62 360 HIS A CA 1
ATOM 2910 C C . HIS A 1 360 ? 6.449 -11.749 10.606 1.00 90.62 360 HIS A C 1
ATOM 2912 O O . HIS A 1 360 ? 7.133 -11.451 9.632 1.00 90.62 360 HIS A O 1
ATOM 2918 N N . GLN A 1 361 ? 6.762 -12.767 11.415 1.00 85.81 361 GLN A N 1
ATOM 2919 C CA . GLN A 1 361 ? 7.945 -13.618 11.228 1.00 85.81 361 GLN A CA 1
ATOM 2920 C C . GLN A 1 361 ? 7.985 -14.248 9.821 1.00 85.81 361 GLN A C 1
ATOM 2922 O O . GLN A 1 361 ? 8.950 -14.053 9.088 1.00 85.81 361 GLN A O 1
ATOM 2927 N N . ARG A 1 362 ? 6.893 -14.895 9.389 1.00 93.94 362 ARG A N 1
ATOM 2928 C CA . ARG A 1 362 ? 6.777 -15.470 8.032 1.00 93.94 362 ARG A CA 1
ATOM 2929 C C . ARG A 1 362 ? 6.805 -14.418 6.919 1.00 93.94 362 ARG A C 1
ATOM 2931 O O . ARG A 1 362 ? 7.210 -14.708 5.797 1.00 93.94 362 ARG A O 1
ATOM 2938 N N . THR A 1 363 ? 6.379 -13.190 7.215 1.00 85.69 363 THR A N 1
ATOM 2939 C CA . THR A 1 363 ? 6.460 -12.065 6.270 1.00 85.69 363 THR A CA 1
ATOM 2940 C C . THR A 1 363 ? 7.907 -11.601 6.086 1.00 85.69 363 THR A C 1
ATOM 2942 O O . THR A 1 363 ? 8.308 -11.334 4.956 1.00 85.69 363 THR A O 1
ATOM 2945 N N . ILE A 1 364 ? 8.699 -11.560 7.163 1.00 85.88 364 ILE A N 1
ATOM 2946 C CA . ILE A 1 364 ? 10.138 -11.253 7.126 1.00 85.88 364 ILE A CA 1
ATOM 2947 C C . ILE A 1 364 ? 10.888 -12.336 6.342 1.00 85.88 364 ILE A C 1
ATOM 2949 O O . ILE A 1 364 ? 11.554 -12.009 5.366 1.00 85.88 364 ILE A O 1
ATOM 2953 N N . GLU A 1 365 ? 10.674 -13.613 6.669 1.00 92.69 365 GLU A N 1
ATOM 2954 C CA . GLU A 1 365 ? 11.280 -14.760 5.966 1.00 92.69 365 GLU A CA 1
ATOM 2955 C C . GLU A 1 365 ? 10.993 -14.738 4.450 1.00 92.69 365 GLU A C 1
ATOM 2957 O O . GLU A 1 365 ? 11.870 -15.032 3.632 1.00 92.69 365 GLU A O 1
ATOM 2962 N N . ARG A 1 366 ? 9.779 -14.326 4.046 1.00 91.81 366 ARG A N 1
ATOM 2963 C CA . ARG A 1 366 ? 9.447 -14.108 2.630 1.00 91.81 366 ARG A CA 1
ATOM 2964 C C . ARG A 1 366 ? 10.274 -12.971 2.022 1.00 91.81 366 ARG A C 1
ATOM 2966 O O . ARG A 1 366 ? 10.871 -13.182 0.967 1.00 91.81 366 ARG A O 1
ATOM 2973 N N . MET A 1 367 ? 10.335 -11.803 2.667 1.00 86.75 367 MET A N 1
ATOM 2974 C CA . MET A 1 367 ? 11.096 -10.648 2.163 1.00 86.75 367 MET A CA 1
ATOM 2975 C C . MET A 1 367 ? 12.596 -10.955 2.033 1.00 86.75 367 MET A C 1
ATOM 2977 O O . MET A 1 367 ? 13.185 -10.635 1.004 1.00 86.75 367 MET A O 1
ATOM 2981 N N . GLU A 1 368 ? 13.193 -11.654 3.001 1.00 87.69 368 GLU A N 1
ATOM 2982 C CA . GLU A 1 368 ? 14.588 -12.122 2.941 1.00 87.69 368 GLU A CA 1
ATOM 2983 C C . GLU A 1 368 ? 14.824 -13.065 1.742 1.00 87.69 368 GLU A C 1
ATOM 2985 O O . GLU A 1 368 ? 15.835 -12.966 1.038 1.00 87.69 368 GLU A O 1
ATOM 2990 N N . SER A 1 369 ? 13.870 -13.959 1.449 1.00 89.88 369 SER A N 1
ATOM 2991 C CA . SER A 1 369 ? 13.949 -14.859 0.288 1.00 89.88 369 SER A CA 1
ATOM 2992 C C . SER A 1 369 ? 13.810 -14.127 -1.059 1.00 89.88 369 SER A C 1
ATOM 2994 O O . SER A 1 369 ? 14.449 -14.505 -2.051 1.00 89.88 369 SER A O 1
ATOM 2996 N N . GLU A 1 370 ? 13.018 -13.053 -1.095 1.00 91.12 370 GLU A N 1
ATOM 2997 C CA . GLU A 1 370 ? 12.819 -12.190 -2.261 1.00 91.12 370 GLU A CA 1
ATOM 2998 C C . GLU A 1 370 ? 14.055 -11.312 -2.509 1.00 91.12 370 GLU A C 1
ATOM 3000 O O . GLU A 1 370 ? 14.558 -11.284 -3.636 1.00 91.12 370 GLU A O 1
ATOM 3005 N N . GLU A 1 371 ? 14.623 -10.698 -1.465 1.00 89.81 371 GLU A N 1
ATOM 3006 C CA . GLU A 1 371 ? 15.883 -9.944 -1.523 1.00 89.81 371 GLU A CA 1
ATOM 3007 C C . GLU A 1 371 ? 17.026 -10.820 -2.052 1.00 89.81 371 GLU A C 1
ATOM 3009 O O . GLU A 1 371 ? 17.659 -10.481 -3.056 1.00 89.81 371 GLU A O 1
ATOM 3014 N N . LEU A 1 372 ? 17.238 -12.000 -1.455 1.00 94.75 372 LEU A N 1
ATOM 3015 C CA . LEU A 1 372 ? 18.260 -12.956 -1.888 1.00 94.75 372 LEU A CA 1
ATOM 3016 C C . LEU A 1 372 ? 18.073 -13.382 -3.356 1.00 94.75 372 LEU A C 1
ATOM 3018 O O . LEU A 1 372 ? 19.044 -13.667 -4.063 1.00 94.75 372 LEU A O 1
ATOM 3022 N N . THR A 1 373 ? 16.830 -13.428 -3.838 1.00 92.25 373 THR A N 1
ATOM 3023 C CA . THR A 1 373 ? 16.510 -13.745 -5.235 1.00 92.25 373 THR A CA 1
ATOM 3024 C C . THR A 1 373 ? 16.833 -12.581 -6.174 1.00 92.25 373 THR A C 1
ATOM 3026 O O . THR A 1 373 ? 17.390 -12.810 -7.252 1.00 92.25 373 THR A O 1
ATOM 3029 N N . MET A 1 374 ? 16.564 -11.334 -5.780 1.00 90.81 374 MET A N 1
ATOM 3030 C CA . MET A 1 374 ? 16.941 -10.157 -6.573 1.00 90.81 374 MET A CA 1
ATOM 3031 C C . MET A 1 374 ? 18.456 -9.913 -6.559 1.00 90.81 374 MET A C 1
ATOM 3033 O O . MET A 1 374 ? 19.027 -9.626 -7.610 1.00 90.81 374 MET A O 1
ATOM 3037 N N . GLN A 1 375 ? 19.137 -10.140 -5.432 1.00 89.69 375 GLN A N 1
ATOM 3038 C CA . GLN A 1 375 ? 20.598 -10.060 -5.331 1.00 89.69 375 GLN A CA 1
ATOM 3039 C C . GLN A 1 375 ? 21.290 -11.066 -6.270 1.00 89.69 375 GLN A C 1
ATOM 3041 O O . GLN A 1 375 ? 22.265 -10.722 -6.940 1.00 89.69 375 GLN A O 1
ATOM 3046 N N . LYS A 1 376 ? 20.754 -12.292 -6.391 1.00 97.00 376 LYS A N 1
ATOM 3047 C CA . LYS A 1 376 ? 21.223 -13.285 -7.377 1.00 97.00 376 LYS A CA 1
ATOM 3048 C C . LYS A 1 376 ? 21.056 -12.784 -8.815 1.00 97.00 376 LYS A C 1
ATOM 3050 O O . LYS A 1 376 ? 22.020 -12.845 -9.572 1.00 97.00 376 LYS A O 1
ATOM 3055 N N . LYS A 1 377 ? 19.880 -12.249 -9.176 1.00 95.56 377 LYS A N 1
ATOM 3056 C CA . LYS A 1 377 ? 19.626 -11.680 -10.517 1.00 95.56 377 LYS A CA 1
ATOM 3057 C C . LYS A 1 377 ? 20.585 -10.531 -10.838 1.00 95.56 377 LYS A C 1
ATOM 3059 O O . LYS A 1 377 ? 21.202 -10.547 -11.898 1.00 95.56 377 LYS A O 1
ATOM 3064 N N . LEU A 1 378 ? 20.754 -9.582 -9.913 1.00 92.00 378 LEU A N 1
ATOM 3065 C CA . LEU A 1 378 ? 21.664 -8.447 -10.077 1.00 92.00 378 LEU A CA 1
ATOM 3066 C C . LEU A 1 378 ? 23.110 -8.916 -10.280 1.00 92.00 378 LEU A C 1
ATOM 3068 O O . LEU A 1 378 ? 23.786 -8.438 -11.183 1.00 92.00 378 LEU A O 1
ATOM 3072 N N . ARG A 1 379 ? 23.569 -9.907 -9.505 1.00 96.19 379 ARG A N 1
ATOM 3073 C CA . ARG A 1 379 ? 24.908 -10.491 -9.671 1.00 96.19 379 ARG A CA 1
ATOM 3074 C C . ARG A 1 379 ? 25.093 -11.173 -11.031 1.00 96.19 379 ARG A C 1
ATOM 3076 O O . ARG A 1 379 ? 26.163 -11.052 -11.616 1.00 96.19 379 ARG A O 1
ATOM 3083 N N . THR A 1 380 ? 24.077 -11.869 -11.543 1.00 95.88 380 THR A N 1
ATOM 3084 C CA . THR A 1 380 ? 24.110 -12.439 -12.902 1.00 95.88 380 THR A CA 1
ATOM 3085 C C . THR A 1 380 ? 24.167 -11.348 -13.973 1.00 95.88 380 THR A C 1
ATOM 3087 O O . THR A 1 380 ? 24.913 -11.490 -14.938 1.00 95.88 380 THR A O 1
ATOM 3090 N N . GLU A 1 381 ? 23.429 -10.251 -13.796 1.00 95.75 381 GLU A N 1
ATOM 3091 C CA . GLU A 1 381 ? 23.414 -9.136 -14.747 1.00 95.75 381 GLU A CA 1
ATOM 3092 C C . GLU A 1 381 ? 24.733 -8.346 -14.749 1.00 95.75 381 GLU A C 1
ATOM 3094 O O . GLU A 1 381 ? 25.218 -7.992 -15.820 1.00 95.75 381 GLU A O 1
ATOM 3099 N N . VAL A 1 382 ? 25.376 -8.158 -13.588 1.00 95.88 382 VAL A N 1
ATOM 3100 C CA . VAL A 1 382 ? 26.736 -7.592 -13.500 1.00 95.88 382 VAL A CA 1
ATOM 3101 C C . VAL A 1 382 ? 27.724 -8.432 -14.312 1.00 95.88 382 VAL A C 1
ATOM 3103 O O . VAL A 1 382 ? 28.377 -7.886 -15.194 1.00 95.88 382 VAL A O 1
ATOM 3106 N N . ILE A 1 383 ? 27.755 -9.756 -14.115 1.00 96.19 383 ILE A N 1
ATOM 3107 C CA . ILE A 1 383 ? 28.633 -10.662 -14.883 1.00 96.19 383 ILE A CA 1
ATOM 3108 C C . ILE A 1 383 ? 28.344 -10.555 -16.393 1.00 96.19 383 ILE A C 1
ATOM 3110 O O . ILE A 1 383 ? 29.263 -10.454 -17.203 1.00 96.19 383 ILE A O 1
ATOM 3114 N N . ARG A 1 384 ? 27.063 -10.496 -16.785 1.00 97.38 384 ARG A N 1
ATOM 3115 C CA . ARG A 1 384 ? 26.647 -10.337 -18.190 1.00 97.38 384 ARG A CA 1
ATOM 3116 C C . ARG A 1 384 ? 27.128 -9.013 -18.807 1.00 97.38 384 ARG A C 1
ATOM 3118 O O . ARG A 1 384 ? 27.409 -8.961 -20.006 1.00 97.38 384 ARG A O 1
ATOM 3125 N N . LEU A 1 385 ? 27.189 -7.943 -18.015 1.00 94.00 385 LEU A N 1
ATOM 3126 C CA . LEU A 1 385 ? 27.689 -6.631 -18.434 1.00 94.00 385 LEU A CA 1
ATOM 3127 C C . LEU A 1 385 ? 29.225 -6.589 -18.471 1.00 94.00 385 LEU A C 1
ATOM 3129 O O . LEU A 1 385 ? 29.780 -6.012 -19.404 1.00 94.00 385 LEU A O 1
ATOM 3133 N N . GLU A 1 386 ? 29.905 -7.248 -17.530 1.00 96.69 386 GLU A N 1
ATOM 3134 C CA . GLU A 1 386 ? 31.364 -7.429 -17.526 1.00 96.69 386 GLU A CA 1
ATOM 3135 C C . GLU A 1 386 ? 31.836 -8.200 -18.773 1.00 96.69 386 GLU A C 1
ATOM 3137 O O . GLU A 1 386 ? 32.729 -7.727 -19.481 1.00 96.69 386 GLU A O 1
ATOM 3142 N N . ASP A 1 387 ? 31.181 -9.318 -19.111 1.00 98.06 387 ASP A N 1
ATOM 3143 C CA . ASP A 1 387 ? 31.444 -10.099 -20.330 1.00 98.06 387 ASP A CA 1
ATOM 3144 C C . ASP A 1 387 ? 31.225 -9.266 -21.607 1.00 98.06 387 ASP A C 1
ATOM 3146 O O . ASP A 1 387 ? 32.055 -9.271 -22.523 1.00 98.06 387 ASP A O 1
ATOM 3150 N N . ALA A 1 388 ? 30.126 -8.506 -21.674 1.00 96.25 388 ALA A N 1
ATOM 3151 C CA . ALA A 1 388 ? 29.827 -7.640 -22.814 1.00 96.25 388 ALA A CA 1
ATOM 3152 C C . ALA A 1 388 ? 30.868 -6.516 -22.977 1.00 96.25 388 ALA A C 1
ATOM 3154 O O . ALA A 1 388 ? 31.320 -6.238 -24.089 1.00 96.25 388 ALA A O 1
ATOM 3155 N N . LEU A 1 389 ? 31.298 -5.902 -21.873 1.00 94.94 389 LEU A N 1
ATOM 3156 C CA . LEU A 1 389 ? 32.323 -4.860 -21.853 1.00 94.94 389 LEU A CA 1
ATOM 3157 C C . LEU A 1 389 ? 33.710 -5.415 -22.224 1.00 94.94 389 LEU A C 1
ATOM 3159 O O . LEU A 1 389 ? 34.460 -4.759 -22.953 1.00 94.94 389 LEU A O 1
ATOM 3163 N N . ALA A 1 390 ? 34.042 -6.636 -21.798 1.00 96.56 390 ALA A N 1
ATOM 3164 C CA . ALA A 1 390 ? 35.255 -7.335 -22.219 1.00 96.56 390 ALA A CA 1
ATOM 3165 C C . ALA A 1 390 ? 35.249 -7.642 -23.729 1.00 96.56 390 ALA A C 1
ATOM 3167 O O . ALA A 1 390 ? 36.257 -7.423 -24.408 1.00 96.56 390 ALA A O 1
ATOM 3168 N N . GLN A 1 391 ? 34.108 -8.076 -24.278 1.00 96.50 391 GLN A N 1
ATOM 3169 C CA . GLN A 1 391 ? 33.947 -8.309 -25.715 1.00 96.50 391 GLN A CA 1
ATOM 3170 C C . GLN A 1 391 ? 34.079 -7.008 -26.527 1.00 96.50 391 GLN A C 1
ATOM 3172 O O . GLN A 1 391 ? 34.830 -6.985 -27.501 1.00 96.50 391 GLN A O 1
ATOM 3177 N N . VAL A 1 392 ? 33.448 -5.905 -26.105 1.00 96.44 392 VAL A N 1
ATOM 3178 C CA . VAL A 1 392 ? 33.579 -4.598 -26.784 1.00 96.44 392 VAL A CA 1
ATOM 3179 C C . VAL A 1 392 ? 35.024 -4.086 -26.756 1.00 96.44 392 VAL A C 1
ATOM 3181 O O . VAL A 1 392 ? 35.524 -3.620 -27.779 1.00 96.44 392 VAL A O 1
ATOM 3184 N N . ARG A 1 393 ? 35.748 -4.233 -25.635 1.00 97.38 393 ARG A N 1
ATOM 3185 C CA . ARG A 1 393 ? 37.186 -3.893 -25.557 1.00 97.38 393 ARG A CA 1
ATOM 3186 C C . ARG A 1 393 ? 38.033 -4.708 -26.543 1.00 97.38 393 ARG A C 1
ATOM 3188 O O . ARG A 1 393 ? 38.929 -4.160 -27.181 1.00 97.38 393 ARG A O 1
ATOM 3195 N N . LYS A 1 394 ? 37.734 -6.000 -26.698 1.00 98.12 394 LYS A N 1
ATOM 3196 C CA . LYS A 1 394 ? 38.411 -6.902 -27.644 1.00 98.12 394 LYS A CA 1
ATOM 3197 C C . LYS A 1 394 ? 38.110 -6.556 -29.107 1.00 98.12 394 LYS A C 1
ATOM 3199 O O . LYS A 1 394 ? 39.006 -6.626 -29.946 1.00 98.12 394 LYS A O 1
ATOM 3204 N N . GLU A 1 395 ? 36.873 -6.175 -29.417 1.00 95.88 395 GLU A N 1
ATOM 3205 C CA . GLU A 1 395 ? 36.480 -5.707 -30.753 1.00 95.88 395 GLU A CA 1
ATOM 3206 C C . GLU A 1 395 ? 37.128 -4.359 -31.097 1.00 95.88 395 GLU A C 1
ATOM 3208 O O . GLU A 1 395 ? 37.636 -4.200 -32.207 1.00 95.88 395 GLU A O 1
ATOM 3213 N N . TYR A 1 396 ? 37.200 -3.433 -30.133 1.00 96.81 396 TYR A N 1
ATOM 3214 C CA . TYR A 1 396 ? 37.902 -2.157 -30.278 1.00 96.81 396 TYR A CA 1
ATOM 3215 C C . TYR A 1 396 ? 39.395 -2.346 -30.577 1.00 96.81 396 TYR A C 1
ATOM 3217 O O . TYR A 1 396 ? 39.885 -1.797 -31.560 1.00 96.81 396 TYR A O 1
ATOM 3225 N N . GLU A 1 397 ? 40.119 -3.149 -29.788 1.00 97.94 397 GLU A N 1
ATOM 3226 C CA . GLU A 1 397 ? 41.562 -3.345 -30.001 1.00 97.94 397 GLU A CA 1
ATOM 3227 C C . GLU A 1 397 ? 41.849 -4.058 -31.335 1.00 97.94 397 GLU A C 1
ATOM 3229 O O . GLU A 1 397 ? 42.782 -3.688 -32.045 1.00 97.94 397 GLU A O 1
ATOM 3234 N N . LYS A 1 398 ? 40.996 -5.008 -31.753 1.00 96.19 398 LYS A N 1
ATOM 3235 C CA . LYS A 1 398 ? 41.070 -5.604 -33.098 1.00 96.19 398 LYS A CA 1
ATOM 3236 C C . LYS A 1 398 ? 40.906 -4.546 -34.195 1.00 96.19 398 LYS A C 1
ATOM 3238 O O . LYS A 1 398 ? 41.708 -4.514 -35.126 1.00 96.19 398 LYS A O 1
ATOM 3243 N N . LEU A 1 399 ? 39.893 -3.684 -34.089 1.00 96.06 399 LEU A N 1
ATOM 3244 C CA . LEU A 1 399 ? 39.624 -2.637 -35.079 1.00 96.06 399 LEU A CA 1
ATOM 3245 C C . LEU A 1 399 ? 40.733 -1.570 -35.103 1.00 96.06 399 LEU A C 1
ATOM 3247 O O . LEU A 1 399 ? 41.086 -1.071 -36.170 1.00 96.06 399 LEU A O 1
ATOM 3251 N N . ARG A 1 400 ? 41.324 -1.258 -33.943 1.00 97.38 400 ARG A N 1
ATOM 3252 C CA . ARG A 1 400 ? 42.493 -0.381 -33.820 1.00 97.38 400 ARG A CA 1
ATOM 3253 C C . ARG A 1 400 ? 43.714 -0.972 -34.531 1.00 97.38 400 ARG A C 1
ATOM 3255 O O . ARG A 1 400 ? 44.341 -0.265 -35.314 1.00 97.38 400 ARG A O 1
ATOM 3262 N N . ILE A 1 401 ? 44.018 -2.254 -34.320 1.00 96.00 401 ILE A N 1
ATOM 3263 C CA . ILE A 1 401 ? 45.126 -2.940 -35.008 1.00 96.00 401 ILE A CA 1
ATOM 3264 C C . ILE A 1 401 ? 44.888 -2.968 -36.527 1.00 96.00 401 ILE A C 1
ATOM 3266 O O . ILE A 1 401 ? 45.805 -2.687 -37.297 1.00 96.00 401 ILE A O 1
ATOM 3270 N N . GLU A 1 402 ? 43.657 -3.235 -36.975 1.00 95.31 402 GLU A N 1
ATOM 3271 C CA . GLU A 1 402 ? 43.283 -3.153 -38.396 1.00 95.31 402 GLU A CA 1
ATOM 3272 C C . GLU A 1 402 ? 43.462 -1.732 -38.958 1.00 95.31 402 GLU A C 1
ATOM 3274 O O . GLU A 1 402 ? 43.921 -1.567 -40.088 1.00 95.31 402 GLU A O 1
ATOM 3279 N N . PHE A 1 403 ? 43.160 -0.687 -38.184 1.00 94.75 403 PHE A N 1
ATOM 3280 C CA . PHE A 1 403 ? 43.394 0.700 -38.590 1.00 94.75 403 PHE A CA 1
ATOM 3281 C C . PHE A 1 403 ? 44.893 1.042 -38.683 1.00 94.75 403 PHE A C 1
ATOM 3283 O O . PHE A 1 403 ? 45.333 1.561 -39.709 1.00 94.75 403 PHE A O 1
ATOM 3290 N N . GLU A 1 404 ? 45.694 0.699 -37.670 1.00 94.75 404 GLU A N 1
ATOM 3291 C CA . GLU A 1 404 ? 47.150 0.929 -37.649 1.00 94.75 404 GLU A CA 1
ATOM 3292 C C . GLU A 1 404 ? 47.865 0.196 -38.805 1.00 94.75 404 GLU A C 1
ATOM 3294 O O . GLU A 1 404 ? 48.747 0.762 -39.460 1.00 94.75 404 GLU A O 1
ATOM 3299 N N . GLN A 1 405 ? 47.428 -1.023 -39.145 1.00 92.88 405 GLN A N 1
ATOM 3300 C CA . GLN A 1 405 ? 47.895 -1.753 -40.331 1.00 92.88 405 GLN A CA 1
ATOM 3301 C C . GLN A 1 405 ? 47.518 -1.050 -41.646 1.00 92.88 405 GLN A C 1
ATOM 3303 O O . GLN A 1 405 ? 48.374 -0.896 -42.518 1.00 92.88 405 GLN A O 1
ATOM 3308 N N . ASN A 1 406 ? 46.273 -0.578 -41.790 1.00 90.88 406 ASN A N 1
ATOM 3309 C CA . ASN A 1 406 ? 45.824 0.131 -42.996 1.00 90.88 406 ASN A CA 1
ATOM 3310 C C . ASN A 1 406 ? 46.557 1.469 -43.205 1.00 90.88 406 ASN A C 1
ATOM 3312 O O . ASN A 1 406 ? 46.904 1.808 -44.341 1.00 90.88 406 ASN A O 1
ATOM 3316 N N . VAL A 1 407 ? 46.846 2.213 -42.130 1.00 91.12 407 VAL A N 1
ATOM 3317 C CA . VAL A 1 407 ? 47.679 3.429 -42.192 1.00 91.12 407 VAL A CA 1
ATOM 3318 C C . VAL A 1 407 ? 49.092 3.072 -42.656 1.00 91.12 407 VAL A C 1
ATOM 3320 O O . VAL A 1 407 ? 49.567 3.641 -43.638 1.00 91.12 407 VAL A O 1
ATOM 3323 N N . THR A 1 408 ? 49.716 2.063 -42.041 1.00 92.75 408 THR A N 1
ATOM 3324 C CA . THR A 1 408 ? 51.075 1.609 -42.387 1.00 92.75 408 THR A CA 1
ATOM 3325 C C . THR A 1 408 ? 51.180 1.186 -43.860 1.00 92.75 408 THR A C 1
ATOM 3327 O O . THR A 1 408 ? 52.123 1.568 -44.554 1.00 92.75 408 THR A O 1
ATOM 3330 N N . ALA A 1 409 ? 50.192 0.448 -44.378 1.00 89.50 409 ALA A N 1
ATOM 3331 C CA . ALA A 1 409 ? 50.137 0.059 -45.789 1.00 89.50 409 ALA A CA 1
ATOM 3332 C C . ALA A 1 409 ? 49.977 1.275 -46.726 1.00 89.50 409 ALA A C 1
ATOM 3334 O O . ALA A 1 409 ? 50.641 1.360 -47.760 1.00 89.50 409 ALA A O 1
ATOM 3335 N N . THR A 1 410 ? 49.150 2.253 -46.340 1.00 85.50 410 THR A N 1
ATOM 3336 C CA . THR A 1 410 ? 48.942 3.495 -47.107 1.00 85.50 410 THR A CA 1
ATOM 3337 C C . THR A 1 410 ? 50.218 4.342 -47.174 1.00 85.50 410 THR A C 1
ATOM 3339 O O . THR A 1 410 ? 50.551 4.888 -48.229 1.00 85.50 410 THR A O 1
ATOM 3342 N N . GLU A 1 411 ? 50.979 4.421 -46.079 1.00 86.56 411 GLU A N 1
ATOM 3343 C CA . GLU A 1 411 ? 52.277 5.102 -46.050 1.00 86.56 411 GLU A CA 1
ATOM 3344 C C . GLU A 1 411 ? 53.318 4.399 -46.933 1.00 86.56 411 GLU A C 1
ATOM 3346 O O . GLU A 1 411 ? 54.040 5.068 -47.677 1.00 86.56 411 GLU A O 1
ATOM 3351 N N . GLN A 1 412 ? 53.351 3.061 -46.932 1.00 86.88 412 GLN A N 1
ATOM 3352 C CA . GLN A 1 412 ? 54.241 2.267 -47.791 1.00 86.88 412 GLN A CA 1
ATOM 3353 C C . GLN A 1 412 ? 53.893 2.367 -49.288 1.00 86.88 412 GLN A C 1
ATOM 3355 O O . GLN A 1 412 ? 54.793 2.304 -50.125 1.00 86.88 412 GLN A O 1
ATOM 3360 N N . ALA A 1 413 ? 52.626 2.596 -49.646 1.00 84.31 413 ALA A N 1
ATOM 3361 C CA . ALA A 1 413 ? 52.204 2.836 -51.031 1.00 84.31 413 ALA A CA 1
ATOM 3362 C C . ALA A 1 413 ? 52.535 4.260 -51.541 1.00 84.31 413 ALA A C 1
ATOM 3364 O O . ALA A 1 413 ? 52.592 4.510 -52.755 1.00 84.31 413 ALA A O 1
ATOM 3365 N N . ALA A 1 414 ? 52.775 5.223 -50.643 1.00 85.06 414 ALA A N 1
ATOM 3366 C CA . ALA A 1 414 ? 52.967 6.626 -51.011 1.00 85.06 414 ALA A CA 1
ATOM 3367 C C . ALA A 1 414 ? 54.217 6.912 -51.883 1.00 85.06 414 ALA A C 1
ATOM 3369 O O . ALA A 1 414 ? 54.091 7.726 -52.804 1.00 85.06 414 ALA A O 1
ATOM 3370 N N . PRO A 1 415 ? 55.402 6.289 -51.677 1.00 86.00 415 PRO A N 1
ATOM 3371 C CA . PRO A 1 415 ? 56.561 6.434 -52.566 1.00 86.00 415 PRO A CA 1
ATOM 3372 C C . PRO A 1 415 ? 56.282 5.948 -53.992 1.00 86.00 415 PRO A C 1
ATOM 3374 O O . PRO A 1 415 ? 56.443 6.725 -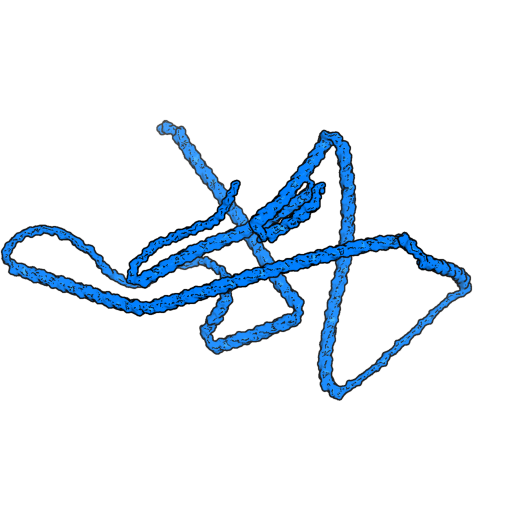54.933 1.00 86.00 415 PRO A O 1
ATOM 3377 N N . LEU A 1 416 ? 55.750 4.731 -54.152 1.00 85.25 416 LEU A N 1
ATOM 3378 C CA . LEU A 1 416 ? 55.393 4.154 -55.455 1.00 85.25 416 LEU A CA 1
ATOM 3379 C C . LEU A 1 416 ? 54.390 5.050 -56.209 1.00 85.25 416 LEU A C 1
ATOM 3381 O O . LEU A 1 416 ? 54.538 5.330 -57.399 1.00 85.25 416 LEU A O 1
ATOM 3385 N N . THR A 1 417 ? 53.421 5.611 -55.482 1.00 84.06 417 THR A N 1
ATOM 3386 C CA . THR A 1 417 ? 52.423 6.553 -56.019 1.00 84.06 417 THR A CA 1
ATOM 3387 C C . THR A 1 417 ? 53.019 7.925 -56.394 1.00 84.06 417 THR A C 1
ATOM 3389 O O . THR A 1 417 ? 52.405 8.686 -57.149 1.00 84.06 417 THR A O 1
ATOM 3392 N N . ARG A 1 418 ? 54.207 8.295 -55.891 1.00 89.69 418 ARG A N 1
ATOM 3393 C CA . ARG A 1 418 ? 54.971 9.473 -56.358 1.00 89.69 418 ARG A CA 1
ATOM 3394 C C . ARG A 1 418 ? 55.781 9.128 -57.607 1.00 89.69 418 ARG A C 1
ATOM 3396 O O . ARG A 1 418 ? 55.715 9.867 -58.584 1.00 89.69 418 ARG A O 1
ATOM 3403 N N . GLU A 1 419 ? 56.474 7.993 -57.613 1.00 90.31 419 GLU A N 1
ATOM 3404 C CA . GLU A 1 419 ? 57.275 7.523 -58.753 1.00 90.31 419 GLU A CA 1
ATOM 3405 C C . GLU A 1 419 ? 56.422 7.319 -60.013 1.00 90.31 419 GLU A C 1
ATOM 3407 O O . GLU A 1 419 ? 56.756 7.846 -61.076 1.00 90.31 419 GLU A O 1
ATOM 3412 N N . MET A 1 420 ? 55.260 6.672 -59.883 1.00 89.94 420 MET A N 1
ATOM 3413 C CA . MET A 1 420 ? 54.298 6.505 -60.978 1.00 89.94 420 MET A CA 1
ATOM 3414 C C . MET A 1 420 ? 53.799 7.851 -61.533 1.00 89.94 420 MET A C 1
ATOM 3416 O O . MET A 1 420 ? 53.650 8.004 -62.747 1.00 89.94 420 MET A O 1
ATOM 3420 N N . ARG A 1 421 ? 53.581 8.859 -60.672 1.00 92.38 421 ARG A N 1
ATOM 3421 C CA . ARG A 1 421 ? 53.205 10.218 -61.106 1.00 92.38 421 ARG A CA 1
ATOM 3422 C C . ARG A 1 421 ? 54.344 10.925 -61.839 1.00 92.38 421 ARG A C 1
ATOM 3424 O O . ARG A 1 421 ? 54.093 11.528 -62.881 1.00 92.38 421 ARG A O 1
ATOM 3431 N N . ASN A 1 422 ? 55.578 10.799 -61.355 1.00 91.81 422 ASN A N 1
ATOM 3432 C CA . ASN A 1 422 ? 56.758 11.356 -62.018 1.00 91.81 422 ASN A CA 1
ATOM 3433 C C . ASN A 1 422 ? 56.961 10.731 -63.411 1.00 91.81 422 ASN A C 1
ATOM 3435 O O . ASN A 1 422 ? 57.198 11.453 -64.379 1.00 91.81 422 ASN A O 1
ATOM 3439 N N . LEU A 1 423 ? 56.795 9.408 -63.538 1.00 95.62 423 LEU A N 1
ATOM 3440 C CA . LEU A 1 423 ? 56.869 8.694 -64.817 1.00 95.62 423 LEU A CA 1
ATOM 3441 C C . LEU A 1 423 ? 55.748 9.111 -65.784 1.00 95.62 423 LEU A C 1
ATOM 3443 O O . LEU A 1 423 ? 56.001 9.352 -66.963 1.00 95.62 423 LEU A O 1
ATOM 3447 N N . LEU A 1 424 ? 54.512 9.265 -65.298 1.00 90.12 424 LEU A N 1
ATOM 3448 C CA . LEU A 1 424 ? 53.417 9.818 -66.102 1.00 90.12 424 LEU A CA 1
ATOM 3449 C C . LEU A 1 424 ? 53.728 11.241 -66.587 1.00 90.12 424 LEU A C 1
ATOM 3451 O O . LEU A 1 424 ? 53.465 11.560 -67.746 1.00 90.12 424 LEU A O 1
ATOM 3455 N N . GLN A 1 425 ? 54.318 12.087 -65.740 1.00 94.62 425 GLN A N 1
ATOM 3456 C CA . GLN A 1 425 ? 54.666 13.462 -66.096 1.00 94.62 425 GLN A CA 1
ATOM 3457 C C . GLN A 1 425 ? 55.778 13.531 -67.158 1.00 94.62 425 GLN A C 1
ATOM 3459 O O . GLN A 1 425 ? 55.656 14.313 -68.105 1.00 94.62 425 GLN A O 1
ATOM 3464 N N . THR A 1 426 ? 56.822 12.697 -67.069 1.00 95.19 426 THR A N 1
ATOM 3465 C CA . THR A 1 426 ? 57.888 12.648 -68.089 1.00 95.19 426 THR A CA 1
ATOM 3466 C C . THR A 1 426 ? 57.388 12.069 -69.414 1.00 95.19 426 THR A C 1
ATOM 3468 O O . THR A 1 426 ? 57.664 12.646 -70.469 1.00 95.19 426 THR A O 1
ATOM 3471 N N . LEU A 1 427 ? 56.570 11.011 -69.388 1.00 94.75 427 LEU A N 1
ATOM 3472 C CA . LEU A 1 427 ? 55.935 10.455 -70.590 1.00 94.75 427 LEU A CA 1
ATOM 3473 C C . LEU A 1 427 ? 54.984 11.461 -71.259 1.00 94.75 427 LEU A C 1
ATOM 3475 O O . LEU A 1 427 ? 54.997 11.601 -72.485 1.00 94.75 427 LEU A O 1
ATOM 3479 N N . GLN A 1 428 ? 54.198 12.215 -70.482 1.00 93.88 428 GLN A N 1
ATOM 3480 C CA . GLN A 1 428 ? 53.359 13.294 -71.014 1.00 93.88 428 GLN A CA 1
ATOM 3481 C C . GLN A 1 428 ? 54.190 14.433 -71.618 1.00 93.88 428 GLN A C 1
ATOM 3483 O O . GLN A 1 428 ? 53.830 14.937 -72.685 1.00 93.88 428 GLN A O 1
ATOM 3488 N N . ALA A 1 429 ? 55.300 14.829 -70.987 1.00 93.69 429 ALA A N 1
ATOM 3489 C CA . ALA A 1 429 ? 56.207 15.843 -71.526 1.00 93.69 429 ALA A CA 1
ATOM 3490 C C . ALA A 1 429 ? 56.820 15.398 -72.867 1.00 93.69 429 ALA A C 1
ATOM 3492 O O . ALA A 1 429 ? 56.739 16.137 -73.850 1.00 93.69 429 ALA A O 1
ATOM 3493 N N . HIS A 1 430 ? 57.322 14.162 -72.947 1.00 95.00 430 HIS A N 1
ATOM 3494 C CA . HIS A 1 430 ? 57.852 13.584 -74.184 1.00 95.00 430 HIS A CA 1
ATOM 3495 C C . HIS A 1 430 ? 56.782 13.496 -75.291 1.00 95.00 430 HIS A C 1
ATOM 3497 O O . HIS A 1 430 ? 57.032 13.860 -76.439 1.00 95.00 430 HIS A O 1
ATOM 3503 N N . ASN A 1 431 ? 55.546 13.103 -74.956 1.00 93.75 431 ASN A N 1
ATOM 3504 C CA . ASN A 1 431 ? 54.435 13.061 -75.915 1.00 93.75 431 ASN A CA 1
ATOM 3505 C C . ASN A 1 431 ? 54.065 14.465 -76.443 1.00 93.75 431 ASN A C 1
ATOM 3507 O O . ASN A 1 431 ? 53.800 14.629 -77.636 1.00 93.75 431 ASN A O 1
ATOM 3511 N N . ARG A 1 432 ? 54.097 15.497 -75.582 1.00 93.94 432 ARG A N 1
ATOM 3512 C CA . ARG A 1 432 ? 53.920 16.908 -75.984 1.00 93.94 432 ARG A CA 1
ATOM 3513 C C . ARG A 1 432 ? 55.052 17.377 -76.908 1.00 93.94 432 ARG A C 1
ATOM 3515 O O . ARG A 1 432 ? 54.762 18.013 -77.921 1.00 93.94 432 ARG A O 1
ATOM 3522 N N . GLN A 1 433 ? 56.305 17.024 -76.613 1.00 93.81 433 GLN A N 1
ATOM 3523 C CA . GLN A 1 433 ? 57.456 17.328 -77.472 1.00 93.81 433 GLN A CA 1
ATOM 3524 C C . GLN A 1 433 ? 57.316 16.674 -78.856 1.00 93.81 433 GLN A C 1
ATOM 3526 O O . GLN A 1 433 ? 57.340 17.383 -79.861 1.00 93.81 433 GLN A O 1
ATOM 3531 N N . ALA A 1 434 ? 57.067 15.362 -78.918 1.00 92.56 434 ALA A N 1
ATOM 3532 C CA . ALA A 1 434 ? 56.909 14.625 -80.174 1.00 92.56 434 ALA A CA 1
ATOM 3533 C C . ALA A 1 434 ? 55.749 15.164 -81.038 1.00 92.56 434 ALA A C 1
ATOM 3535 O O . ALA A 1 434 ? 55.857 15.242 -82.266 1.00 92.56 434 ALA A O 1
ATOM 3536 N N . LYS A 1 435 ? 54.649 15.619 -80.417 1.00 94.12 435 LYS A N 1
ATOM 3537 C CA . LYS A 1 435 ? 53.564 16.343 -81.109 1.00 94.12 435 LYS A CA 1
ATOM 3538 C C . LYS A 1 435 ? 54.031 17.694 -81.666 1.00 94.12 435 LYS A C 1
ATOM 3540 O O . LYS A 1 435 ? 53.703 18.022 -82.807 1.00 94.12 435 LYS A O 1
ATOM 3545 N N . GLY A 1 436 ? 54.824 18.452 -80.909 1.00 92.69 436 GLY A N 1
ATOM 3546 C CA . GLY A 1 436 ? 55.430 19.710 -81.359 1.00 92.69 436 GLY A CA 1
ATOM 3547 C C . GLY A 1 436 ? 56.406 19.532 -82.529 1.00 92.69 436 GLY A C 1
ATOM 3548 O O . GLY A 1 436 ? 56.372 20.305 -83.488 1.00 92.69 436 GLY A O 1
ATOM 3549 N N . GLU A 1 437 ? 57.231 18.488 -82.497 1.00 93.44 437 GLU A N 1
ATOM 3550 C CA . GLU A 1 437 ? 58.135 18.103 -83.588 1.00 93.44 437 GLU A CA 1
ATOM 3551 C C . GLU A 1 437 ? 57.352 17.652 -84.826 1.00 93.44 437 GLU A C 1
ATOM 3553 O O . GLU A 1 437 ? 57.566 18.184 -85.914 1.00 93.44 437 GLU A O 1
ATOM 3558 N N . THR A 1 438 ? 56.348 16.786 -84.657 1.00 92.06 438 THR A N 1
ATOM 3559 C CA . THR A 1 438 ? 55.419 16.387 -85.731 1.00 92.06 438 THR A CA 1
ATOM 3560 C C . THR A 1 438 ? 54.758 17.606 -86.386 1.00 92.06 438 THR A C 1
ATOM 3562 O O . THR A 1 438 ? 54.655 17.676 -87.611 1.00 92.06 438 THR A O 1
ATOM 3565 N N . ALA A 1 439 ? 54.350 18.608 -85.600 1.00 91.75 439 ALA A N 1
ATOM 3566 C CA . ALA A 1 439 ? 53.785 19.854 -86.115 1.00 91.75 439 ALA A CA 1
ATOM 3567 C C . ALA A 1 439 ? 54.816 20.723 -86.866 1.00 91.75 439 ALA A C 1
ATOM 3569 O O . ALA A 1 439 ? 54.457 21.363 -87.858 1.00 91.75 439 ALA A O 1
ATOM 3570 N N . ARG A 1 440 ? 56.094 20.730 -86.449 1.00 94.25 440 ARG A N 1
ATOM 3571 C CA . ARG A 1 440 ? 57.195 21.372 -87.196 1.00 94.25 440 ARG A CA 1
ATOM 3572 C C . ARG A 1 440 ? 57.441 20.669 -88.534 1.00 94.25 440 ARG A C 1
ATOM 3574 O O . ARG A 1 440 ? 57.483 21.347 -89.556 1.00 94.25 440 ARG A O 1
ATOM 3581 N N . TYR A 1 441 ? 57.528 19.337 -88.553 1.00 93.94 441 TYR A N 1
ATOM 3582 C CA . TYR A 1 441 ? 57.707 18.568 -89.791 1.00 93.94 441 TYR A CA 1
ATOM 3583 C C . TYR A 1 441 ? 56.517 18.723 -90.748 1.00 93.94 441 TYR A C 1
ATOM 3585 O O . TYR A 1 441 ? 56.729 18.953 -91.936 1.00 93.94 441 TYR A O 1
ATOM 3593 N N . LYS A 1 442 ? 55.270 18.706 -90.250 1.00 93.56 442 LYS A N 1
ATOM 3594 C CA . LYS A 1 442 ? 54.073 18.980 -91.070 1.00 93.56 442 LYS A CA 1
ATOM 3595 C C . LYS A 1 442 ? 54.078 20.390 -91.678 1.00 93.56 442 LYS A C 1
ATOM 3597 O O . LYS A 1 442 ? 53.625 20.545 -92.809 1.00 93.56 442 LYS A O 1
ATOM 3602 N N . ARG A 1 443 ? 54.596 21.408 -90.975 1.00 93.38 443 ARG A N 1
ATOM 3603 C CA . ARG A 1 443 ? 54.788 22.759 -91.540 1.00 93.38 443 ARG A CA 1
ATOM 3604 C C . ARG A 1 443 ? 55.870 22.778 -92.619 1.00 93.38 443 ARG A C 1
ATOM 3606 O O . ARG A 1 443 ? 55.565 23.154 -93.745 1.00 93.38 443 ARG A O 1
ATOM 3613 N N . LYS A 1 444 ? 57.058 22.240 -92.330 1.00 94.06 444 LYS A N 1
ATOM 3614 C CA . LYS A 1 444 ? 58.164 22.176 -93.299 1.00 94.06 444 LYS A CA 1
ATOM 3615 C C . LYS A 1 444 ? 57.805 21.386 -94.564 1.00 94.06 444 LYS A C 1
ATOM 3617 O O . LYS A 1 444 ? 58.182 21.779 -95.661 1.00 94.06 444 LYS A O 1
ATOM 3622 N N . LEU A 1 445 ? 57.011 20.319 -94.437 1.00 90.75 445 LEU A N 1
ATOM 3623 C CA . LEU A 1 445 ? 56.476 19.577 -95.581 1.00 90.75 445 LEU A CA 1
ATOM 3624 C C . LEU A 1 445 ? 55.517 20.430 -96.427 1.00 90.75 445 LEU A C 1
ATOM 3626 O O . LEU A 1 445 ? 55.612 20.399 -97.652 1.00 90.75 445 LEU A O 1
ATOM 3630 N N . LYS A 1 446 ? 54.622 21.215 -95.806 1.00 92.19 446 LYS A N 1
ATOM 3631 C CA . LYS A 1 446 ? 53.750 22.160 -96.528 1.00 92.19 446 LYS A CA 1
ATOM 3632 C C . LYS A 1 446 ? 54.562 23.244 -97.238 1.00 92.19 446 LYS A C 1
ATOM 3634 O O . LYS A 1 446 ? 54.315 23.487 -98.412 1.00 92.19 446 LYS A O 1
ATOM 3639 N N . GLU A 1 447 ? 55.547 23.830 -96.562 1.00 91.06 447 GLU A N 1
ATOM 3640 C CA . GLU A 1 447 ? 56.475 24.822 -97.125 1.00 91.06 447 GLU A CA 1
ATOM 3641 C C . GLU A 1 447 ? 57.197 24.259 -98.365 1.00 91.06 447 GLU A C 1
ATOM 3643 O O . GLU A 1 447 ? 57.106 24.838 -99.445 1.00 91.06 447 GLU A O 1
ATOM 3648 N N . SER A 1 448 ? 57.806 23.070 -98.270 1.00 88.00 448 SER A N 1
ATOM 3649 C CA . SER A 1 448 ? 58.439 22.409 -99.424 1.00 88.00 448 SER A CA 1
ATOM 3650 C C . SER A 1 448 ? 57.449 21.982 -100.517 1.00 88.00 448 SER A C 1
ATOM 3652 O O . SER A 1 448 ? 57.814 21.968 -101.688 1.00 88.00 448 SER A O 1
ATOM 3654 N N . THR A 1 449 ? 56.197 21.659 -100.177 1.00 89.31 449 THR A N 1
ATOM 3655 C CA . THR A 1 449 ? 55.155 21.334 -101.173 1.00 89.31 449 THR A CA 1
ATOM 3656 C C . THR A 1 449 ? 54.736 22.577 -101.960 1.00 89.31 449 THR A C 1
ATOM 3658 O O . THR A 1 449 ? 54.561 22.497 -103.174 1.00 89.31 449 THR A O 1
ATOM 3661 N N . ILE A 1 450 ? 54.621 23.730 -101.291 1.00 89.94 450 ILE A N 1
ATOM 3662 C CA . ILE A 1 450 ? 54.361 25.028 -101.929 1.00 89.94 450 ILE A CA 1
ATOM 3663 C C . ILE A 1 450 ? 55.531 25.408 -102.844 1.00 89.94 450 ILE A C 1
ATOM 3665 O O . ILE A 1 450 ? 55.297 25.796 -103.984 1.00 89.94 450 ILE A O 1
ATOM 3669 N N . GLU A 1 451 ? 56.776 25.218 -102.400 1.00 89.62 451 GLU A N 1
ATOM 3670 C CA . GLU A 1 451 ? 57.960 25.505 -103.220 1.00 89.62 451 GLU A CA 1
ATOM 3671 C C . GLU A 1 451 ? 58.048 24.590 -104.456 1.00 89.62 451 GLU A C 1
ATOM 3673 O O . GLU A 1 451 ? 58.279 25.060 -105.567 1.00 89.62 451 GLU A O 1
ATOM 3678 N N . VAL A 1 452 ? 57.756 23.290 -104.319 1.00 83.56 452 VAL A N 1
ATOM 3679 C CA . VAL A 1 452 ? 57.663 22.371 -105.471 1.00 83.56 452 VAL A CA 1
ATOM 3680 C C . VAL A 1 452 ? 56.520 22.758 -106.419 1.00 83.56 452 VAL A C 1
ATOM 3682 O O . VAL A 1 452 ? 56.674 22.644 -107.635 1.00 83.56 452 VAL A O 1
ATOM 3685 N N . ALA A 1 453 ? 55.384 23.237 -105.904 1.00 84.75 453 ALA A N 1
ATOM 3686 C CA . ALA A 1 453 ? 54.290 23.738 -106.738 1.00 84.75 453 ALA A CA 1
ATOM 3687 C C . ALA A 1 453 ? 54.680 25.028 -107.485 1.00 84.75 453 ALA A C 1
ATOM 3689 O O . ALA A 1 453 ? 54.391 25.150 -108.676 1.00 84.75 453 ALA A O 1
ATOM 3690 N N . ARG A 1 454 ? 55.400 25.944 -106.822 1.00 86.19 454 ARG A N 1
ATOM 3691 C CA . ARG A 1 454 ? 55.968 27.155 -107.427 1.00 86.19 454 ARG A CA 1
ATOM 3692 C C . ARG A 1 454 ? 56.943 26.809 -108.554 1.00 86.19 454 ARG A C 1
ATOM 3694 O O . ARG A 1 454 ? 56.757 27.277 -109.672 1.00 86.19 454 ARG A O 1
ATOM 3701 N N . LEU A 1 455 ? 57.926 25.948 -108.292 1.00 81.50 455 LEU A N 1
ATOM 3702 C CA . LEU A 1 455 ? 58.929 25.541 -109.283 1.00 81.50 455 LEU A CA 1
ATOM 3703 C C . LEU A 1 455 ? 58.294 24.828 -110.490 1.00 81.50 455 LEU A C 1
ATOM 3705 O O . LEU A 1 455 ? 58.741 25.009 -111.620 1.00 81.50 455 LEU A O 1
ATOM 3709 N N . ARG A 1 456 ? 57.205 24.069 -110.289 1.00 80.94 456 ARG A N 1
ATOM 3710 C CA . ARG A 1 456 ? 56.402 23.502 -111.392 1.00 80.94 456 ARG A CA 1
ATOM 3711 C C . ARG A 1 456 ? 55.669 24.574 -112.205 1.00 80.94 456 ARG A C 1
ATOM 3713 O O . ARG A 1 456 ? 55.580 24.440 -113.421 1.00 80.94 456 ARG A O 1
ATOM 3720 N N . ALA A 1 457 ? 55.159 25.628 -111.568 1.00 77.62 457 ALA A N 1
ATOM 3721 C CA . ALA A 1 457 ? 54.533 26.746 -112.273 1.00 77.62 457 ALA A CA 1
ATOM 3722 C C . ALA A 1 457 ? 55.561 27.560 -113.083 1.00 77.62 457 ALA A C 1
ATOM 3724 O O . ALA A 1 457 ? 55.299 27.902 -114.234 1.00 77.62 457 ALA A O 1
ATOM 3725 N N . GLU A 1 458 ? 56.752 27.801 -112.527 1.00 74.06 458 GLU A N 1
ATOM 3726 C CA . GLU A 1 458 ? 57.861 28.462 -113.229 1.00 74.06 458 GLU A CA 1
ATOM 3727 C C . GLU A 1 458 ? 58.359 27.618 -114.416 1.00 74.06 458 GLU A C 1
ATOM 3729 O O . GLU A 1 458 ? 58.538 28.154 -115.510 1.00 74.06 458 GLU A O 1
ATOM 3734 N N . LEU A 1 459 ? 58.460 26.292 -114.259 1.00 68.00 459 LEU A N 1
ATOM 3735 C CA . LEU A 1 459 ? 58.780 25.365 -115.352 1.00 68.00 459 LEU A CA 1
ATOM 3736 C C . LEU A 1 459 ? 57.725 25.417 -116.471 1.00 68.00 459 LEU A C 1
ATOM 3738 O O . LEU A 1 459 ? 58.077 25.542 -117.643 1.00 68.00 459 LEU A O 1
ATOM 3742 N N . ASN A 1 460 ? 56.434 25.402 -116.119 1.00 62.12 460 ASN A N 1
ATOM 3743 C CA . ASN A 1 460 ? 55.349 25.543 -117.093 1.00 62.12 460 ASN A CA 1
ATOM 3744 C C . ASN A 1 460 ? 55.375 26.910 -117.804 1.00 62.12 460 ASN A C 1
ATOM 3746 O O . ASN A 1 460 ? 55.097 26.972 -118.999 1.00 62.12 460 ASN A O 1
ATOM 3750 N N . SER A 1 461 ? 55.751 28.000 -117.121 1.00 58.31 461 SER A N 1
ATOM 3751 C CA . SER A 1 461 ? 55.829 29.332 -117.749 1.00 58.31 461 SER A CA 1
ATOM 3752 C C . SER A 1 461 ? 56.936 29.472 -118.803 1.00 58.31 461 SER A C 1
ATOM 3754 O O . SER A 1 461 ? 56.866 30.367 -119.642 1.00 58.31 461 SER A O 1
ATOM 3756 N N . GLN A 1 462 ? 57.927 28.573 -118.805 1.00 51.72 462 GLN A N 1
ATOM 3757 C CA . GLN A 1 462 ? 58.985 28.523 -119.821 1.00 51.72 462 GLN A CA 1
ATOM 3758 C C . GLN A 1 462 ? 58.619 27.625 -121.024 1.00 51.72 462 GLN A C 1
ATOM 3760 O O . GLN A 1 462 ? 59.354 27.590 -122.008 1.00 51.72 462 GLN A O 1
ATOM 3765 N N . GLY A 1 463 ? 57.482 26.916 -120.979 1.00 47.94 463 GLY A N 1
ATOM 3766 C CA . GLY A 1 463 ? 57.085 25.881 -121.945 1.00 47.94 463 GLY A CA 1
ATOM 3767 C C . GLY A 1 463 ? 56.025 26.292 -122.974 1.00 47.94 463 GLY A C 1
ATOM 3768 O O . GLY A 1 463 ? 55.129 25.504 -123.267 1.00 47.94 463 GLY A O 1
ATOM 3769 N N . HIS A 1 464 ? 56.073 27.509 -123.522 1.00 41.25 464 HIS A N 1
ATOM 3770 C CA . HIS A 1 464 ? 55.015 28.017 -124.410 1.00 41.25 464 HIS A CA 1
ATOM 3771 C C . HIS A 1 464 ? 55.165 27.593 -125.890 1.00 41.25 464 HIS A C 1
ATOM 3773 O O . HIS A 1 464 ? 55.487 28.410 -126.751 1.00 41.25 464 HIS A O 1
ATOM 3779 N N . HIS A 1 465 ? 54.862 26.330 -126.220 1.00 34.34 465 HIS A N 1
ATOM 3780 C CA . HIS A 1 465 ? 54.489 25.939 -127.592 1.00 34.34 465 HIS A CA 1
ATOM 3781 C C . HIS A 1 465 ? 53.609 24.669 -127.642 1.00 34.34 465 HIS A C 1
ATOM 3783 O O . HIS A 1 465 ? 53.906 23.683 -126.981 1.00 34.34 465 HIS A O 1
ATOM 3789 N N . LEU A 1 466 ? 52.595 24.699 -128.524 1.00 33.97 466 LEU A N 1
ATOM 3790 C CA . LEU A 1 466 ? 51.677 23.616 -128.950 1.00 33.97 466 LEU A CA 1
ATOM 3791 C C . LEU A 1 466 ? 50.563 23.101 -127.990 1.00 33.97 466 LEU A C 1
ATOM 3793 O O . LEU A 1 466 ? 50.807 22.584 -126.911 1.00 33.97 466 LEU A O 1
ATOM 3797 N N . VAL A 1 467 ? 49.340 23.089 -128.555 1.00 35.94 467 VAL A N 1
ATOM 3798 C CA . VAL A 1 467 ? 48.326 22.001 -128.496 1.00 35.94 467 VAL A CA 1
ATOM 3799 C C . VAL A 1 467 ? 47.521 21.797 -127.191 1.00 35.94 467 VAL A C 1
ATOM 3801 O O . VAL A 1 467 ? 47.736 20.883 -126.410 1.00 35.94 467 VAL A O 1
ATOM 3804 N N . THR A 1 468 ? 46.505 22.659 -127.043 1.00 30.56 468 THR A N 1
ATOM 3805 C CA . THR A 1 468 ? 45.047 22.346 -127.006 1.00 30.56 468 THR A CA 1
ATOM 3806 C C . THR A 1 468 ? 44.474 21.094 -126.312 1.00 30.56 468 THR A C 1
ATOM 3808 O O . THR A 1 468 ? 44.896 19.976 -126.589 1.00 30.56 468 THR A O 1
ATOM 3811 N N . SER A 1 469 ? 43.266 21.306 -125.752 1.00 31.81 469 SER A N 1
ATOM 3812 C CA . SER A 1 469 ? 42.163 20.334 -125.547 1.00 31.81 469 SER A CA 1
ATOM 3813 C C . SER A 1 469 ? 42.253 19.443 -124.296 1.00 31.81 469 SER A C 1
ATOM 3815 O O . SER A 1 469 ? 43.343 19.023 -123.933 1.00 31.81 469 SER A O 1
ATOM 3817 N N . SER A 1 470 ? 41.168 19.023 -123.630 1.00 32.09 470 SER A N 1
ATOM 3818 C CA . SER A 1 470 ? 39.800 19.551 -123.385 1.00 32.09 470 SER A CA 1
ATOM 3819 C C . SER A 1 470 ? 39.107 18.549 -122.436 1.00 32.09 470 SER A C 1
ATOM 3821 O O . SER A 1 470 ? 39.485 17.380 -122.439 1.00 32.09 470 SER A O 1
ATOM 3823 N N . CYS A 1 471 ? 38.053 18.968 -121.721 1.00 28.12 471 CYS A N 1
ATOM 3824 C CA . CYS A 1 471 ? 37.201 18.110 -120.871 1.00 28.12 471 CYS A CA 1
ATOM 3825 C C . CYS A 1 471 ? 37.929 17.518 -119.624 1.00 28.12 471 CYS A C 1
ATOM 3827 O O . CYS A 1 471 ? 39.151 17.542 -119.539 1.00 28.12 471 CYS A O 1
ATOM 3829 N N . GLU A 1 472 ? 37.262 17.038 -118.566 1.00 30.62 472 GLU A N 1
ATOM 3830 C CA . GLU A 1 472 ? 35.819 16.979 -118.273 1.00 30.62 472 GLU A CA 1
ATOM 3831 C C . GLU A 1 472 ? 35.540 17.117 -116.756 1.00 30.62 472 GLU A C 1
ATOM 3833 O O . GLU A 1 472 ? 36.462 17.234 -115.950 1.00 30.62 472 GLU A O 1
ATOM 3838 N N . ASN A 1 473 ? 34.263 17.123 -116.357 1.00 34.75 473 ASN A N 1
ATOM 3839 C CA . ASN A 1 473 ? 33.842 17.203 -114.951 1.00 34.75 473 ASN A CA 1
ATOM 3840 C C . ASN A 1 473 ? 34.142 15.917 -114.163 1.00 34.75 473 ASN A C 1
ATOM 3842 O O . ASN A 1 473 ? 33.999 14.826 -114.706 1.00 34.75 473 ASN A O 1
ATOM 3846 N N . LEU A 1 474 ? 34.323 16.038 -112.841 1.00 30.28 474 LEU A N 1
ATOM 3847 C CA . LEU A 1 474 ? 33.707 15.115 -111.876 1.00 30.28 474 LEU A CA 1
ATOM 3848 C C . LEU A 1 474 ? 33.607 15.742 -110.472 1.00 30.28 474 LEU A C 1
ATOM 3850 O O . LEU A 1 474 ? 34.327 16.679 -110.140 1.00 30.28 474 LEU A O 1
ATOM 3854 N N . SER A 1 475 ? 32.659 15.239 -109.682 1.00 31.03 475 SER A N 1
ATOM 3855 C CA . SER A 1 475 ? 32.335 15.684 -108.317 1.00 31.03 475 SER A CA 1
ATOM 3856 C C . SER A 1 475 ? 32.668 14.575 -107.301 1.00 31.03 475 SER A C 1
ATOM 3858 O O . SER A 1 475 ? 33.271 13.571 -107.678 1.00 31.03 475 SER A O 1
ATOM 3860 N N . LEU A 1 476 ? 32.199 14.734 -106.056 1.00 30.95 476 LEU A N 1
ATOM 3861 C CA . LEU A 1 476 ? 32.518 14.003 -104.815 1.00 30.95 476 LEU A CA 1
ATOM 3862 C C . LEU A 1 476 ? 33.728 14.601 -104.064 1.00 30.95 476 LEU A C 1
ATOM 3864 O O . LEU A 1 476 ? 34.741 14.933 -104.666 1.00 30.95 476 LEU A O 1
ATOM 3868 N N . GLY A 1 477 ? 33.702 14.774 -102.740 1.00 28.55 477 GLY A N 1
ATOM 3869 C CA . GLY A 1 477 ? 32.641 14.470 -101.769 1.00 28.55 477 GLY A CA 1
ATOM 3870 C C . GLY A 1 477 ? 33.160 13.589 -100.636 1.00 28.55 477 GLY A C 1
ATOM 3871 O O . GLY A 1 477 ? 33.494 12.432 -100.864 1.00 28.55 477 GLY A O 1
ATOM 3872 N N . GLY A 1 478 ? 33.212 14.135 -99.421 1.00 30.09 478 GLY A N 1
ATOM 3873 C CA . GLY A 1 478 ? 33.653 13.418 -98.226 1.00 30.09 478 GLY A CA 1
ATOM 3874 C C . GLY A 1 478 ? 33.959 14.372 -97.075 1.00 30.09 478 GLY A C 1
ATOM 3875 O O . GLY A 1 478 ? 34.699 15.339 -97.248 1.00 30.09 478 GLY A O 1
ATOM 3876 N N . GLU A 1 479 ? 33.382 14.099 -95.907 1.00 35.03 479 GLU A N 1
ATOM 3877 C CA . GLU A 1 479 ? 33.792 14.715 -94.641 1.00 35.03 479 GLU A CA 1
ATOM 3878 C C . GLU A 1 479 ? 35.173 14.171 -94.206 1.00 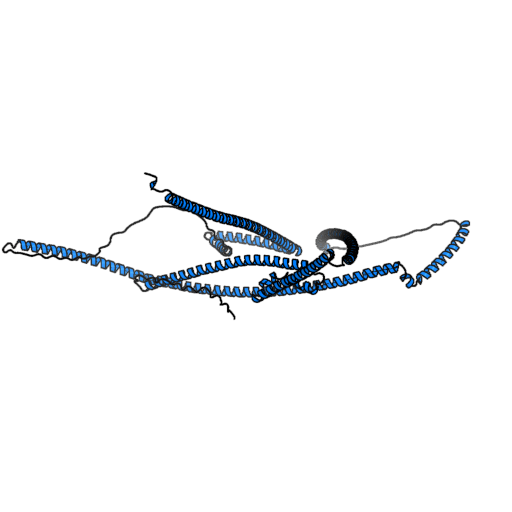35.03 479 GLU A C 1
ATOM 3880 O O . GLU A 1 479 ? 35.685 13.209 -94.789 1.00 35.03 479 GLU A O 1
ATOM 3885 N N . PRO A 1 480 ? 35.782 14.742 -93.154 1.00 36.16 480 PRO A N 1
ATOM 3886 C CA . PRO A 1 480 ? 35.560 14.064 -91.877 1.00 36.16 480 PRO A CA 1
ATOM 3887 C C . PRO A 1 480 ? 35.317 14.999 -90.686 1.00 36.16 480 PRO A C 1
ATOM 3889 O O . PRO A 1 480 ? 35.882 16.087 -90.574 1.00 36.16 480 PRO A O 1
ATOM 3892 N N . SER A 1 481 ? 34.537 14.486 -89.737 1.00 33.38 481 SER A N 1
ATOM 3893 C CA . SER A 1 481 ? 34.525 14.949 -88.351 1.00 33.38 481 SER A CA 1
ATOM 3894 C C . SER A 1 481 ? 35.855 14.635 -87.658 1.00 33.38 481 SER A C 1
ATOM 3896 O O . SER A 1 481 ? 36.311 13.494 -87.709 1.00 33.38 481 SER A O 1
ATOM 3898 N N . GLU A 1 482 ? 36.424 15.602 -86.935 1.00 28.64 482 GLU A N 1
ATOM 3899 C CA . GLU A 1 482 ? 37.051 15.319 -85.639 1.00 28.64 482 GLU A CA 1
ATOM 3900 C C . GLU A 1 482 ? 37.078 16.576 -84.751 1.00 28.64 482 GLU A C 1
ATOM 3902 O O . GLU A 1 482 ? 37.089 17.707 -85.240 1.00 28.64 482 GLU A O 1
ATOM 3907 N N . ALA A 1 483 ? 37.058 16.388 -83.431 1.00 34.66 483 ALA A N 1
ATOM 3908 C CA . ALA A 1 483 ? 36.990 17.481 -82.464 1.00 34.66 483 ALA A CA 1
ATOM 3909 C C . ALA A 1 483 ? 38.382 17.995 -82.058 1.00 34.66 483 ALA A C 1
ATOM 3911 O O . ALA A 1 483 ? 39.293 17.215 -81.785 1.00 34.66 483 ALA A O 1
ATOM 3912 N N . THR A 1 484 ? 38.517 19.313 -81.880 1.00 29.08 484 THR A N 1
ATOM 3913 C CA . THR A 1 484 ? 39.646 19.921 -81.156 1.00 29.08 484 THR A CA 1
ATOM 3914 C C . THR A 1 484 ? 39.151 20.692 -79.943 1.00 29.08 484 THR A C 1
ATOM 3916 O O . THR A 1 484 ? 38.262 21.533 -80.053 1.00 29.08 484 THR A O 1
ATOM 3919 N N . SER A 1 485 ? 39.742 20.408 -78.787 1.00 28.92 485 SER A N 1
ATOM 3920 C CA . SER A 1 485 ? 39.397 20.998 -77.494 1.00 28.92 485 SER A CA 1
ATOM 3921 C C . SER A 1 485 ? 40.319 22.163 -77.100 1.00 28.92 485 SER A C 1
ATOM 3923 O O . SER A 1 485 ? 41.309 22.449 -77.774 1.00 28.92 485 SER A O 1
ATOM 3925 N N . SER A 1 486 ? 40.044 22.706 -75.906 1.00 30.34 486 SER A N 1
ATOM 3926 C CA . SER A 1 486 ? 40.974 23.358 -74.961 1.00 30.34 486 SER A CA 1
ATOM 3927 C C . SER A 1 486 ? 41.075 24.891 -74.946 1.00 30.34 486 SER A C 1
ATOM 3929 O O . SER A 1 486 ? 40.985 25.563 -75.967 1.00 30.34 486 SER A O 1
ATOM 3931 N N . GLY A 1 487 ? 41.308 25.404 -73.728 1.00 26.02 487 GLY A N 1
ATOM 3932 C CA . GLY A 1 487 ? 41.468 26.821 -73.386 1.00 26.02 487 GLY A CA 1
ATOM 3933 C C . GLY A 1 487 ? 40.232 27.412 -72.683 1.00 26.02 487 GLY A C 1
ATOM 3934 O O . GLY A 1 487 ? 39.147 27.372 -73.246 1.00 26.02 487 GLY A O 1
ATOM 3935 N N . ALA A 1 488 ? 40.319 27.966 -71.470 1.00 29.22 488 ALA A N 1
ATOM 3936 C CA . ALA A 1 488 ? 41.422 27.943 -70.502 1.00 29.22 488 ALA A CA 1
ATOM 3937 C C . ALA A 1 488 ? 40.894 28.167 -69.063 1.00 29.22 488 ALA A C 1
ATOM 3939 O O . ALA A 1 488 ? 39.716 28.446 -68.857 1.00 29.22 488 ALA A O 1
ATOM 3940 N N . GLU A 1 489 ? 41.791 28.050 -68.083 1.00 28.84 489 GLU A N 1
ATOM 3941 C CA . GLU A 1 489 ? 41.640 28.554 -66.705 1.00 28.84 489 GLU A CA 1
ATOM 3942 C C . GLU A 1 489 ? 41.365 30.089 -66.713 1.00 28.84 489 GLU A C 1
ATOM 3944 O O . GLU A 1 489 ? 41.564 30.738 -67.737 1.00 28.84 489 GLU A O 1
ATOM 3949 N N . GLN A 1 490 ? 40.944 30.775 -65.641 1.00 29.56 490 GLN A N 1
ATOM 3950 C CA . GLN A 1 490 ? 41.427 30.705 -64.252 1.00 29.56 490 GLN A CA 1
ATOM 3951 C C . GLN A 1 490 ? 40.566 31.614 -63.331 1.00 29.56 490 GLN A C 1
ATOM 3953 O O . GLN A 1 490 ? 39.789 32.408 -63.846 1.00 29.56 490 GLN A O 1
ATOM 3958 N N . SER A 1 491 ? 40.800 31.553 -62.006 1.00 26.91 491 SER A N 1
ATOM 3959 C CA . SER A 1 491 ? 40.381 32.533 -60.964 1.00 26.91 491 SER A CA 1
ATOM 3960 C C . SER A 1 491 ? 38.862 32.766 -60.737 1.00 26.91 491 SER A C 1
ATOM 3962 O O . SER A 1 491 ? 38.023 32.281 -61.483 1.00 26.91 491 SER A O 1
ATOM 3964 N N . SER A 1 492 ? 38.416 33.509 -59.710 1.00 25.77 492 SER A N 1
ATOM 3965 C CA . SER A 1 492 ? 38.591 33.325 -58.249 1.00 25.77 492 SER A CA 1
ATOM 3966 C C . SER A 1 492 ? 37.600 34.223 -57.475 1.00 25.77 492 SER A C 1
ATOM 3968 O O . SER A 1 492 ? 37.332 35.333 -57.916 1.00 25.77 492 SER A O 1
ATOM 3970 N N . SER A 1 493 ? 37.164 33.796 -56.280 1.00 26.55 493 SER A N 1
ATOM 3971 C CA . SER A 1 493 ? 36.607 34.618 -55.173 1.00 26.55 493 SER A CA 1
ATOM 3972 C C . SER A 1 493 ? 35.418 35.587 -55.399 1.00 26.55 493 SER A C 1
ATOM 3974 O O . SER A 1 493 ? 35.587 36.666 -55.959 1.00 26.55 493 SER A O 1
ATOM 3976 N N . GLY A 1 494 ? 34.320 35.345 -54.664 1.00 25.23 494 GLY A N 1
ATOM 3977 C CA . GLY A 1 494 ? 33.752 36.375 -53.766 1.00 25.23 494 GLY A CA 1
ATOM 3978 C C . GLY A 1 494 ? 32.310 36.864 -54.002 1.00 25.23 494 GLY A C 1
ATOM 3979 O O . GLY A 1 494 ? 31.880 37.024 -55.136 1.00 25.23 494 GLY A O 1
ATOM 3980 N N . SER A 1 495 ? 31.633 37.203 -52.887 1.00 28.41 495 SER A N 1
ATOM 3981 C CA . SER A 1 495 ? 30.296 37.842 -52.770 1.00 28.41 495 SER A CA 1
ATOM 3982 C C . SER A 1 495 ? 29.076 37.014 -53.232 1.00 28.41 495 SER A C 1
ATOM 3984 O O . SER A 1 495 ? 29.161 36.263 -54.191 1.00 28.41 495 SER A O 1
ATOM 3986 N N . THR A 1 496 ? 27.892 37.075 -52.597 1.00 26.00 496 THR A N 1
ATOM 3987 C CA . THR A 1 496 ? 27.411 37.843 -51.413 1.00 26.00 496 THR A CA 1
ATOM 3988 C C . THR A 1 496 ? 26.155 37.182 -50.816 1.00 26.00 496 THR A C 1
ATOM 3990 O O . THR A 1 496 ? 25.324 36.787 -51.618 1.00 26.00 496 THR A O 1
ATOM 3993 N N . ARG A 1 497 ? 25.998 37.227 -49.470 1.00 28.81 497 ARG A N 1
ATOM 3994 C CA . ARG A 1 497 ? 24.758 37.451 -48.651 1.00 28.81 497 ARG A CA 1
ATOM 3995 C C . ARG A 1 497 ? 23.475 36.613 -48.937 1.00 28.81 497 ARG A C 1
ATOM 3997 O O . ARG A 1 497 ? 23.245 36.170 -50.045 1.00 28.81 497 ARG A O 1
ATOM 4004 N N . ASP A 1 498 ? 22.546 36.370 -48.004 1.00 25.73 498 ASP A N 1
ATOM 4005 C CA . ASP A 1 498 ? 22.372 36.754 -46.586 1.00 25.73 498 ASP A CA 1
ATOM 4006 C C . ASP A 1 498 ? 21.497 35.703 -45.844 1.00 25.73 498 ASP A C 1
ATOM 4008 O O . ASP A 1 498 ? 21.004 34.776 -46.487 1.00 25.73 498 ASP A O 1
ATOM 4012 N N . GLY A 1 499 ? 21.215 35.888 -44.542 1.00 27.67 499 GLY A N 1
ATOM 4013 C CA . GLY A 1 499 ? 19.976 35.355 -43.929 1.00 27.67 499 GLY A CA 1
ATOM 4014 C C . GLY A 1 499 ? 20.074 34.303 -42.807 1.00 27.67 499 GLY A C 1
ATOM 4015 O O . GLY A 1 499 ? 19.561 33.196 -42.949 1.00 27.67 499 GLY A O 1
ATOM 4016 N N . THR A 1 500 ? 20.627 34.666 -41.646 1.00 27.69 500 THR A N 1
ATOM 4017 C CA . THR A 1 500 ? 20.277 34.051 -40.339 1.00 27.69 500 THR A CA 1
ATOM 4018 C C . THR A 1 500 ? 19.141 34.871 -39.682 1.00 27.69 500 THR A C 1
ATOM 4020 O O . THR A 1 500 ? 18.936 36.017 -40.072 1.00 27.69 500 THR A O 1
ATOM 4023 N N . ALA A 1 501 ? 18.319 34.426 -38.720 1.00 28.75 501 ALA A N 1
ATOM 4024 C CA . ALA A 1 501 ? 18.272 33.260 -37.815 1.00 28.75 501 ALA A CA 1
ATOM 4025 C C . ALA A 1 501 ? 16.779 33.031 -37.391 1.00 28.75 501 ALA A C 1
ATOM 4027 O O . ALA A 1 501 ? 15.899 33.493 -38.118 1.00 28.75 501 ALA A O 1
ATOM 4028 N N . PRO A 1 502 ? 16.428 32.534 -36.180 1.00 43.00 502 PRO A N 1
ATOM 4029 C CA . PRO A 1 502 ? 16.869 31.354 -35.413 1.00 43.00 502 PRO A CA 1
ATOM 4030 C C . PRO A 1 502 ? 15.684 30.373 -35.147 1.00 43.00 502 PRO A C 1
ATOM 4032 O O . PRO A 1 502 ? 14.570 30.636 -35.584 1.00 43.00 502 PRO A O 1
ATOM 4035 N N . VAL A 1 503 ? 15.895 29.284 -34.382 1.00 28.00 503 VAL A N 1
ATOM 4036 C CA . VAL A 1 503 ? 15.027 28.803 -33.260 1.00 28.00 503 VAL A CA 1
ATOM 4037 C C . VAL A 1 503 ? 15.568 27.483 -32.676 1.00 28.00 503 VAL A C 1
ATOM 4039 O O . VAL A 1 503 ? 16.255 26.717 -33.349 1.00 28.00 503 VAL A O 1
ATOM 4042 N N . GLU A 1 504 ? 15.297 27.256 -31.391 1.00 31.30 504 GLU A N 1
ATOM 4043 C CA . GLU A 1 504 ? 15.830 26.181 -30.545 1.00 31.30 504 GLU A CA 1
ATOM 4044 C C . GLU A 1 504 ? 15.293 24.771 -30.866 1.00 31.30 504 GLU A C 1
ATOM 4046 O O . GLU A 1 504 ? 14.202 24.598 -31.414 1.00 31.30 504 GLU A O 1
ATOM 4051 N N . ARG A 1 505 ? 15.989 23.745 -30.349 1.00 29.89 505 ARG A N 1
ATOM 4052 C CA . ARG A 1 505 ? 15.336 22.573 -29.735 1.00 29.89 505 ARG A CA 1
ATOM 4053 C C . ARG A 1 505 ? 16.215 21.944 -28.655 1.00 29.89 505 ARG A C 1
ATOM 4055 O O . ARG A 1 505 ? 17.393 21.681 -28.875 1.00 29.89 505 ARG A O 1
ATOM 4062 N N . GLN A 1 506 ? 15.616 21.706 -27.493 1.00 32.47 506 GLN A N 1
ATOM 4063 C CA . GLN A 1 506 ? 16.271 21.131 -26.319 1.00 32.47 506 GLN A CA 1
ATOM 4064 C C . GLN A 1 506 ? 16.645 19.655 -26.535 1.00 32.47 506 GLN A C 1
ATOM 4066 O O . GLN A 1 506 ? 15.974 18.929 -27.272 1.00 32.47 506 GLN A O 1
ATOM 4071 N N . ARG A 1 507 ? 17.654 19.187 -25.794 1.00 31.73 507 ARG A N 1
ATOM 4072 C CA . ARG A 1 507 ? 17.799 17.780 -25.403 1.00 31.73 507 ARG A CA 1
ATOM 4073 C C . ARG A 1 507 ? 18.105 17.726 -23.912 1.00 31.73 507 ARG A C 1
ATOM 4075 O O . ARG A 1 507 ? 19.020 18.403 -23.458 1.00 31.73 507 ARG A O 1
ATOM 4082 N N . GLN A 1 508 ? 17.333 16.939 -23.173 1.00 34.44 508 GLN A N 1
ATOM 4083 C CA . GLN A 1 508 ? 17.606 16.608 -21.777 1.00 34.44 508 GLN A CA 1
ATOM 4084 C C . GLN A 1 508 ? 18.228 15.212 -21.727 1.00 34.44 508 GLN A C 1
ATOM 4086 O O . GLN A 1 508 ? 17.662 14.280 -22.290 1.00 34.44 508 GLN A O 1
ATOM 4091 N N . HIS A 1 509 ? 19.370 15.090 -21.056 1.00 33.97 509 HIS A N 1
ATOM 4092 C CA . HIS A 1 509 ? 19.905 13.837 -20.524 1.00 33.97 509 HIS A CA 1
ATOM 4093 C C . HIS A 1 509 ? 20.878 14.189 -19.389 1.00 33.97 509 HIS A C 1
ATOM 4095 O O . HIS A 1 509 ? 21.991 14.639 -19.649 1.00 33.97 509 HIS A O 1
ATOM 4101 N N . GLY A 1 510 ? 20.424 14.020 -18.145 1.00 32.69 510 GLY A N 1
ATOM 4102 C CA . GLY A 1 510 ? 21.301 13.602 -17.046 1.00 32.69 510 GLY A CA 1
ATOM 4103 C C . GLY A 1 510 ? 21.371 12.064 -17.018 1.00 32.69 510 GLY A C 1
ATOM 4104 O O . GLY A 1 510 ? 20.650 11.415 -17.781 1.00 32.69 510 GLY A O 1
ATOM 4105 N N . ASP A 1 511 ? 22.198 11.431 -16.189 1.00 38.12 511 ASP A N 1
ATOM 4106 C CA . ASP A 1 511 ? 22.927 12.003 -15.035 1.00 38.12 511 ASP A CA 1
ATOM 4107 C C . ASP A 1 511 ? 24.430 11.630 -15.007 1.00 38.12 511 ASP A C 1
ATOM 4109 O O . ASP A 1 511 ? 25.223 12.244 -14.298 1.00 38.12 511 ASP A O 1
ATOM 4113 N N . ASP A 1 512 ? 24.850 10.668 -15.835 1.00 40.62 512 ASP A N 1
ATOM 4114 C CA . ASP A 1 512 ? 26.152 9.982 -15.723 1.00 40.62 512 ASP A CA 1
ATOM 4115 C C . ASP A 1 512 ? 27.373 10.817 -16.173 1.00 40.62 512 ASP A C 1
ATOM 4117 O O . ASP A 1 512 ? 28.517 10.375 -16.070 1.00 40.62 512 ASP A O 1
ATOM 4121 N N . THR A 1 513 ? 27.166 12.024 -16.706 1.00 37.34 513 THR A N 1
ATOM 4122 C CA . THR A 1 513 ? 28.240 12.859 -17.280 1.00 37.34 513 THR A CA 1
ATOM 4123 C C . THR A 1 513 ? 29.011 13.687 -16.246 1.00 37.34 513 THR A C 1
ATOM 4125 O O . THR A 1 513 ? 29.995 14.329 -16.608 1.00 37.34 513 THR A O 1
ATOM 4128 N N . VAL A 1 514 ? 28.561 13.738 -14.987 1.00 42.50 514 VAL A N 1
ATOM 4129 C CA . VAL A 1 514 ? 29.070 14.709 -14.000 1.00 42.50 514 VAL A CA 1
ATOM 4130 C C . VAL A 1 514 ? 30.430 14.309 -13.420 1.00 42.50 514 VAL A C 1
ATOM 4132 O O . VAL A 1 514 ? 31.322 15.151 -13.374 1.00 42.50 514 VAL A O 1
ATOM 4135 N N . GLU A 1 515 ? 30.634 13.044 -13.033 1.00 40.25 515 GLU A N 1
ATOM 4136 C CA . GLU A 1 515 ? 31.901 12.606 -12.413 1.00 40.25 515 GLU A CA 1
ATOM 4137 C C . GLU A 1 515 ? 33.091 12.715 -13.383 1.00 40.25 515 GLU A C 1
ATOM 4139 O O . GLU A 1 515 ? 34.100 13.336 -13.061 1.00 40.25 515 GLU A O 1
ATOM 4144 N N . ILE A 1 516 ? 32.946 12.210 -14.614 1.00 44.81 516 ILE A N 1
ATOM 4145 C CA . ILE A 1 516 ? 34.022 12.203 -15.628 1.00 44.81 516 ILE A CA 1
ATOM 4146 C C . ILE A 1 516 ? 34.428 13.629 -16.055 1.00 44.81 516 ILE A C 1
ATOM 4148 O O . ILE A 1 516 ? 35.557 13.859 -16.490 1.00 44.81 516 ILE A O 1
ATOM 4152 N N . MET A 1 517 ? 33.519 14.600 -15.941 1.00 40.28 517 MET A N 1
ATOM 4153 C CA . MET A 1 517 ? 33.775 15.990 -16.326 1.00 40.28 517 MET A CA 1
ATOM 4154 C C . MET A 1 517 ? 34.579 16.760 -15.265 1.00 40.28 517 MET A C 1
ATOM 4156 O O . MET A 1 517 ? 35.349 17.647 -15.628 1.00 40.28 517 MET A O 1
ATOM 4160 N N . LEU A 1 518 ? 34.462 16.394 -13.982 1.00 46.56 518 LEU A N 1
ATOM 4161 C CA . LEU A 1 518 ? 35.229 17.006 -12.889 1.00 46.56 518 LEU A CA 1
ATOM 4162 C C . LEU A 1 518 ? 36.726 16.661 -12.987 1.00 46.56 518 LEU A C 1
ATOM 4164 O O . LEU A 1 518 ? 37.559 17.567 -12.963 1.00 46.56 518 LEU A O 1
ATOM 4168 N N . ASP A 1 519 ? 37.055 15.383 -13.207 1.00 47.44 519 ASP A N 1
ATOM 4169 C CA . ASP A 1 519 ? 38.439 14.911 -13.398 1.00 47.44 519 ASP A CA 1
ATOM 4170 C C . ASP A 1 519 ? 39.138 15.595 -14.593 1.00 47.44 519 ASP A C 1
ATOM 4172 O O . ASP A 1 519 ? 40.354 15.811 -14.588 1.00 47.44 519 ASP A O 1
ATOM 4176 N N . LEU A 1 520 ? 38.377 15.959 -15.633 1.00 44.50 520 LEU A N 1
ATOM 4177 C CA . LEU A 1 520 ? 38.906 16.633 -16.821 1.00 44.50 520 LEU A CA 1
ATOM 4178 C C . LEU A 1 520 ? 39.104 18.146 -16.618 1.00 44.50 520 LEU A C 1
ATOM 4180 O O . LEU A 1 520 ? 40.084 18.697 -17.125 1.00 44.50 520 LEU A O 1
ATOM 4184 N N . GLU A 1 521 ? 38.229 18.822 -15.861 1.00 47.84 521 GLU A N 1
ATOM 4185 C CA . GLU A 1 521 ? 38.371 20.259 -15.565 1.00 47.84 521 GLU A CA 1
ATOM 4186 C C . GLU A 1 521 ? 39.569 20.584 -14.651 1.00 47.84 521 GLU A C 1
ATOM 4188 O O . GLU A 1 521 ? 40.132 21.680 -14.756 1.00 47.84 521 GLU A O 1
ATOM 4193 N N . GLU A 1 522 ? 39.999 19.667 -13.775 1.00 49.69 522 GLU A N 1
ATOM 4194 C CA . GLU A 1 522 ? 41.240 19.860 -13.005 1.00 49.69 522 GLU A CA 1
ATOM 4195 C C . GLU A 1 522 ? 42.486 19.770 -13.902 1.00 49.69 522 GLU A C 1
ATOM 4197 O O . GLU A 1 522 ? 43.359 20.639 -13.838 1.00 49.69 522 GLU A O 1
ATOM 4202 N N . LEU A 1 523 ? 42.542 18.790 -14.813 1.00 48.19 523 LEU A N 1
ATOM 4203 C CA . LEU A 1 523 ? 43.682 18.575 -15.720 1.00 48.19 523 LEU A CA 1
ATOM 4204 C C . LEU A 1 523 ? 43.901 19.702 -16.746 1.00 48.19 523 LEU A C 1
ATOM 4206 O O . LEU A 1 523 ? 45.021 19.901 -17.228 1.00 48.19 523 LEU A O 1
ATOM 4210 N N . GLU A 1 524 ? 42.862 20.461 -17.091 1.00 52.31 524 GLU A N 1
ATOM 4211 C CA . GLU A 1 524 ? 42.982 21.615 -17.993 1.00 52.31 524 GLU A CA 1
ATOM 4212 C C . GLU A 1 524 ? 43.486 22.882 -17.273 1.00 52.31 524 GLU A C 1
ATOM 4214 O O . GLU A 1 524 ? 44.099 23.747 -17.905 1.00 52.31 524 GLU A O 1
ATOM 4219 N N . ARG A 1 525 ? 43.303 22.983 -15.946 1.00 54.00 525 ARG A N 1
ATOM 4220 C CA . ARG A 1 525 ? 43.619 24.183 -15.143 1.00 54.00 525 ARG A CA 1
ATOM 4221 C C . ARG A 1 525 ? 45.109 24.444 -14.900 1.00 54.00 525 ARG A C 1
ATOM 4223 O O . ARG A 1 525 ? 45.444 25.547 -14.463 1.00 54.00 525 ARG A O 1
ATOM 4230 N N . ASP A 1 526 ? 45.990 23.479 -15.159 1.00 51.72 526 ASP A N 1
ATOM 4231 C CA . ASP A 1 526 ? 47.429 23.572 -14.845 1.00 51.72 526 ASP A CA 1
ATOM 4232 C C . ASP A 1 526 ? 48.337 23.878 -16.049 1.00 51.72 526 ASP A C 1
ATOM 4234 O O . ASP A 1 526 ? 49.528 24.147 -15.874 1.00 51.72 526 ASP A O 1
ATOM 4238 N N . LYS A 1 527 ? 47.788 23.949 -17.271 1.00 52.16 527 LYS A N 1
ATOM 4239 C CA . LYS A 1 527 ? 48.530 24.314 -18.494 1.00 52.16 527 LYS A CA 1
ATOM 4240 C C . LYS A 1 527 ? 48.906 25.809 -18.517 1.00 52.16 527 LYS A C 1
ATOM 4242 O O . LYS A 1 527 ? 48.306 26.600 -19.238 1.00 52.16 527 LYS A O 1
ATOM 4247 N N . GLY A 1 528 ? 49.927 26.190 -17.745 1.00 60.66 528 GLY A N 1
ATOM 4248 C CA . GLY A 1 528 ? 50.536 27.529 -17.779 1.00 60.66 528 GLY A CA 1
ATOM 4249 C C . GLY A 1 528 ? 51.016 28.092 -16.437 1.00 60.66 528 GLY A C 1
ATOM 4250 O O . GLY A 1 528 ? 51.606 29.171 -16.425 1.00 60.66 528 GLY A O 1
ATOM 4251 N N . LYS A 1 529 ? 50.785 27.395 -15.318 1.00 55.34 529 LYS A N 1
ATOM 4252 C CA . LYS A 1 529 ? 51.311 27.781 -13.996 1.00 55.34 529 LYS A CA 1
ATOM 4253 C C . LYS A 1 529 ? 52.782 27.382 -13.874 1.00 55.34 529 LYS A C 1
ATOM 4255 O O . LYS A 1 529 ? 53.193 26.363 -14.421 1.00 55.34 529 LYS A O 1
ATOM 4260 N N . SER A 1 530 ? 53.568 28.142 -13.116 1.00 69.81 530 SER A N 1
ATOM 4261 C CA . SER A 1 530 ? 54.919 27.714 -12.730 1.00 69.81 530 SER A CA 1
ATOM 4262 C C . SER A 1 530 ? 54.880 26.669 -11.606 1.00 69.81 530 SER A C 1
ATOM 4264 O O . SER A 1 530 ? 53.983 26.692 -10.760 1.00 69.81 530 SER A O 1
ATOM 4266 N N . ASP A 1 531 ? 55.895 25.805 -11.511 1.00 66.75 531 ASP A N 1
ATOM 4267 C CA . ASP A 1 531 ? 56.025 24.817 -10.423 1.00 66.75 531 ASP A CA 1
ATOM 4268 C C . ASP A 1 531 ? 55.914 25.472 -9.032 1.00 66.75 531 ASP A C 1
ATOM 4270 O O . ASP A 1 531 ? 55.317 24.925 -8.107 1.00 66.75 531 ASP A O 1
ATOM 4274 N N . ALA A 1 532 ? 56.436 26.694 -8.886 1.00 69.44 532 ALA A N 1
ATOM 4275 C CA . ALA A 1 532 ? 56.380 27.481 -7.654 1.00 69.44 532 ALA A CA 1
ATOM 4276 C C . ALA A 1 532 ? 54.980 28.040 -7.322 1.00 69.44 532 ALA A C 1
ATOM 4278 O O . ALA A 1 532 ? 54.765 28.522 -6.206 1.00 69.44 532 ALA A O 1
ATOM 4279 N N . GLU A 1 533 ? 54.043 28.022 -8.271 1.00 72.12 533 GLU A N 1
ATOM 4280 C CA . GLU A 1 533 ? 52.617 28.318 -8.082 1.00 72.12 533 GLU A CA 1
ATOM 4281 C C . GLU A 1 533 ? 51.837 27.041 -7.787 1.00 72.12 533 GLU A C 1
ATOM 4283 O O . GLU A 1 533 ? 51.087 27.024 -6.816 1.00 72.12 533 GLU A O 1
ATOM 4288 N N . ILE A 1 534 ? 52.098 25.956 -8.523 1.00 72.94 534 ILE A N 1
ATOM 4289 C CA . ILE A 1 534 ? 51.509 24.631 -8.270 1.00 72.94 534 ILE A CA 1
ATOM 4290 C C . ILE A 1 534 ? 51.852 24.162 -6.843 1.00 72.94 534 ILE A C 1
ATOM 4292 O O . ILE A 1 534 ? 50.968 23.790 -6.078 1.00 72.94 534 ILE A O 1
ATOM 4296 N N . ILE A 1 535 ? 53.110 24.301 -6.405 1.00 73.62 535 ILE A N 1
ATOM 4297 C CA . ILE A 1 535 ? 53.539 23.990 -5.027 1.00 73.62 535 ILE A CA 1
ATOM 4298 C C . ILE A 1 535 ? 52.876 24.908 -3.982 1.00 73.62 535 ILE A C 1
ATOM 4300 O O . ILE A 1 535 ? 52.678 24.492 -2.839 1.00 73.62 535 ILE A O 1
ATOM 4304 N N . ARG A 1 536 ? 52.525 26.154 -4.331 1.00 79.31 536 ARG A N 1
ATOM 4305 C CA . ARG A 1 536 ? 51.783 27.060 -3.432 1.00 79.31 536 ARG A CA 1
ATOM 4306 C C . ARG A 1 536 ? 50.321 26.650 -3.313 1.00 79.31 536 ARG A C 1
ATOM 4308 O O . ARG A 1 536 ? 49.806 26.611 -2.199 1.00 79.31 536 ARG A O 1
ATOM 4315 N N . GLU A 1 537 ? 49.695 26.315 -4.432 1.00 78.25 537 GLU A N 1
ATOM 4316 C CA . GLU A 1 537 ? 48.306 25.875 -4.495 1.00 78.25 537 GLU A CA 1
ATOM 4317 C C . GLU A 1 537 ? 48.126 24.536 -3.768 1.00 78.25 537 GLU A C 1
ATOM 4319 O O . GLU A 1 537 ? 47.334 24.456 -2.835 1.00 78.25 537 GLU A O 1
ATOM 4324 N N . LEU A 1 538 ? 48.971 23.537 -4.043 1.00 73.75 538 LEU A N 1
ATOM 4325 C CA . LEU A 1 538 ? 48.974 22.257 -3.322 1.00 73.75 538 LEU A CA 1
ATOM 4326 C C . LEU A 1 538 ? 49.208 22.423 -1.809 1.00 73.75 538 LEU A C 1
ATOM 4328 O O . LEU A 1 538 ? 48.634 21.685 -1.013 1.00 73.75 538 LEU A O 1
ATOM 4332 N N . ARG A 1 539 ? 50.006 23.411 -1.372 1.00 74.75 539 ARG A N 1
ATOM 4333 C CA . ARG A 1 539 ? 50.156 23.744 0.061 1.00 74.75 539 ARG A CA 1
ATOM 4334 C C . ARG A 1 539 ? 48.916 24.423 0.647 1.00 74.75 539 ARG A C 1
ATOM 4336 O O . ARG A 1 539 ? 48.608 24.186 1.812 1.00 74.75 539 ARG A O 1
ATOM 4343 N N . SER A 1 540 ? 48.216 25.243 -0.135 1.00 79.25 540 SER A N 1
ATOM 4344 C CA . SER A 1 540 ? 46.933 25.850 0.242 1.00 79.25 540 SER A CA 1
ATOM 4345 C C . SER A 1 540 ? 45.860 24.772 0.422 1.00 79.25 540 SER A C 1
ATOM 4347 O O . SER A 1 540 ? 45.236 24.679 1.479 1.00 79.25 540 SER A O 1
ATOM 4349 N N . GLN A 1 541 ? 45.732 23.881 -0.564 1.00 73.56 541 GLN A N 1
ATOM 4350 C CA . GLN A 1 541 ? 44.807 22.749 -0.564 1.00 73.56 541 GLN A CA 1
ATOM 4351 C C . GLN A 1 541 ? 45.119 21.750 0.556 1.00 73.56 541 GLN A C 1
ATOM 4353 O O . GLN A 1 541 ? 44.209 21.354 1.278 1.00 73.56 541 GLN A O 1
ATOM 4358 N N . LEU A 1 542 ? 46.394 21.410 0.784 1.00 82.00 542 LEU A N 1
ATOM 4359 C CA . LEU A 1 542 ? 46.807 20.556 1.903 1.00 82.00 542 LEU A CA 1
ATOM 4360 C C . LEU A 1 542 ? 46.457 21.183 3.259 1.00 82.00 542 LEU A C 1
ATOM 4362 O O . LEU A 1 542 ? 45.931 20.493 4.129 1.00 82.00 542 LEU A O 1
ATOM 4366 N N . LYS A 1 543 ? 46.707 22.488 3.441 1.00 89.12 543 LYS A N 1
ATOM 4367 C CA . LYS A 1 543 ? 46.344 23.208 4.671 1.00 89.12 543 LYS A CA 1
ATOM 4368 C C . LYS A 1 543 ? 44.828 23.225 4.884 1.00 89.12 543 LYS A C 1
ATOM 4370 O O . LYS A 1 543 ? 44.386 22.996 6.008 1.00 89.12 543 LYS A O 1
ATOM 4375 N N . LYS A 1 544 ? 44.048 23.435 3.819 1.00 86.69 544 LYS A N 1
ATOM 4376 C CA . LYS A 1 544 ? 42.584 23.369 3.865 1.00 86.69 544 LYS A CA 1
ATOM 4377 C C . LYS A 1 544 ? 42.104 21.961 4.235 1.00 86.69 544 LYS A C 1
ATOM 4379 O O . LYS A 1 544 ? 41.389 21.822 5.214 1.00 86.69 544 LYS A O 1
ATOM 4384 N N . ALA A 1 545 ? 42.587 20.917 3.562 1.00 78.62 545 ALA A N 1
ATOM 4385 C CA . ALA A 1 545 ? 42.245 19.527 3.875 1.00 78.62 545 ALA A CA 1
ATOM 4386 C C . ALA A 1 545 ? 42.667 19.116 5.301 1.00 78.62 545 ALA A C 1
ATOM 4388 O O . ALA A 1 545 ? 42.010 18.301 5.949 1.00 78.62 545 ALA A O 1
ATOM 4389 N N . GLU A 1 546 ? 43.750 19.690 5.830 1.00 81.25 546 GLU A N 1
ATOM 4390 C CA . GLU A 1 546 ? 44.128 19.557 7.236 1.00 81.25 546 GLU A CA 1
ATOM 4391 C C . GLU A 1 546 ? 43.167 20.262 8.205 1.00 81.25 546 GLU A C 1
ATOM 4393 O O . GLU A 1 546 ? 43.013 19.801 9.336 1.00 81.25 546 GLU A O 1
ATOM 4398 N N . GLU A 1 547 ? 42.576 21.387 7.808 1.00 86.06 547 GLU A N 1
ATOM 4399 C CA . GLU A 1 547 ? 41.582 22.147 8.574 1.00 86.06 547 GLU A CA 1
ATOM 4400 C C . GLU A 1 547 ? 40.220 21.436 8.522 1.00 86.06 547 GLU A C 1
ATOM 4402 O O . GLU A 1 547 ? 39.711 21.060 9.579 1.00 86.06 547 GLU A O 1
ATOM 4407 N N . ASP A 1 548 ? 39.747 21.056 7.332 1.00 81.38 548 ASP A N 1
ATOM 4408 C CA . ASP A 1 548 ? 38.569 20.206 7.103 1.00 81.38 548 ASP A CA 1
ATOM 4409 C C . ASP A 1 548 ? 38.651 18.897 7.928 1.00 81.38 548 ASP A C 1
ATOM 4411 O O . ASP A 1 548 ? 37.689 18.473 8.568 1.00 81.38 548 ASP A O 1
ATOM 4415 N N . LYS A 1 549 ? 39.835 18.266 8.001 1.00 84.69 549 LYS A N 1
ATOM 4416 C CA . LYS A 1 549 ? 40.091 17.063 8.819 1.00 84.69 549 LYS A CA 1
ATOM 4417 C C . LYS A 1 549 ? 40.040 17.324 10.330 1.00 84.69 549 LYS A C 1
ATOM 4419 O O . LYS A 1 549 ? 39.672 16.420 11.086 1.00 84.69 549 LYS A O 1
ATOM 4424 N N . LYS A 1 550 ? 40.427 18.517 10.795 1.00 85.88 550 LYS A N 1
ATOM 4425 C CA . LYS A 1 550 ? 40.325 18.917 12.214 1.00 85.88 550 LYS A CA 1
ATOM 4426 C C . LYS A 1 550 ? 38.863 19.182 12.578 1.00 85.88 550 LYS A C 1
ATOM 4428 O O . LYS A 1 550 ? 38.415 18.694 13.615 1.00 85.88 550 LYS A O 1
ATOM 4433 N N . GLU A 1 551 ? 38.112 19.849 11.703 1.00 83.94 551 GLU A N 1
ATOM 4434 C CA . GLU A 1 551 ? 36.671 20.072 11.863 1.00 83.94 551 GLU A CA 1
ATOM 4435 C C . GLU A 1 551 ? 35.882 18.760 11.835 1.00 83.94 551 GLU A C 1
ATOM 4437 O O . GLU A 1 551 ? 35.125 18.489 12.765 1.00 83.94 551 GLU A O 1
ATOM 4442 N N . LEU A 1 552 ? 36.127 17.876 10.861 1.00 79.31 552 LEU A N 1
ATOM 4443 C CA . LEU A 1 552 ? 35.475 16.565 10.786 1.00 79.31 552 LEU A CA 1
ATOM 4444 C C . LEU A 1 552 ? 35.783 15.695 12.015 1.00 79.31 552 LEU A C 1
ATOM 4446 O O . LEU A 1 552 ? 34.912 14.964 12.491 1.00 79.31 552 LEU A O 1
ATOM 4450 N N . LYS A 1 553 ? 36.996 15.793 12.580 1.00 81.69 553 LYS A N 1
ATOM 4451 C CA . LYS A 1 553 ? 37.329 15.124 13.845 1.00 81.69 553 LYS A CA 1
ATOM 4452 C C . LYS A 1 553 ? 36.563 15.728 15.027 1.00 81.69 553 LYS A C 1
ATOM 4454 O O . LYS A 1 553 ? 36.035 14.968 15.833 1.00 81.69 553 LYS A O 1
ATOM 4459 N N . LEU A 1 554 ? 36.473 17.055 15.130 1.00 80.81 554 LEU A N 1
ATOM 4460 C CA . LEU A 1 554 ? 35.690 17.732 16.171 1.00 80.81 554 LEU A CA 1
ATOM 4461 C C . LEU A 1 554 ? 34.196 17.378 16.070 1.00 80.81 554 LEU A C 1
ATOM 4463 O O . LEU A 1 554 ? 33.552 17.114 17.086 1.00 80.81 554 LEU A O 1
ATOM 4467 N N . LEU A 1 555 ? 33.664 17.297 14.849 1.00 76.88 555 LEU A N 1
ATOM 4468 C CA . LEU A 1 555 ? 32.294 16.877 14.563 1.00 76.88 555 LEU A CA 1
ATOM 4469 C C . LEU A 1 555 ? 32.065 15.406 14.950 1.00 76.88 555 LEU A C 1
ATOM 4471 O O . LEU A 1 555 ? 31.059 15.075 15.567 1.00 76.88 555 LEU A O 1
ATOM 4475 N N . LEU A 1 556 ? 33.025 14.521 14.668 1.00 78.25 556 LEU A N 1
ATOM 4476 C CA . LEU A 1 556 ? 32.968 13.115 15.071 1.00 78.25 556 LEU A CA 1
ATOM 4477 C C . LEU A 1 556 ? 33.077 12.936 16.595 1.00 78.25 556 LEU A C 1
ATOM 4479 O O . LEU A 1 556 ? 32.366 12.112 17.168 1.00 78.25 556 LEU A O 1
ATOM 4483 N N . ASP A 1 557 ? 33.958 13.680 17.264 1.00 76.88 557 ASP A N 1
ATOM 4484 C CA . ASP A 1 557 ? 34.165 13.561 18.709 1.00 76.88 557 ASP A CA 1
ATOM 4485 C C . ASP A 1 557 ? 33.017 14.208 19.510 1.00 76.88 557 ASP A C 1
ATOM 4487 O O . ASP A 1 557 ? 32.640 13.670 20.551 1.00 76.88 557 ASP A O 1
ATOM 4491 N N . THR A 1 558 ? 32.367 15.259 18.993 1.00 73.75 558 THR A N 1
ATOM 4492 C CA . THR A 1 558 ? 31.078 15.744 19.527 1.00 73.75 558 THR A CA 1
ATOM 4493 C C . THR A 1 558 ? 29.940 14.754 19.252 1.00 73.75 558 THR A C 1
ATOM 4495 O O . THR A 1 558 ? 29.198 14.419 20.173 1.00 73.75 558 THR A O 1
ATOM 4498 N N . TYR A 1 559 ? 29.846 14.169 18.051 1.00 74.06 559 TYR A N 1
ATOM 4499 C CA . TYR A 1 559 ? 28.847 13.133 17.734 1.00 74.06 559 TYR A CA 1
ATOM 4500 C C . TYR A 1 559 ? 28.986 11.865 18.601 1.00 74.06 559 TYR A C 1
ATOM 4502 O O . TYR A 1 559 ? 27.992 11.200 18.882 1.00 74.06 559 TYR A O 1
ATOM 4510 N N . LYS A 1 560 ? 30.193 11.536 19.086 1.00 78.31 560 LYS A N 1
ATOM 4511 C CA . LYS A 1 560 ? 30.404 10.479 20.099 1.00 78.31 560 LYS A CA 1
ATOM 4512 C C . LYS A 1 560 ? 29.900 10.870 21.491 1.00 78.31 560 LYS A C 1
ATOM 4514 O O . LYS A 1 560 ? 29.412 9.996 22.201 1.00 78.31 560 LYS A O 1
ATOM 4519 N N . GLN A 1 561 ? 30.048 12.138 21.881 1.00 80.25 561 GLN A N 1
ATOM 4520 C CA . GLN A 1 561 ? 29.641 12.650 23.198 1.00 80.25 561 GLN A CA 1
ATOM 4521 C C . GLN A 1 561 ? 28.120 12.802 23.330 1.00 80.25 561 GLN A C 1
ATOM 4523 O O . GLN A 1 561 ? 27.588 12.667 24.428 1.00 80.25 561 GLN A O 1
ATOM 4528 N N . VAL A 1 562 ? 27.404 13.037 22.226 1.00 79.12 562 VAL A N 1
ATOM 4529 C CA . VAL A 1 562 ? 25.934 13.075 22.225 1.00 79.12 562 VAL A CA 1
ATOM 4530 C C . VAL A 1 562 ? 25.364 11.660 22.466 1.00 79.12 562 VAL A C 1
ATOM 4532 O O . VAL A 1 562 ? 25.749 10.727 21.748 1.00 79.12 562 VAL A O 1
ATOM 4535 N N . PRO A 1 563 ? 24.421 11.462 23.413 1.00 84.12 563 PRO A N 1
ATOM 4536 C CA . PRO A 1 563 ? 23.761 10.174 23.639 1.00 84.12 563 PRO A CA 1
ATOM 4537 C C . PRO A 1 563 ? 23.124 9.587 22.371 1.00 84.12 563 PRO A C 1
ATOM 4539 O O . PRO A 1 563 ? 22.709 10.318 21.467 1.00 84.12 563 PRO A O 1
ATOM 4542 N N . LYS A 1 564 ? 23.040 8.251 22.290 1.00 83.88 564 LYS A N 1
ATOM 4543 C CA . LYS A 1 564 ? 22.491 7.563 21.106 1.00 83.88 564 LYS A CA 1
ATOM 4544 C C . LYS A 1 564 ? 21.049 7.997 20.830 1.00 83.88 564 LYS A C 1
ATOM 4546 O O . LYS A 1 564 ? 20.731 8.339 19.702 1.00 83.88 564 LYS A O 1
ATOM 4551 N N . GLU A 1 565 ? 20.220 8.069 21.865 1.00 80.94 565 GLU A N 1
ATOM 4552 C CA . GLU A 1 565 ? 18.808 8.461 21.778 1.00 80.94 565 GLU A CA 1
ATOM 4553 C C . GLU A 1 565 ? 18.628 9.875 21.209 1.00 80.94 565 GLU A C 1
ATOM 4555 O O . GLU A 1 565 ? 17.760 10.100 20.370 1.00 80.94 565 GLU A O 1
ATOM 4560 N N . THR A 1 566 ? 19.487 10.825 21.588 1.00 79.94 566 THR A N 1
ATOM 4561 C CA . THR A 1 566 ? 19.464 12.189 21.041 1.00 79.94 566 THR A CA 1
ATOM 4562 C C . THR A 1 566 ? 19.849 12.211 19.558 1.00 79.94 566 THR A C 1
ATOM 4564 O O . THR A 1 566 ? 19.243 12.947 18.781 1.00 79.94 566 THR A O 1
ATOM 4567 N N . ARG A 1 567 ? 20.818 11.382 19.138 1.00 80.31 567 ARG A N 1
ATOM 4568 C CA . ARG A 1 567 ? 21.195 11.226 17.721 1.00 80.31 567 ARG A CA 1
ATOM 4569 C C . ARG A 1 567 ? 20.094 10.560 16.905 1.00 80.31 567 ARG A C 1
ATOM 4571 O O . ARG A 1 567 ? 19.732 11.084 15.856 1.00 80.31 567 ARG A O 1
ATOM 4578 N N . ASP A 1 568 ? 19.529 9.468 17.407 1.00 83.06 568 ASP A N 1
ATOM 4579 C CA . ASP A 1 568 ? 18.433 8.745 16.763 1.00 83.06 568 ASP A CA 1
ATOM 4580 C C . ASP A 1 568 ? 17.190 9.652 16.641 1.00 83.06 568 ASP A C 1
ATOM 4582 O O . ASP A 1 568 ? 16.577 9.711 15.577 1.00 83.06 568 ASP A O 1
ATOM 4586 N N . LYS A 1 569 ? 16.878 10.463 17.666 1.00 83.50 569 LYS A N 1
ATOM 4587 C CA . LYS A 1 569 ? 15.813 11.484 17.629 1.00 83.50 569 LYS A CA 1
ATOM 4588 C C . LYS A 1 569 ? 16.057 12.557 16.563 1.00 83.50 569 LYS A C 1
ATOM 4590 O O . LYS A 1 569 ? 15.135 12.896 15.826 1.00 83.50 569 LYS A O 1
ATOM 4595 N N . VAL A 1 570 ? 17.279 13.081 16.438 1.00 83.44 570 VAL A N 1
ATOM 4596 C CA . VAL A 1 570 ? 17.622 14.061 15.386 1.00 83.44 570 VAL A CA 1
ATOM 4597 C C . VAL A 1 570 ? 17.581 13.425 13.992 1.00 83.44 570 VAL A C 1
ATOM 4599 O O . VAL A 1 570 ? 17.109 14.061 13.050 1.00 83.44 570 VAL A O 1
ATOM 4602 N N . ALA A 1 571 ? 18.006 12.167 13.849 1.00 79.31 571 ALA A N 1
ATOM 4603 C CA . ALA A 1 571 ? 17.910 11.425 12.593 1.00 79.31 571 ALA A CA 1
ATOM 4604 C C . ALA A 1 571 ? 16.448 11.176 12.177 1.00 79.31 571 ALA A C 1
ATOM 4606 O O . ALA A 1 571 ? 16.114 11.370 11.008 1.00 79.31 571 ALA A O 1
ATOM 4607 N N . LEU A 1 572 ? 15.573 10.826 13.128 1.00 82.31 572 LEU A N 1
ATOM 4608 C CA . LEU A 1 572 ? 14.132 10.677 12.905 1.00 82.31 572 LEU A CA 1
ATOM 4609 C C . LEU A 1 572 ? 13.480 12.004 12.495 1.00 82.31 572 LEU A C 1
ATOM 4611 O O . LEU A 1 572 ? 12.828 12.042 11.458 1.00 82.31 572 LEU A O 1
ATOM 4615 N N . LEU A 1 573 ? 13.735 13.105 13.212 1.00 84.75 573 LEU A N 1
ATOM 4616 C CA . LEU A 1 573 ? 13.231 14.440 12.844 1.00 84.75 573 LEU A CA 1
ATOM 4617 C C . LEU A 1 573 ? 13.731 14.893 11.457 1.00 84.75 573 LEU A C 1
ATOM 4619 O O . LEU A 1 573 ? 13.008 15.544 10.703 1.00 84.75 573 LEU A O 1
ATOM 4623 N N . ALA A 1 574 ? 14.965 14.536 11.084 1.00 83.19 574 ALA A N 1
ATOM 4624 C CA . ALA A 1 574 ? 15.506 14.816 9.755 1.00 83.19 574 ALA A CA 1
ATOM 4625 C C . ALA A 1 574 ? 14.884 13.936 8.652 1.00 83.19 574 ALA A C 1
ATOM 4627 O O . ALA A 1 574 ? 14.768 14.395 7.515 1.00 83.19 574 ALA A O 1
ATOM 4628 N N . ALA A 1 575 ? 14.488 12.699 8.964 1.00 84.31 575 ALA A N 1
ATOM 4629 C CA . ALA A 1 575 ? 13.774 11.811 8.048 1.00 84.31 575 ALA A CA 1
ATOM 4630 C C . ALA A 1 575 ? 12.305 12.235 7.877 1.00 84.31 575 ALA A C 1
ATOM 4632 O O . ALA A 1 575 ? 11.837 12.362 6.749 1.00 84.31 575 ALA A O 1
ATOM 4633 N N . GLU A 1 576 ? 11.615 12.552 8.975 1.00 86.88 576 GLU A N 1
ATOM 4634 C CA . GLU A 1 576 ? 10.258 13.108 8.998 1.00 86.88 576 GLU A CA 1
ATOM 4635 C C . GLU A 1 576 ? 10.174 14.400 8.175 1.00 86.88 576 GLU A C 1
ATOM 4637 O O . GLU A 1 576 ? 9.318 14.529 7.300 1.00 86.88 576 GLU A O 1
ATOM 4642 N N . LYS A 1 577 ? 11.125 15.326 8.361 1.00 91.81 577 LYS A N 1
ATOM 4643 C CA . LYS A 1 577 ? 11.188 16.569 7.581 1.00 91.81 577 LYS A CA 1
ATOM 4644 C C . LYS A 1 577 ? 11.384 16.337 6.075 1.00 91.81 577 LYS A C 1
ATOM 4646 O O . LYS A 1 577 ? 10.890 17.144 5.289 1.00 91.81 577 LYS A O 1
ATOM 4651 N N . ARG A 1 578 ? 12.079 15.268 5.659 1.00 89.06 578 ARG A N 1
ATOM 4652 C CA . ARG A 1 578 ? 12.164 14.878 4.237 1.00 89.06 578 ARG A CA 1
ATOM 4653 C C . ARG A 1 578 ? 10.841 14.297 3.755 1.00 89.06 578 ARG A C 1
ATOM 4655 O O . ARG A 1 578 ? 10.278 14.839 2.817 1.00 89.06 578 ARG A O 1
ATOM 4662 N N . ALA A 1 579 ? 10.289 13.316 4.469 1.00 82.31 579 ALA A N 1
ATOM 4663 C CA . ALA A 1 579 ? 9.015 12.692 4.115 1.00 82.31 579 ALA A CA 1
ATOM 4664 C C . ALA A 1 579 ? 7.868 13.715 3.986 1.00 82.31 579 ALA A C 1
ATOM 4666 O O . ALA A 1 579 ? 7.050 13.609 3.077 1.00 82.31 579 ALA A O 1
ATOM 4667 N N . LEU A 1 580 ? 7.831 14.746 4.840 1.00 89.00 580 LEU A N 1
ATOM 4668 C CA . LEU A 1 580 ? 6.888 15.865 4.723 1.00 89.00 580 LEU A CA 1
ATOM 4669 C C . LEU A 1 580 ? 7.104 16.696 3.444 1.00 89.00 580 LEU A C 1
ATOM 4671 O O . LEU A 1 580 ? 6.129 17.055 2.783 1.00 89.00 580 LEU A O 1
ATOM 4675 N N . ALA A 1 581 ? 8.357 16.973 3.069 1.00 89.12 581 ALA A N 1
ATOM 4676 C CA . ALA A 1 581 ? 8.687 17.684 1.834 1.00 89.12 581 ALA A CA 1
ATOM 4677 C C . ALA A 1 581 ? 8.340 16.857 0.581 1.00 89.12 581 ALA A C 1
ATOM 4679 O O . ALA A 1 581 ? 7.747 17.394 -0.356 1.00 89.12 581 ALA A O 1
ATOM 4680 N N . ASP A 1 582 ? 8.629 15.554 0.596 1.00 88.00 582 ASP A N 1
ATOM 4681 C CA . ASP A 1 582 ? 8.286 14.612 -0.476 1.00 88.00 582 ASP A CA 1
ATOM 4682 C C . ASP A 1 582 ? 6.757 14.525 -0.647 1.00 88.00 582 ASP A C 1
ATOM 4684 O O . ASP A 1 582 ? 6.227 14.624 -1.756 1.00 88.00 582 ASP A O 1
ATOM 4688 N N . VAL A 1 583 ? 6.018 14.437 0.465 1.00 85.12 583 VAL A N 1
ATOM 4689 C CA . VAL A 1 583 ? 4.548 14.459 0.494 1.00 85.12 583 VAL A CA 1
ATOM 4690 C C . VAL A 1 583 ? 3.982 15.766 -0.074 1.00 85.12 583 VAL A C 1
ATOM 4692 O O . VAL A 1 583 ? 3.008 15.726 -0.829 1.00 85.12 583 VAL A O 1
ATOM 4695 N N . ASP A 1 584 ? 4.572 16.924 0.228 1.00 90.62 584 ASP A N 1
ATOM 4696 C CA . ASP A 1 584 ? 4.131 18.204 -0.342 1.00 90.62 584 ASP A CA 1
ATOM 4697 C C . ASP A 1 584 ? 4.497 18.354 -1.829 1.00 90.62 584 ASP A C 1
ATOM 4699 O O . ASP A 1 584 ? 3.700 18.901 -2.602 1.00 90.62 584 ASP A O 1
ATOM 4703 N N . GLN A 1 585 ? 5.624 17.787 -2.273 1.00 92.25 585 GLN A N 1
ATOM 4704 C CA . GLN A 1 585 ? 5.971 17.686 -3.693 1.00 92.25 585 GLN A CA 1
ATOM 4705 C C . GLN A 1 585 ? 4.973 16.795 -4.454 1.00 92.25 585 GLN A C 1
ATOM 4707 O O . GLN A 1 585 ? 4.514 17.174 -5.535 1.00 92.25 585 GLN A O 1
ATOM 4712 N N . ILE A 1 586 ? 4.568 15.660 -3.874 1.00 88.19 586 ILE A N 1
ATOM 4713 C CA . ILE A 1 586 ? 3.553 14.755 -4.438 1.00 88.19 586 ILE A CA 1
ATOM 4714 C C . ILE A 1 586 ? 2.177 15.439 -4.496 1.00 88.19 586 ILE A C 1
ATOM 4716 O O . ILE A 1 586 ? 1.524 15.404 -5.541 1.00 88.19 586 ILE A O 1
ATOM 4720 N N . LYS A 1 587 ? 1.741 16.143 -3.437 1.00 88.69 587 LYS A N 1
ATOM 4721 C CA . LYS A 1 587 ? 0.501 16.954 -3.465 1.00 88.69 587 LYS A CA 1
ATOM 4722 C C . LYS A 1 587 ? 0.521 17.976 -4.604 1.00 88.69 587 LYS A C 1
ATOM 4724 O O . LYS A 1 587 ? -0.493 18.186 -5.269 1.00 88.69 587 LYS A O 1
ATOM 4729 N N . GLU A 1 588 ? 1.664 18.611 -4.841 1.00 91.38 588 GLU A N 1
ATOM 4730 C CA . GLU A 1 588 ? 1.833 19.604 -5.900 1.00 91.38 588 GLU A CA 1
ATOM 4731 C C . GLU A 1 588 ? 1.844 18.985 -7.311 1.00 91.38 588 GLU A C 1
ATOM 4733 O O . GLU A 1 588 ? 1.267 19.557 -8.240 1.00 91.38 588 GLU A O 1
ATOM 4738 N N . GLN A 1 589 ? 2.414 17.789 -7.481 1.00 88.00 589 GLN A N 1
ATOM 4739 C CA . GLN A 1 589 ? 2.281 17.004 -8.714 1.00 88.00 589 GLN A CA 1
ATOM 4740 C C . GLN A 1 589 ? 0.817 16.606 -8.968 1.00 88.00 589 GLN A C 1
ATOM 4742 O O . GLN A 1 589 ? 0.312 16.805 -10.074 1.00 88.00 589 GLN A O 1
ATOM 4747 N N . ILE A 1 590 ? 0.096 16.139 -7.942 1.00 84.12 590 ILE A N 1
ATOM 4748 C CA . ILE A 1 590 ? -1.332 15.792 -8.028 1.00 84.12 590 ILE A CA 1
ATOM 4749 C C . ILE A 1 590 ? -2.177 17.016 -8.422 1.00 84.12 590 ILE A C 1
ATOM 4751 O O . ILE A 1 590 ? -3.019 16.909 -9.314 1.00 84.12 590 ILE A O 1
ATOM 4755 N N . ARG A 1 591 ? -1.924 18.202 -7.841 1.00 89.75 591 ARG A N 1
ATOM 4756 C CA . ARG A 1 591 ? -2.590 19.454 -8.260 1.00 89.75 591 ARG A CA 1
ATOM 4757 C C . ARG A 1 591 ? -2.374 19.744 -9.749 1.00 89.75 591 ARG A C 1
ATOM 4759 O O . ARG A 1 591 ? -3.340 20.024 -10.460 1.00 89.75 591 ARG A O 1
ATOM 4766 N N . LYS A 1 592 ? -1.136 19.617 -10.238 1.00 90.56 592 LYS A N 1
ATOM 4767 C CA . LYS A 1 592 ? -0.787 19.823 -11.656 1.00 90.56 592 LYS A CA 1
ATOM 4768 C C . LYS A 1 592 ? -1.459 18.810 -12.587 1.00 90.56 592 LYS A C 1
ATOM 4770 O O . LYS A 1 592 ? -1.935 19.209 -13.648 1.00 90.56 592 LYS A O 1
ATOM 4775 N N . LEU A 1 593 ? -1.563 17.542 -12.185 1.00 84.75 593 LEU A N 1
ATOM 4776 C CA . LEU A 1 593 ? -2.271 16.506 -12.946 1.00 84.75 593 LEU A CA 1
ATOM 4777 C C . LEU A 1 593 ? -3.782 16.776 -13.019 1.00 84.75 593 LEU A C 1
ATOM 4779 O O . LEU A 1 593 ? -4.345 16.749 -14.111 1.00 84.75 593 LEU A O 1
ATOM 4783 N N . ILE A 1 594 ? -4.425 17.138 -11.903 1.00 85.88 594 ILE A N 1
ATOM 4784 C CA . ILE A 1 594 ? -5.853 17.510 -11.873 1.00 85.88 594 ILE A CA 1
ATOM 4785 C C . ILE A 1 594 ? -6.118 18.750 -12.744 1.00 85.88 594 ILE A C 1
ATOM 4787 O O . ILE A 1 594 ? -7.134 18.833 -13.437 1.00 85.88 594 ILE A O 1
ATOM 4791 N N . GLU A 1 595 ? -5.209 19.728 -12.755 1.00 86.81 595 GLU A N 1
ATOM 4792 C CA . GLU A 1 595 ? -5.303 20.867 -13.669 1.00 86.81 595 GLU A CA 1
ATOM 4793 C C . GLU A 1 595 ? -5.107 20.493 -15.141 1.00 86.81 595 GLU A C 1
ATOM 4795 O O . GLU A 1 595 ? -5.795 21.055 -15.996 1.00 86.81 595 GLU A O 1
ATOM 4800 N N . ALA A 1 596 ? -4.183 19.582 -15.451 1.00 86.56 596 ALA A N 1
ATOM 4801 C CA . ALA A 1 596 ? -3.966 19.089 -16.807 1.00 86.56 596 ALA A CA 1
ATOM 4802 C C . ALA A 1 596 ? -5.209 18.344 -17.316 1.00 86.56 596 ALA A C 1
ATOM 4804 O O . ALA A 1 596 ? -5.731 18.688 -18.374 1.00 86.56 596 ALA A O 1
ATOM 4805 N N . GLU A 1 597 ? -5.763 17.430 -16.519 1.00 87.56 597 GLU A N 1
ATOM 4806 C CA . GLU A 1 597 ? -6.994 16.699 -16.832 1.00 87.56 597 GLU A CA 1
ATOM 4807 C C . GLU A 1 597 ? -8.184 17.653 -17.053 1.00 87.56 597 GLU A C 1
ATOM 4809 O O . GLU A 1 597 ? -8.930 17.530 -18.025 1.00 87.56 597 GLU A O 1
ATOM 4814 N N . ARG A 1 598 ? -8.334 18.683 -16.207 1.00 86.12 598 ARG A N 1
ATOM 4815 C CA . ARG A 1 598 ? -9.354 19.735 -16.384 1.00 86.12 598 ARG A CA 1
ATOM 4816 C C . ARG A 1 598 ? -9.154 20.557 -17.661 1.00 86.12 598 ARG A C 1
ATOM 4818 O O . ARG A 1 598 ? -10.142 21.035 -18.218 1.00 86.12 598 ARG A O 1
ATOM 4825 N N . LYS A 1 599 ? -7.914 20.744 -18.127 1.00 87.94 599 LYS A N 1
ATOM 4826 C CA . LYS A 1 599 ? -7.601 21.415 -19.402 1.00 87.94 599 LYS A CA 1
ATOM 4827 C C . LYS A 1 599 ? -7.896 20.490 -20.592 1.00 87.94 599 LYS A C 1
ATOM 4829 O O . LYS A 1 599 ? -8.483 20.949 -21.566 1.00 87.94 599 LYS A O 1
ATOM 4834 N N . GLU A 1 600 ? -7.591 19.198 -20.493 1.00 82.62 600 GLU A N 1
ATOM 4835 C CA . GLU A 1 600 ? -7.897 18.178 -21.513 1.00 82.62 600 GLU A CA 1
ATOM 4836 C C . GLU A 1 600 ? -9.411 17.976 -21.692 1.00 82.62 600 GLU A C 1
ATOM 4838 O O . GLU A 1 600 ? -9.910 18.051 -22.813 1.00 82.62 600 GLU A O 1
ATOM 4843 N N . ARG A 1 601 ? -10.176 17.834 -20.597 1.00 82.81 601 ARG A N 1
ATOM 4844 C CA . ARG A 1 601 ? -11.650 17.732 -20.640 1.00 82.81 601 ARG A CA 1
ATOM 4845 C C . ARG A 1 601 ? -12.310 18.928 -21.342 1.00 82.81 601 ARG A C 1
ATOM 4847 O O . ARG A 1 601 ? -13.325 18.744 -22.004 1.00 82.81 601 ARG A O 1
ATOM 4854 N N . ARG A 1 602 ? -11.736 20.135 -21.222 1.00 87.06 602 ARG A N 1
ATOM 4855 C CA . ARG A 1 602 ? -12.194 21.328 -21.962 1.00 87.06 602 ARG A CA 1
ATOM 4856 C C . ARG A 1 602 ? -11.895 21.200 -23.454 1.00 87.06 602 ARG A C 1
ATOM 4858 O O . ARG A 1 602 ? -12.837 21.237 -24.233 1.00 87.06 602 ARG A O 1
ATOM 4865 N N . LYS A 1 603 ? -10.639 20.916 -23.836 1.00 88.94 603 LYS A N 1
ATOM 4866 C CA . LYS A 1 603 ? -10.257 20.691 -25.247 1.00 88.94 603 LYS A CA 1
ATOM 4867 C C . LYS A 1 603 ? -11.148 19.651 -25.934 1.00 88.94 603 LYS A C 1
ATOM 4869 O O . LYS A 1 603 ? -11.549 19.858 -27.070 1.00 88.94 603 LYS A O 1
ATOM 4874 N N . LEU A 1 604 ? -11.459 18.543 -25.257 1.00 81.62 604 LEU A N 1
ATOM 4875 C CA . LEU A 1 604 ? -12.302 17.478 -25.811 1.00 81.62 604 LEU A CA 1
ATOM 4876 C C . LEU A 1 604 ? -13.742 17.950 -26.066 1.00 81.62 604 LEU A C 1
ATOM 4878 O O . LEU A 1 604 ? -14.305 17.620 -27.108 1.00 81.62 604 LEU A O 1
ATOM 4882 N N . ALA A 1 605 ? -14.311 18.758 -25.164 1.00 85.00 605 ALA A N 1
ATOM 4883 C CA . ALA A 1 605 ? -15.621 19.378 -25.360 1.00 85.00 605 ALA A CA 1
ATOM 4884 C C . ALA A 1 605 ? -15.601 20.439 -26.480 1.00 85.00 605 ALA A C 1
ATOM 4886 O O . ALA A 1 605 ? -16.521 20.482 -27.298 1.00 85.00 605 ALA A O 1
ATOM 4887 N N . ASP A 1 606 ? -14.536 21.243 -26.564 1.00 87.25 606 ASP A N 1
ATOM 4888 C CA . ASP A 1 606 ? -14.331 22.224 -27.638 1.00 87.25 606 ASP A CA 1
ATOM 4889 C C . ASP A 1 606 ? -14.192 21.524 -29.006 1.00 87.25 606 ASP A C 1
ATOM 4891 O O . ASP A 1 606 ? -14.810 21.929 -29.991 1.00 87.25 606 ASP A O 1
ATOM 4895 N N . GLU A 1 607 ? -13.442 20.419 -29.077 1.00 87.81 607 GLU A N 1
ATOM 4896 C CA . GLU A 1 607 ? -13.339 19.583 -30.275 1.00 87.81 607 GLU A CA 1
ATOM 4897 C C . GLU A 1 607 ? -14.674 18.943 -30.666 1.00 87.81 607 GLU A C 1
ATOM 4899 O O . GLU A 1 607 ? -15.007 18.910 -31.851 1.00 87.81 607 GLU A O 1
ATOM 4904 N N . GLU A 1 608 ? -15.446 18.426 -29.708 1.00 88.75 608 GLU A N 1
ATOM 4905 C CA . GLU A 1 608 ? -16.762 17.843 -29.978 1.00 88.75 608 GLU A CA 1
ATOM 4906 C C . GLU A 1 608 ? -17.743 18.903 -30.504 1.00 88.75 608 GLU A C 1
ATOM 4908 O O . GLU A 1 608 ? -18.424 18.669 -31.508 1.00 88.75 608 GLU A O 1
ATOM 4913 N N . ALA A 1 609 ? -17.738 20.106 -29.921 1.00 88.75 609 ALA A N 1
ATOM 4914 C CA . ALA A 1 609 ? -18.479 21.252 -30.439 1.00 88.75 609 ALA A CA 1
ATOM 4915 C C . ALA A 1 609 ? -18.041 21.613 -31.873 1.00 88.75 609 ALA A C 1
ATOM 4917 O O . ALA A 1 609 ? -18.889 21.781 -32.749 1.00 88.75 609 ALA A O 1
ATOM 4918 N N . LEU A 1 610 ? -16.733 21.643 -32.157 1.00 87.88 610 LEU A N 1
ATOM 4919 C CA . LEU A 1 610 ? -16.186 21.904 -33.496 1.00 87.88 610 LEU A CA 1
ATOM 4920 C C . LEU A 1 610 ? -16.460 20.781 -34.512 1.00 87.88 610 LEU A C 1
ATOM 4922 O O . LEU A 1 610 ? -16.470 21.042 -35.717 1.00 87.88 610 LEU A O 1
ATOM 4926 N N . ARG A 1 611 ? -16.663 19.531 -34.082 1.00 91.50 611 ARG A N 1
ATOM 4927 C CA . ARG A 1 611 ? -17.161 18.447 -34.952 1.00 91.50 611 ARG A CA 1
ATOM 4928 C C . ARG A 1 611 ? -18.649 18.652 -35.246 1.00 91.50 611 ARG A C 1
ATOM 4930 O O . ARG A 1 611 ? -19.048 18.601 -36.406 1.00 91.50 611 ARG A O 1
ATOM 4937 N N . LYS A 1 612 ? -19.448 18.973 -34.223 1.00 92.62 612 LYS A N 1
ATOM 4938 C CA . LYS A 1 612 ? -20.892 19.219 -34.350 1.00 92.62 612 LYS A CA 1
ATOM 4939 C C . LYS A 1 612 ? -21.210 20.419 -35.248 1.00 92.62 612 LYS A C 1
ATOM 4941 O O . LYS A 1 612 ? -22.096 20.316 -36.093 1.00 92.62 612 LYS A O 1
ATOM 4946 N N . ILE A 1 613 ? -20.456 21.515 -35.126 1.00 88.62 613 ILE A N 1
ATOM 4947 C CA . ILE A 1 613 ? -20.550 22.680 -36.022 1.00 88.62 613 ILE A CA 1
ATOM 4948 C C . ILE A 1 613 ? -20.317 22.249 -37.474 1.00 88.62 613 ILE A C 1
ATOM 4950 O O . ILE A 1 613 ? -21.197 22.464 -38.301 1.00 88.62 613 ILE A O 1
ATOM 4954 N N . ARG A 1 614 ? -19.222 21.534 -37.769 1.00 91.56 614 ARG A N 1
ATOM 4955 C CA . ARG A 1 614 ? -18.928 21.056 -39.132 1.00 91.56 614 ARG A CA 1
ATOM 4956 C C . ARG A 1 614 ? -20.025 20.158 -39.709 1.00 91.56 614 ARG A C 1
ATOM 4958 O O . ARG A 1 614 ? -20.428 20.365 -40.848 1.00 91.56 614 ARG A O 1
ATOM 4965 N N . THR A 1 615 ? -20.600 19.244 -38.922 1.00 91.44 615 THR A N 1
ATOM 4966 C CA . THR A 1 615 ? -21.738 18.430 -39.400 1.00 91.44 615 THR A CA 1
ATOM 4967 C C . THR A 1 615 ? -22.996 19.257 -39.704 1.00 91.44 615 THR A C 1
ATOM 4969 O O . THR A 1 615 ? -23.757 18.905 -40.603 1.00 91.44 615 THR A O 1
ATOM 4972 N N . LEU A 1 616 ? -23.214 20.376 -39.003 1.00 90.38 616 LEU A N 1
ATOM 4973 C CA . LEU A 1 616 ? -24.315 21.304 -39.292 1.00 90.38 616 LEU A CA 1
ATOM 4974 C C . LEU A 1 616 ? -24.010 22.177 -40.522 1.00 90.38 616 LEU A C 1
ATOM 4976 O O . LEU A 1 616 ? -24.906 22.439 -41.320 1.00 90.38 616 LEU A O 1
ATOM 4980 N N . GLU A 1 617 ? -22.756 22.586 -40.721 1.00 90.69 617 GLU A N 1
ATOM 4981 C CA . GLU A 1 617 ? -22.303 23.301 -41.923 1.00 90.69 617 GLU A CA 1
ATOM 4982 C C . GLU A 1 617 ? -22.442 22.433 -43.184 1.00 90.69 617 GLU A C 1
ATOM 4984 O O . GLU A 1 617 ? -22.933 22.910 -44.210 1.00 90.69 617 GLU A O 1
ATOM 4989 N N . GLU A 1 618 ? -22.100 21.144 -43.098 1.00 92.94 618 GLU A N 1
ATOM 4990 C CA . GLU A 1 618 ? -22.311 20.156 -44.163 1.00 92.94 618 GLU A CA 1
ATOM 4991 C C . GLU A 1 618 ? -23.802 19.978 -44.490 1.00 92.94 618 GLU A C 1
ATOM 4993 O O . GLU A 1 618 ? -24.180 20.048 -45.661 1.00 92.94 618 GLU A O 1
ATOM 4998 N N . GLN A 1 619 ? -24.670 19.841 -43.479 1.00 91.81 619 GLN A N 1
ATOM 4999 C CA . GLN A 1 619 ? -26.127 19.786 -43.672 1.00 91.81 619 GLN A CA 1
ATOM 5000 C C . GLN A 1 619 ? -26.675 21.069 -44.318 1.00 91.81 619 GLN A C 1
ATOM 5002 O O . GLN A 1 619 ? -27.471 21.003 -45.253 1.00 91.81 619 GLN A O 1
ATOM 5007 N N . VAL A 1 620 ? -26.216 22.249 -43.885 1.00 93.12 620 VAL A N 1
ATOM 5008 C CA . VAL A 1 620 ? -26.582 23.536 -44.501 1.00 93.12 620 VAL A CA 1
ATOM 5009 C C . VAL A 1 620 ? -26.093 23.624 -45.951 1.00 93.12 620 VAL A C 1
ATOM 5011 O O . VAL A 1 620 ? -26.789 24.193 -46.793 1.00 93.12 620 VAL A O 1
ATOM 5014 N N . SER A 1 621 ? -24.931 23.051 -46.274 1.00 92.69 621 SER A N 1
ATOM 5015 C CA . SER A 1 621 ? -24.415 22.974 -47.646 1.00 92.69 621 SER A CA 1
ATOM 5016 C C . SER A 1 621 ? -25.284 22.069 -48.531 1.00 92.69 621 SER A C 1
ATOM 5018 O O . SER A 1 621 ? -25.724 22.490 -49.601 1.00 92.69 621 SER A O 1
ATOM 5020 N N . GLN A 1 622 ? -25.637 20.873 -48.044 1.00 91.94 622 GLN A N 1
ATOM 5021 C CA . GLN A 1 622 ? -26.537 19.937 -48.731 1.00 91.94 622 GLN A CA 1
ATOM 5022 C C . GLN A 1 622 ? -27.931 20.544 -48.964 1.00 91.94 622 GLN A C 1
ATOM 5024 O O . GLN A 1 622 ? -28.470 20.456 -50.068 1.00 91.94 622 GLN A O 1
ATOM 5029 N N . LEU A 1 623 ? -28.497 21.231 -47.965 1.00 91.44 623 LEU A N 1
ATOM 5030 C CA . LEU A 1 623 ? -29.778 21.932 -48.096 1.00 91.44 623 LEU A CA 1
ATOM 5031 C C . LEU A 1 623 ? -29.709 23.074 -49.121 1.00 91.44 623 LEU A C 1
ATOM 5033 O O . LEU A 1 623 ? -30.614 23.206 -49.941 1.00 91.44 623 LEU A O 1
ATOM 5037 N N . LYS A 1 624 ? -28.624 23.862 -49.143 1.00 91.19 624 LYS A N 1
ATOM 5038 C CA . LYS A 1 624 ? -28.400 24.887 -50.181 1.00 91.19 624 LYS A CA 1
ATOM 5039 C C . LYS A 1 624 ? -28.309 24.275 -51.581 1.00 91.19 624 LYS A C 1
ATOM 5041 O O . LYS A 1 624 ? -28.870 24.844 -52.514 1.00 91.19 624 LYS A O 1
ATOM 5046 N N . GLN A 1 625 ? -27.644 23.128 -51.728 1.00 92.69 625 GLN A N 1
ATOM 5047 C CA . GLN A 1 625 ? -27.537 22.420 -53.006 1.00 92.69 625 GLN A CA 1
ATOM 5048 C C . GLN A 1 625 ? -28.897 21.873 -53.473 1.00 92.69 625 GLN A C 1
ATOM 5050 O O . GLN A 1 625 ? -29.237 22.037 -54.641 1.00 92.69 625 GLN A O 1
ATOM 5055 N N . SER A 1 626 ? -29.701 21.316 -52.561 1.00 89.94 626 SER A N 1
ATOM 5056 C CA . SER A 1 626 ? -31.067 20.848 -52.845 1.00 89.94 626 SER A CA 1
ATOM 5057 C C . SER A 1 626 ? -32.009 21.994 -53.250 1.00 89.94 626 SER A C 1
ATOM 5059 O O . SER A 1 626 ? -32.726 21.899 -54.242 1.00 89.94 626 SER A O 1
ATOM 5061 N N . ILE A 1 627 ? -31.940 23.140 -52.561 1.00 89.69 627 ILE A N 1
ATOM 5062 C CA . ILE A 1 627 ? -32.696 24.348 -52.939 1.00 89.69 627 ILE A CA 1
ATOM 5063 C C . ILE A 1 627 ? -32.241 24.883 -54.309 1.00 89.69 627 ILE A C 1
ATOM 5065 O O . ILE A 1 627 ? -33.057 25.401 -55.072 1.00 89.69 627 ILE A O 1
ATOM 5069 N N . ALA A 1 628 ? -30.953 24.766 -54.648 1.00 88.75 628 ALA A N 1
ATOM 5070 C CA . ALA A 1 628 ? -30.446 25.157 -55.961 1.00 88.75 628 ALA A CA 1
ATOM 5071 C C . ALA A 1 628 ? -30.948 24.227 -57.081 1.00 88.75 628 ALA A C 1
ATOM 5073 O O . ALA A 1 628 ? -31.386 24.732 -58.117 1.00 88.75 628 ALA A O 1
ATOM 5074 N N . SER A 1 629 ? -30.957 22.902 -56.871 1.00 88.25 629 SER A N 1
ATOM 5075 C CA . SER A 1 629 ? -31.504 21.959 -57.855 1.00 88.25 629 SER A CA 1
ATOM 5076 C C . SER A 1 629 ? -33.014 22.123 -58.019 1.00 88.25 629 SER A C 1
ATOM 5078 O O . SER A 1 629 ? -33.467 22.236 -59.153 1.00 88.25 629 SER A O 1
ATOM 5080 N N . GLN A 1 630 ? -33.773 22.267 -56.926 1.00 86.75 630 GLN A N 1
ATOM 5081 C CA . GLN A 1 630 ? -35.216 22.541 -56.985 1.00 86.75 630 GLN A CA 1
ATOM 5082 C C . GLN A 1 630 ? -35.525 23.819 -57.773 1.00 86.75 630 GLN A C 1
ATOM 5084 O O . GLN A 1 630 ? -36.400 23.810 -58.629 1.00 86.75 630 GLN A O 1
ATOM 5089 N N . LYS A 1 631 ? -34.759 24.902 -57.581 1.00 87.94 631 LYS A N 1
ATOM 5090 C CA . LYS A 1 631 ? -34.923 26.122 -58.392 1.00 87.94 631 LYS A CA 1
ATOM 5091 C C . LYS A 1 631 ? -34.584 25.916 -59.868 1.00 87.94 631 LYS A C 1
ATOM 5093 O O . LYS A 1 631 ? -35.206 26.544 -60.720 1.00 87.94 631 LYS A O 1
ATOM 5098 N N . GLN A 1 632 ? -33.613 25.065 -60.202 1.00 83.44 632 GLN A N 1
ATOM 5099 C CA . GLN A 1 632 ? -33.343 24.717 -61.602 1.00 83.44 632 GLN A CA 1
ATOM 5100 C C . GLN A 1 632 ? -34.450 23.838 -62.199 1.00 83.44 632 GLN A C 1
ATOM 5102 O O . GLN A 1 632 ? -34.809 24.052 -63.355 1.00 83.44 632 GLN A O 1
ATOM 5107 N N . GLU A 1 633 ? -35.037 22.926 -61.425 1.00 83.75 633 GLU A N 1
ATOM 5108 C CA . GLU A 1 633 ? -36.217 22.147 -61.818 1.00 83.75 633 GLU A CA 1
ATOM 5109 C C . GLU A 1 633 ? -37.440 23.053 -62.028 1.00 83.75 633 GLU A C 1
ATOM 5111 O O . GLU A 1 633 ? -38.063 22.974 -63.084 1.00 83.75 633 GLU A O 1
ATOM 5116 N N . GLU A 1 634 ? -37.723 23.993 -61.118 1.00 81.75 634 GLU A N 1
ATOM 5117 C CA . GLU A 1 634 ? -38.775 25.009 -61.278 1.00 81.75 634 GLU A CA 1
ATOM 5118 C C . GLU A 1 634 ? -38.557 25.869 -62.533 1.00 81.75 634 GLU A C 1
ATOM 5120 O O . GLU A 1 634 ? -39.492 26.082 -63.302 1.00 81.75 634 GLU A O 1
ATOM 5125 N N . ILE A 1 635 ? -37.329 26.340 -62.792 1.00 79.88 635 ILE A N 1
ATOM 5126 C CA . ILE A 1 635 ? -37.000 27.135 -63.991 1.00 79.88 635 ILE A CA 1
ATOM 5127 C C . ILE A 1 635 ? -37.170 26.310 -65.277 1.00 79.88 635 ILE A C 1
ATOM 5129 O O . ILE A 1 635 ? -37.651 26.834 -66.286 1.00 79.88 635 ILE A O 1
ATOM 5133 N N . LEU A 1 636 ? -36.801 25.026 -65.264 1.00 78.25 636 LEU A N 1
ATOM 5134 C CA . LEU A 1 636 ? -37.032 24.116 -66.389 1.00 78.25 636 LEU A CA 1
ATOM 5135 C C . LEU A 1 636 ? -38.528 23.845 -66.588 1.00 78.25 636 LEU A C 1
ATOM 5137 O O . LEU A 1 636 ? -38.996 23.863 -67.724 1.00 78.25 636 LEU A O 1
ATOM 5141 N N . GLN A 1 637 ? -39.289 23.669 -65.508 1.00 77.06 637 GLN A N 1
ATOM 5142 C CA . GLN A 1 637 ? -40.734 23.464 -65.550 1.00 77.06 637 GLN A CA 1
ATOM 5143 C C . GLN A 1 637 ? -41.463 24.708 -66.080 1.00 77.06 637 GLN A C 1
ATOM 5145 O O . GLN A 1 637 ? -42.298 24.576 -66.971 1.00 77.06 637 GLN A O 1
ATOM 5150 N N . TRP A 1 638 ? -41.078 25.912 -65.642 1.00 75.44 638 TRP A N 1
ATOM 5151 C CA . TRP A 1 638 ? -41.544 27.186 -66.210 1.00 75.44 638 TRP A CA 1
ATOM 5152 C C . TRP A 1 638 ? -41.196 27.330 -67.697 1.00 75.44 638 TRP A C 1
ATOM 5154 O O . TRP A 1 638 ? -42.021 27.795 -68.477 1.00 75.44 638 TRP A O 1
ATOM 5164 N N . ARG A 1 639 ? -40.004 26.896 -68.129 1.00 67.81 639 ARG A N 1
ATOM 5165 C CA . ARG A 1 639 ? -39.629 26.879 -69.556 1.00 67.81 639 ARG A CA 1
ATOM 5166 C C . ARG A 1 639 ? -40.445 25.869 -70.381 1.00 67.81 639 ARG A C 1
ATOM 5168 O O . ARG A 1 639 ? -40.517 26.021 -71.595 1.00 67.81 639 ARG A O 1
ATOM 5175 N N . ILE A 1 640 ? -41.039 24.856 -69.750 1.00 69.06 640 ILE A N 1
ATOM 5176 C CA . ILE A 1 640 ? -41.913 23.868 -70.402 1.00 69.06 640 ILE A CA 1
ATOM 5177 C C . ILE A 1 640 ? -43.379 24.337 -70.423 1.00 69.06 640 ILE A C 1
ATOM 5179 O O . ILE A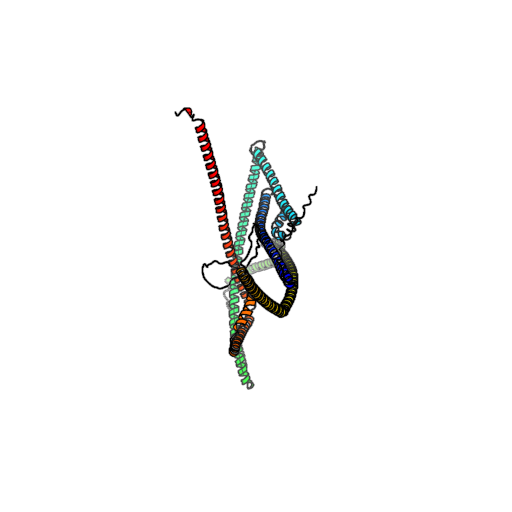 1 640 ? -44.095 24.015 -71.367 1.00 69.06 640 ILE A O 1
ATOM 5183 N N . THR A 1 641 ? -43.836 25.102 -69.425 1.00 65.69 641 THR A N 1
ATOM 5184 C CA . THR A 1 641 ? -45.218 25.620 -69.363 1.00 65.69 641 THR A CA 1
ATOM 5185 C C . THR A 1 641 ? -45.419 26.976 -70.042 1.00 65.69 641 THR A C 1
ATOM 5187 O O . THR A 1 641 ? -46.549 27.297 -70.408 1.00 65.69 641 THR A O 1
ATOM 5190 N N . VAL A 1 642 ? -44.362 27.770 -70.247 1.00 60.25 642 VAL A N 1
ATOM 5191 C CA . VAL A 1 642 ? -44.415 28.990 -71.070 1.00 60.25 642 VAL A CA 1
ATOM 5192 C C . VAL A 1 642 ? -44.245 28.615 -72.542 1.00 60.25 642 VAL A C 1
ATOM 5194 O O . VAL A 1 642 ? -43.130 28.460 -73.039 1.00 60.25 642 VAL A O 1
ATOM 5197 N N . ASP A 1 643 ? -45.375 28.472 -73.230 1.00 53.53 643 ASP A N 1
ATOM 5198 C CA . ASP A 1 643 ? -45.442 28.185 -74.662 1.00 53.53 643 ASP A CA 1
ATOM 5199 C C . ASP A 1 643 ? -44.791 29.322 -75.493 1.00 53.53 643 ASP A C 1
ATOM 5201 O O . ASP A 1 643 ? -45.222 30.479 -75.391 1.00 53.53 643 ASP A O 1
ATOM 5205 N N . PRO A 1 644 ? -43.774 29.036 -76.335 1.00 57.03 644 PRO A N 1
ATOM 5206 C CA . PRO A 1 644 ? -43.118 30.044 -77.171 1.00 57.03 644 PRO A CA 1
ATOM 5207 C C . PRO A 1 644 ? -44.036 30.757 -78.178 1.00 57.03 644 PRO A C 1
ATOM 5209 O O . PRO A 1 644 ? -43.652 31.802 -78.699 1.00 57.03 644 PRO A O 1
ATOM 5212 N N . SER A 1 645 ? -45.230 30.227 -78.465 1.00 54.62 645 SER A N 1
ATOM 5213 C CA . SER A 1 645 ? -46.188 30.823 -79.410 1.00 54.62 645 SER A CA 1
ATOM 5214 C C . SER A 1 645 ? -46.910 32.077 -78.892 1.00 54.62 645 SER A C 1
ATOM 5216 O O . SER A 1 645 ? -47.599 32.739 -79.666 1.00 54.62 645 SER A O 1
ATOM 5218 N N . VAL A 1 646 ? -46.745 32.437 -77.613 1.00 55.97 646 VAL A N 1
ATOM 5219 C CA . VAL A 1 646 ? -47.458 33.563 -76.972 1.00 55.97 646 VAL A CA 1
ATOM 5220 C C . VAL A 1 646 ? -46.710 34.908 -77.092 1.00 55.97 646 VAL A C 1
ATOM 5222 O O . VAL A 1 646 ? -47.270 35.950 -76.762 1.00 55.97 646 VAL A O 1
ATOM 5225 N N . PHE A 1 647 ? -45.474 34.924 -77.610 1.00 53.69 647 PHE A N 1
ATOM 5226 C CA . PHE A 1 647 ? -44.720 36.157 -77.892 1.00 53.69 647 PHE A CA 1
ATOM 5227 C C . PHE A 1 647 ? -44.256 36.236 -79.358 1.00 53.69 647 PHE A C 1
ATOM 5229 O O . PHE A 1 647 ? -43.149 35.816 -79.712 1.00 53.69 647 PHE A O 1
ATOM 5236 N N . HIS A 1 648 ? -45.112 36.833 -80.190 1.00 48.03 648 HIS A N 1
ATOM 5237 C CA . HIS A 1 648 ? -44.823 37.417 -81.505 1.00 48.03 648 HIS A CA 1
ATOM 5238 C C . HIS A 1 648 ? -45.481 38.801 -81.582 1.00 48.03 648 HIS A C 1
ATOM 5240 O O . HIS A 1 648 ? -46.623 38.917 -81.083 1.00 48.03 648 HIS A O 1
#

Organism: NCBI:txid418985

InterPro domains:
  IPR013956 E3 ubiquitin ligase Bre1 [PTHR23163] (6-634)
  IPR058642 BRE1A/B-like domain [PF26052] (316-462)
  IPR058643 BRE1-like, coiled-coil containing domain [PF26095] (65-150)